Protein AF-A0A819TGY7-F1 (afdb_monomer)

Organism: NCBI:txid392030

Structure (mmCIF, N/CA/C/O backbone):
data_AF-A0A819TGY7-F1
#
_entry.id   AF-A0A819TGY7-F1
#
loop_
_atom_site.group_PDB
_atom_site.id
_atom_site.type_symbol
_atom_site.label_atom_id
_atom_site.label_alt_id
_atom_site.label_comp_id
_atom_site.label_asym_id
_atom_site.label_entity_id
_atom_site.label_seq_id
_atom_site.pdbx_PDB_ins_code
_atom_site.Cartn_x
_atom_site.Cartn_y
_atom_site.Cartn_z
_atom_site.occupancy
_atom_site.B_iso_or_equiv
_atom_site.auth_seq_id
_atom_site.auth_comp_id
_atom_site.auth_asym_id
_atom_site.auth_atom_id
_atom_site.pdbx_PDB_model_num
ATOM 1 N N . MET A 1 1 ? -27.293 -14.848 -11.631 1.00 36.53 1 MET A N 1
ATOM 2 C CA . MET A 1 1 ? -27.694 -13.590 -12.289 1.00 36.53 1 MET A CA 1
ATOM 3 C C . MET A 1 1 ? -28.415 -12.790 -11.214 1.00 36.53 1 MET A C 1
ATOM 5 O O . MET A 1 1 ? -29.541 -13.137 -10.896 1.00 36.53 1 MET A O 1
ATOM 9 N N . ALA A 1 2 ? -27.712 -11.901 -10.504 1.00 40.81 2 ALA A N 1
ATOM 10 C CA . ALA A 1 2 ? -28.330 -11.092 -9.448 1.00 40.81 2 ALA A CA 1
ATOM 11 C C . ALA A 1 2 ? -29.135 -9.968 -10.112 1.00 40.81 2 ALA A C 1
ATOM 13 O O . ALA A 1 2 ? -28.664 -9.388 -11.093 1.00 40.81 2 ALA A O 1
ATOM 14 N N . MET A 1 3 ? -30.351 -9.717 -9.634 1.00 44.41 3 MET A N 1
ATOM 15 C CA . MET A 1 3 ? -31.228 -8.694 -10.200 1.00 44.41 3 MET A CA 1
ATOM 16 C C . MET A 1 3 ? -30.617 -7.301 -9.944 1.00 44.41 3 MET A C 1
ATOM 18 O O . MET A 1 3 ? -29.994 -7.105 -8.900 1.00 44.41 3 MET A O 1
ATOM 22 N N . PRO A 1 4 ? -30.798 -6.306 -10.835 1.00 59.19 4 PRO A N 1
ATOM 23 C CA . PRO A 1 4 ? -30.239 -4.957 -10.657 1.00 59.19 4 PRO A CA 1
ATOM 24 C C . PRO A 1 4 ? -30.646 -4.290 -9.331 1.00 59.19 4 PRO A C 1
ATOM 26 O O . PRO A 1 4 ? -29.870 -3.535 -8.752 1.00 59.19 4 PRO A O 1
ATOM 29 N N . PHE A 1 5 ? -31.837 -4.622 -8.822 1.00 56.66 5 PHE A N 1
ATOM 30 C CA . PHE A 1 5 ? -32.342 -4.160 -7.527 1.00 56.66 5 PHE A CA 1
ATOM 31 C C . PHE A 1 5 ? -31.523 -4.674 -6.334 1.00 56.66 5 PHE A C 1
ATOM 33 O O . PHE A 1 5 ? -31.311 -3.927 -5.382 1.00 56.66 5 PHE A O 1
ATOM 40 N N . ASP A 1 6 ? -31.004 -5.904 -6.392 1.00 68.88 6 ASP A N 1
ATOM 41 C CA . ASP A 1 6 ? -30.216 -6.478 -5.294 1.00 68.88 6 ASP A CA 1
ATOM 42 C C . ASP A 1 6 ? -28.859 -5.775 -5.147 1.00 68.88 6 ASP A C 1
ATOM 44 O O . ASP A 1 6 ? -28.330 -5.660 -4.043 1.00 68.88 6 ASP A O 1
ATOM 48 N N . LEU A 1 7 ? -28.295 -5.277 -6.255 1.00 74.06 7 LEU A N 1
ATOM 49 C CA . LEU A 1 7 ? -27.019 -4.557 -6.263 1.00 74.06 7 LEU A CA 1
ATOM 50 C C . LEU A 1 7 ? -27.151 -3.177 -5.609 1.00 74.06 7 LEU A C 1
ATOM 52 O O . LEU A 1 7 ? -26.314 -2.829 -4.778 1.00 74.06 7 LEU A O 1
ATOM 56 N N . ALA A 1 8 ? -28.220 -2.442 -5.927 1.00 79.62 8 ALA A N 1
ATOM 57 C CA . ALA A 1 8 ? -28.495 -1.132 -5.338 1.00 79.62 8 ALA A CA 1
ATOM 58 C C . ALA A 1 8 ? -28.754 -1.237 -3.826 1.00 79.62 8 ALA A C 1
ATOM 60 O O . ALA A 1 8 ? -28.114 -0.547 -3.036 1.00 79.62 8 ALA A O 1
ATOM 61 N N . VAL A 1 9 ? -29.604 -2.183 -3.405 1.00 83.19 9 VAL A N 1
ATOM 62 C CA . VAL A 1 9 ? -29.881 -2.422 -1.977 1.00 83.19 9 VAL A CA 1
ATOM 63 C C . VAL A 1 9 ? -28.614 -2.847 -1.232 1.00 83.19 9 VAL A C 1
ATOM 65 O O . VAL A 1 9 ? -28.377 -2.416 -0.102 1.00 83.19 9 VAL A O 1
ATOM 68 N N . ARG A 1 10 ? -27.762 -3.670 -1.858 1.00 80.94 10 ARG A N 1
ATOM 69 C CA . ARG A 1 10 ? -26.470 -4.069 -1.285 1.00 80.94 10 ARG A CA 1
ATOM 70 C C . ARG A 1 10 ? -25.552 -2.864 -1.077 1.00 80.94 10 ARG A C 1
ATOM 72 O O . ARG A 1 10 ? -24.940 -2.762 -0.016 1.00 80.94 10 ARG A O 1
ATOM 79 N N . GLU A 1 11 ? -25.442 -1.975 -2.060 1.00 81.75 11 GLU A N 1
ATOM 80 C CA . GLU A 1 11 ? -24.618 -0.765 -1.960 1.00 81.75 11 GLU A CA 1
ATOM 81 C C . GLU A 1 11 ? -25.130 0.192 -0.881 1.00 81.75 11 GLU A C 1
ATOM 83 O O . GLU A 1 11 ? -24.334 0.666 -0.068 1.00 81.75 11 GLU A O 1
ATOM 88 N N . GLU A 1 12 ? -26.445 0.393 -0.794 1.00 83.31 12 GLU A N 1
ATOM 89 C CA . GLU A 1 12 ? -27.067 1.190 0.268 1.00 83.31 12 GLU A CA 1
ATOM 90 C C . GLU A 1 12 ? -26.796 0.594 1.653 1.00 83.31 12 GLU A C 1
ATOM 92 O O . GLU A 1 12 ? -26.334 1.300 2.548 1.00 83.31 12 GLU A O 1
ATOM 97 N N . CYS A 1 13 ? -26.974 -0.721 1.825 1.00 84.31 13 CYS A N 1
ATOM 98 C CA . CYS A 1 13 ? -26.671 -1.396 3.088 1.00 84.31 13 CYS A CA 1
ATOM 99 C C . CYS A 1 13 ? -25.191 -1.260 3.469 1.00 84.31 13 CYS A C 1
ATOM 101 O O . CYS A 1 13 ? -24.871 -0.953 4.618 1.00 84.31 13 CYS A O 1
ATOM 103 N N . CYS A 1 14 ? -24.274 -1.473 2.519 1.00 82.00 14 CYS A N 1
ATOM 104 C CA . CYS A 1 14 ? -22.841 -1.308 2.756 1.00 82.00 14 CYS A CA 1
ATOM 105 C C . CYS A 1 14 ? -22.493 0.137 3.134 1.00 82.00 14 CYS A C 1
ATOM 107 O O . CYS A 1 14 ? -21.682 0.335 4.037 1.00 82.00 14 CYS A O 1
ATOM 109 N N . SER A 1 15 ? -23.124 1.126 2.498 1.00 83.38 15 SER A N 1
ATOM 110 C CA . SER A 1 15 ? -22.946 2.546 2.810 1.00 83.38 15 SER A CA 1
ATOM 111 C C . SER A 1 15 ? -23.466 2.895 4.209 1.00 83.38 15 SER A C 1
ATOM 113 O O . SER A 1 15 ? -22.740 3.502 4.994 1.00 83.38 15 SER A O 1
ATOM 115 N N . CYS A 1 16 ? -24.661 2.423 4.581 1.00 85.56 16 CYS A N 1
ATOM 116 C CA . CYS A 1 16 ? -25.230 2.629 5.916 1.00 85.56 16 CYS A CA 1
ATOM 117 C C . CYS A 1 16 ? -24.388 1.984 7.023 1.00 85.56 16 CYS A C 1
ATOM 119 O O . CYS A 1 16 ? -24.178 2.580 8.079 1.00 85.56 16 CYS A O 1
ATOM 121 N N . ILE A 1 17 ? -23.884 0.765 6.803 1.00 84.50 17 ILE A N 1
ATOM 122 C CA . ILE A 1 17 ? -22.981 0.128 7.770 1.00 84.50 17 ILE A CA 1
ATOM 123 C C . ILE A 1 17 ? -21.655 0.899 7.818 1.00 84.50 17 ILE A C 1
ATOM 125 O O . ILE A 1 17 ? -21.109 1.111 8.899 1.00 84.50 17 ILE A O 1
ATOM 129 N N . ALA A 1 18 ? -21.145 1.368 6.676 1.00 84.06 18 ALA A N 1
ATOM 130 C CA . ALA A 1 18 ? -19.917 2.150 6.636 1.00 84.06 18 ALA A CA 1
ATOM 131 C C . ALA A 1 18 ? -20.042 3.478 7.402 1.00 84.06 18 ALA A C 1
ATOM 133 O O . ALA A 1 18 ? -19.120 3.812 8.149 1.00 84.06 18 ALA A O 1
ATOM 134 N N . SER A 1 19 ? -21.166 4.192 7.273 1.00 83.75 19 SER A N 1
ATOM 135 C CA . SER A 1 19 ? -21.440 5.421 8.027 1.00 83.75 19 SER A CA 1
ATOM 136 C C . SER A 1 19 ? -21.623 5.142 9.518 1.00 83.75 19 SER A C 1
ATOM 138 O O . SER A 1 19 ? -21.035 5.835 10.343 1.00 83.75 19 SER A O 1
ATOM 140 N N . LEU A 1 20 ? -22.331 4.065 9.877 1.00 85.31 20 LEU A N 1
ATOM 141 C CA . LEU A 1 20 ? -22.499 3.648 11.272 1.00 85.31 20 LEU A CA 1
ATOM 142 C C . LEU A 1 20 ? -21.147 3.394 11.959 1.00 85.31 20 LEU A C 1
ATOM 144 O O . LEU A 1 20 ? -20.922 3.836 13.083 1.00 85.31 20 LEU A O 1
ATOM 148 N N . LEU A 1 21 ? -20.230 2.713 11.267 1.00 81.38 21 LEU A N 1
ATOM 149 C CA . LEU A 1 21 ? -18.874 2.449 11.758 1.00 81.38 21 LEU A CA 1
ATOM 150 C C . LEU A 1 21 ? -17.991 3.704 11.806 1.00 81.38 21 LEU A C 1
ATOM 152 O O . LEU A 1 21 ? -17.022 3.743 12.563 1.00 81.38 21 LEU A O 1
ATOM 156 N N . HIS A 1 22 ? -18.292 4.718 10.993 1.00 80.56 22 HIS A N 1
ATOM 157 C CA . HIS A 1 22 ? -17.581 5.993 11.007 1.00 80.56 22 HIS A CA 1
ATOM 158 C C . HIS A 1 22 ? -18.007 6.878 12.188 1.00 80.56 22 HIS A C 1
ATOM 160 O O . HIS A 1 22 ? -17.159 7.517 12.816 1.00 80.56 22 HIS A O 1
ATOM 166 N N . ASP A 1 23 ? -19.306 6.896 12.493 1.00 80.19 23 ASP A N 1
ATOM 167 C CA . ASP A 1 23 ? -19.903 7.755 13.520 1.00 80.19 23 ASP A CA 1
ATOM 168 C C . ASP A 1 23 ? -19.722 7.216 14.947 1.00 80.19 23 ASP A C 1
ATOM 170 O O . ASP A 1 23 ? -19.820 7.970 15.924 1.00 80.19 23 ASP A O 1
ATOM 174 N N . ASP A 1 24 ? -19.421 5.923 15.093 1.00 80.06 24 ASP A N 1
ATOM 175 C CA . ASP A 1 24 ? -19.258 5.275 16.390 1.00 80.06 24 ASP A CA 1
ATOM 176 C C . ASP A 1 24 ? -17.974 5.718 17.118 1.00 80.06 24 ASP A C 1
ATOM 178 O O . ASP A 1 24 ? -16.876 5.183 16.948 1.00 80.06 24 ASP A O 1
ATOM 182 N N . ARG A 1 25 ? -18.131 6.704 18.007 1.00 70.81 25 ARG A N 1
ATOM 183 C CA . ARG A 1 25 ? -17.055 7.218 18.873 1.00 70.81 25 ARG A CA 1
ATOM 184 C C . ARG A 1 25 ? -16.774 6.339 20.096 1.00 70.81 25 ARG A C 1
ATOM 186 O O . ARG A 1 25 ? -15.750 6.548 20.753 1.00 70.81 25 ARG A O 1
ATOM 193 N N . ALA A 1 26 ? -17.690 5.442 20.466 1.00 70.75 26 ALA A N 1
ATOM 194 C CA . ALA A 1 26 ? -17.556 4.575 21.639 1.00 70.75 26 ALA A CA 1
ATOM 195 C C . ALA A 1 26 ? -16.872 3.243 21.288 1.00 70.75 26 ALA A C 1
ATOM 197 O O . ALA A 1 26 ? -16.120 2.714 22.105 1.00 70.75 26 ALA A O 1
ATOM 198 N N . GLY A 1 27 ? -17.082 2.748 20.065 1.00 75.12 27 GLY A N 1
ATOM 199 C CA . GLY A 1 27 ? -16.504 1.510 19.538 1.00 75.12 27 GLY A CA 1
ATOM 200 C C . GLY A 1 27 ? -17.293 0.249 19.904 1.00 75.12 27 GLY A C 1
ATOM 201 O O . GLY A 1 27 ? -16.955 -0.839 19.441 1.00 75.12 27 GLY A O 1
ATOM 202 N N . GLU A 1 28 ? -18.334 0.367 20.731 1.00 80.88 28 GLU A N 1
ATOM 203 C CA . GLU A 1 28 ? -19.156 -0.763 21.183 1.00 80.88 28 GLU A CA 1
ATOM 204 C C . GLU A 1 28 ? -20.008 -1.328 20.042 1.00 80.88 28 GLU A C 1
ATOM 206 O O . GLU A 1 28 ? -20.004 -2.539 19.812 1.00 80.88 28 GLU A O 1
ATOM 211 N N . LEU A 1 29 ? -20.652 -0.454 19.260 1.00 83.50 29 LEU A N 1
ATOM 212 C CA . LEU A 1 29 ? -21.422 -0.858 18.081 1.00 83.50 29 LEU A CA 1
ATOM 213 C C . LEU A 1 29 ? -20.497 -1.470 17.027 1.00 83.50 29 LEU A C 1
ATOM 215 O O . LEU A 1 29 ? -20.789 -2.523 16.462 1.00 83.50 29 LEU A O 1
ATOM 219 N N . SER A 1 30 ? -19.330 -0.859 16.824 1.00 85.25 30 SER A N 1
ATOM 220 C CA . SER A 1 30 ? -18.299 -1.367 15.921 1.00 85.25 30 SER A CA 1
ATOM 221 C C . SER A 1 30 ? -17.844 -2.775 16.310 1.00 85.25 30 SER A C 1
ATOM 223 O O . SER A 1 30 ? -17.682 -3.637 15.445 1.00 85.25 30 SER A O 1
ATOM 225 N N . LEU A 1 31 ? -17.693 -3.052 17.609 1.00 86.25 31 LEU A N 1
ATOM 226 C CA . LEU A 1 31 ? -17.332 -4.376 18.110 1.00 86.25 31 LEU A CA 1
ATOM 227 C C . LEU A 1 31 ? -18.430 -5.414 17.849 1.00 86.25 31 LEU A C 1
ATOM 229 O O . LEU A 1 31 ? -18.122 -6.539 17.446 1.00 86.25 31 LEU A O 1
ATOM 233 N N . GLU A 1 32 ? -19.699 -5.066 18.058 1.00 86.75 32 GLU A N 1
ATOM 234 C CA . GLU A 1 32 ? -20.818 -5.969 17.772 1.00 86.75 32 GLU A CA 1
ATOM 235 C C . GLU A 1 32 ? -20.947 -6.273 16.280 1.00 86.75 32 GLU A C 1
ATOM 237 O O . GLU A 1 32 ? -21.062 -7.444 15.904 1.00 86.75 32 GLU A O 1
ATOM 242 N N . VAL A 1 33 ? -20.823 -5.252 15.428 1.00 87.62 33 VAL A N 1
ATOM 243 C CA . VAL A 1 33 ? -20.825 -5.407 13.968 1.00 87.62 33 VAL A CA 1
ATOM 244 C C . VAL A 1 33 ? -19.665 -6.298 13.524 1.00 87.62 33 VAL A C 1
ATOM 246 O O . VAL A 1 33 ? -19.876 -7.267 12.796 1.00 87.62 33 VAL A O 1
ATOM 249 N N . VAL A 1 34 ? -18.444 -6.065 14.013 1.00 88.25 34 VAL A N 1
ATOM 250 C CA . VAL A 1 34 ? -17.275 -6.893 13.665 1.00 88.25 34 VAL A CA 1
ATOM 251 C C . VAL A 1 34 ? -17.448 -8.335 14.146 1.00 88.25 34 VAL A C 1
ATOM 253 O O . VAL A 1 34 ? -17.106 -9.276 13.420 1.00 88.25 34 VAL A O 1
ATOM 256 N N . ARG A 1 35 ? -18.030 -8.554 15.333 1.00 88.81 35 ARG A N 1
ATOM 257 C CA . ARG A 1 35 ? -18.377 -9.899 15.821 1.00 88.81 35 ARG A CA 1
ATOM 258 C C . ARG A 1 35 ? -19.417 -10.565 14.925 1.00 88.81 35 ARG A C 1
ATOM 260 O O . ARG A 1 35 ? -19.273 -11.752 14.629 1.00 88.81 35 ARG A O 1
ATOM 267 N N . PHE A 1 36 ? -20.434 -9.830 14.485 1.00 88.38 36 PHE A N 1
ATOM 268 C CA . PHE A 1 36 ? -21.458 -10.332 13.575 1.00 88.38 36 PHE A CA 1
ATOM 269 C C . PHE A 1 36 ? -20.861 -10.724 12.218 1.00 88.38 36 PHE A C 1
ATOM 271 O O . PHE A 1 36 ? -21.021 -11.869 11.792 1.00 88.38 36 PHE A O 1
ATOM 278 N N . VAL A 1 37 ? -20.073 -9.841 11.595 1.00 87.00 37 VAL A N 1
ATOM 279 C CA . VAL A 1 37 ? -19.393 -10.125 10.320 1.00 87.00 37 VAL A CA 1
ATOM 280 C C . VAL A 1 37 ? -18.433 -11.308 10.469 1.00 87.00 37 VAL A C 1
ATOM 282 O O . VAL A 1 37 ? -18.413 -12.200 9.626 1.00 87.00 37 VAL A O 1
ATOM 285 N N . THR A 1 38 ? -17.701 -11.404 11.581 1.00 87.12 38 THR A N 1
ATOM 286 C CA . THR A 1 38 ? -16.829 -12.556 11.870 1.00 87.12 38 THR A CA 1
ATOM 287 C C . THR A 1 38 ? -17.605 -13.873 11.919 1.00 87.12 38 THR A C 1
ATOM 289 O O . THR A 1 38 ? -17.134 -14.886 11.397 1.00 87.12 38 THR A O 1
ATOM 292 N N . ARG A 1 39 ? -18.789 -13.891 12.546 1.00 87.88 39 ARG A N 1
ATOM 293 C CA . ARG A 1 39 ? -19.654 -15.080 12.562 1.00 87.88 39 ARG A CA 1
ATOM 294 C C . ARG A 1 39 ? -20.148 -15.407 11.156 1.00 87.88 39 ARG A C 1
ATOM 296 O O . ARG A 1 39 ? -20.067 -16.566 10.767 1.00 87.88 39 ARG A O 1
ATOM 303 N N . LEU A 1 40 ? -20.572 -14.401 10.392 1.00 86.44 40 LEU A N 1
ATOM 304 C CA . LEU A 1 40 ? -21.044 -14.555 9.013 1.00 86.44 40 LEU A CA 1
ATOM 305 C C . LEU A 1 40 ? -19.963 -15.137 8.090 1.00 86.44 40 LEU A C 1
ATOM 307 O O . LEU A 1 40 ? -20.231 -16.063 7.326 1.00 86.44 40 LEU A O 1
ATOM 311 N N . LEU A 1 41 ? -18.723 -14.656 8.202 1.00 84.56 41 LEU A N 1
ATOM 312 C CA . LEU A 1 41 ? -17.588 -15.186 7.444 1.00 84.56 41 LEU A CA 1
ATOM 313 C C . LEU A 1 41 ? -17.333 -16.666 7.764 1.00 84.56 41 LEU A C 1
ATOM 315 O O . LEU A 1 41 ? -17.061 -17.457 6.862 1.00 84.56 41 LEU A O 1
ATOM 319 N N . LYS A 1 42 ? -17.457 -17.060 9.039 1.00 84.75 42 LYS A N 1
ATOM 320 C CA . LYS A 1 42 ? -17.282 -18.456 9.464 1.00 84.75 42 LYS A CA 1
ATOM 321 C C . LYS A 1 42 ? -18.423 -19.360 8.996 1.00 84.75 42 LYS A C 1
ATOM 323 O O . LYS A 1 42 ? -18.141 -20.439 8.485 1.00 84.75 42 LYS A O 1
ATOM 328 N N . THR A 1 43 ? -19.682 -18.942 9.154 1.00 86.94 43 THR A N 1
ATOM 329 C CA . THR A 1 43 ? -20.855 -19.755 8.777 1.00 86.94 43 THR A CA 1
ATOM 330 C C . THR A 1 43 ? -20.938 -19.978 7.274 1.00 86.94 43 THR A C 1
ATOM 332 O O . THR A 1 43 ? -21.315 -21.060 6.837 1.00 86.94 43 THR A O 1
ATOM 335 N N . ARG A 1 44 ? -20.537 -18.985 6.475 1.00 81.19 44 ARG A N 1
ATOM 336 C CA . ARG A 1 44 ? -20.490 -19.077 5.009 1.00 81.19 44 ARG A CA 1
ATOM 337 C C . ARG A 1 44 ? -19.171 -19.632 4.472 1.00 81.19 44 ARG A C 1
ATOM 339 O O . ARG A 1 44 ? -18.901 -19.477 3.285 1.00 81.19 44 ARG A O 1
ATOM 346 N N . SER A 1 45 ? -18.325 -20.211 5.331 1.00 78.56 45 SER A N 1
ATOM 347 C CA . SER A 1 45 ? -17.003 -20.745 4.966 1.00 78.56 45 SER A CA 1
ATOM 348 C C . SER A 1 45 ? -16.181 -19.802 4.074 1.00 78.56 45 SER A C 1
ATOM 350 O O . SER A 1 45 ? -15.446 -20.256 3.203 1.00 78.56 45 SER A O 1
ATOM 352 N N . TYR A 1 46 ? -16.295 -18.491 4.300 1.00 77.06 46 TYR A N 1
ATOM 353 C CA . TYR A 1 46 ? -15.630 -17.432 3.537 1.00 77.06 46 TYR A CA 1
ATOM 354 C C . TYR A 1 46 ? -16.020 -17.315 2.047 1.00 77.06 46 TYR A C 1
ATOM 356 O O . TYR A 1 46 ? -15.344 -16.606 1.306 1.00 77.06 46 TYR A O 1
ATOM 364 N N . ALA A 1 47 ? -17.120 -17.933 1.605 1.00 78.00 47 ALA A N 1
ATOM 365 C CA . ALA A 1 47 ? -17.716 -17.721 0.282 1.00 78.00 47 ALA A CA 1
ATOM 366 C C . ALA A 1 47 ? -18.577 -16.444 0.281 1.00 78.00 47 ALA A C 1
ATOM 368 O O . ALA A 1 47 ? -19.806 -16.493 0.267 1.00 78.00 47 ALA A O 1
ATOM 369 N N . VAL A 1 48 ? -17.918 -15.291 0.391 1.00 79.25 48 VAL A N 1
ATOM 370 C CA . VAL A 1 48 ? -18.561 -13.977 0.537 1.00 79.25 48 VAL A CA 1
ATOM 371 C C . VAL A 1 48 ? -18.028 -13.021 -0.530 1.00 79.25 48 VAL A C 1
ATOM 373 O O . VAL A 1 48 ? -16.935 -13.222 -1.054 1.00 79.25 48 VAL A O 1
ATOM 376 N N . GLU A 1 49 ? -18.802 -11.994 -0.879 1.00 80.81 49 GLU A N 1
ATOM 377 C CA . GLU A 1 49 ? -18.358 -10.939 -1.790 1.00 80.81 49 GLU A CA 1
ATOM 378 C C . GLU A 1 49 ? -17.352 -9.972 -1.132 1.00 80.81 49 GLU A C 1
ATOM 380 O O . GLU A 1 49 ? -17.448 -9.710 0.073 1.00 80.81 49 GLU A O 1
ATOM 385 N N . PRO A 1 50 ? -16.427 -9.375 -1.914 1.00 82.12 50 PRO A N 1
ATOM 386 C CA . PRO A 1 50 ? -15.429 -8.424 -1.412 1.00 82.12 50 PRO A CA 1
ATOM 387 C C . PRO A 1 50 ? -16.025 -7.238 -0.636 1.00 82.12 50 PRO A C 1
ATOM 389 O O . PRO A 1 50 ? -15.438 -6.780 0.343 1.00 82.12 50 PRO A O 1
ATOM 392 N N . CYS A 1 51 ? -17.228 -6.787 -1.013 1.00 81.12 51 CYS A N 1
ATOM 393 C CA . CYS A 1 51 ? -17.935 -5.668 -0.382 1.00 81.12 51 CYS A CA 1
ATOM 394 C C . CYS A 1 51 ? -18.101 -5.837 1.135 1.00 81.12 51 CYS A C 1
ATOM 396 O O . CYS A 1 51 ? -17.985 -4.862 1.872 1.00 81.12 51 CYS A O 1
ATOM 398 N N . VAL A 1 52 ? -18.307 -7.066 1.622 1.00 82.94 52 VAL A N 1
ATOM 399 C CA . VAL A 1 52 ? -18.489 -7.337 3.059 1.00 82.94 52 VAL A CA 1
ATOM 400 C C . VAL A 1 52 ? -17.198 -7.106 3.845 1.00 82.94 52 VAL A C 1
ATOM 402 O O . VAL A 1 52 ? -17.248 -6.648 4.983 1.00 82.94 52 VAL A O 1
ATOM 405 N N . LEU A 1 53 ? -16.036 -7.383 3.245 1.00 82.56 53 LEU A N 1
ATOM 406 C CA . LEU A 1 53 ? -14.740 -7.082 3.859 1.00 82.56 53 LEU A CA 1
ATOM 407 C C . LEU A 1 53 ? -14.395 -5.597 3.741 1.00 82.56 53 LEU A C 1
ATOM 409 O O . LEU A 1 53 ? -13.799 -5.042 4.661 1.00 82.56 53 LEU A O 1
ATOM 413 N N . ASN A 1 54 ? -14.819 -4.938 2.660 1.00 82.81 54 ASN A N 1
ATOM 414 C CA . ASN A 1 54 ? -14.593 -3.505 2.463 1.00 82.81 54 ASN A CA 1
ATOM 415 C C . ASN A 1 54 ? -15.279 -2.651 3.541 1.00 82.81 54 ASN A C 1
ATOM 417 O O . ASN A 1 54 ? -14.810 -1.557 3.835 1.00 82.81 54 ASN A O 1
ATOM 421 N N . VAL A 1 55 ? -16.322 -3.163 4.200 1.00 82.88 55 VAL A N 1
ATOM 422 C CA . VAL A 1 55 ? -16.918 -2.523 5.384 1.00 82.88 55 VAL A CA 1
ATOM 423 C C . VAL A 1 55 ? -15.882 -2.319 6.498 1.00 82.88 55 VAL A C 1
ATOM 425 O O . VAL A 1 55 ? -15.902 -1.300 7.179 1.00 82.88 55 VAL A O 1
ATOM 428 N N . PHE A 1 56 ? -14.904 -3.216 6.661 1.00 83.00 56 PHE A N 1
ATOM 429 C CA . PHE A 1 56 ? -13.830 -3.002 7.635 1.00 83.00 56 PHE A CA 1
ATOM 430 C C . PHE A 1 56 ? -12.927 -1.815 7.275 1.00 83.00 56 PHE A C 1
ATOM 432 O O . PHE A 1 56 ? -12.296 -1.247 8.162 1.00 83.00 56 PHE A O 1
ATOM 439 N N . LEU A 1 57 ? -12.882 -1.386 6.009 1.00 83.06 57 LEU A N 1
ATOM 440 C CA . LEU A 1 57 ? -12.117 -0.211 5.592 1.00 83.06 57 LEU A CA 1
ATOM 441 C C . LEU A 1 57 ? -12.743 1.102 6.064 1.00 83.06 57 LEU A C 1
ATOM 443 O O . LEU A 1 57 ? -12.036 2.104 6.065 1.00 83.06 57 LEU A O 1
ATOM 447 N N . SER A 1 58 ? -14.005 1.147 6.500 1.00 80.19 58 SER A N 1
ATOM 448 C CA . SER A 1 58 ? -14.588 2.375 7.065 1.00 80.19 58 SER A CA 1
ATOM 449 C C . SER A 1 58 ? -14.245 2.575 8.545 1.00 80.19 58 SER A C 1
ATOM 451 O O . SER A 1 58 ? -14.328 3.695 9.048 1.00 80.19 58 SER A O 1
ATOM 453 N N . LEU A 1 59 ? -13.777 1.524 9.229 1.00 79.88 59 LEU A N 1
ATOM 454 C CA . LEU A 1 59 ? -13.389 1.585 10.637 1.00 79.88 59 LEU A CA 1
ATOM 455 C C . LEU A 1 59 ? -12.236 2.570 10.842 1.00 79.88 59 LEU A C 1
ATOM 457 O O . LEU A 1 59 ? -11.127 2.381 10.329 1.00 79.88 59 LEU A O 1
ATOM 461 N N . ASN A 1 60 ? -12.477 3.604 11.642 1.00 69.81 60 ASN A N 1
ATOM 462 C CA . ASN A 1 60 ? -11.479 4.603 12.011 1.00 69.81 60 ASN A CA 1
ATOM 463 C C . ASN A 1 60 ? -10.814 4.255 13.339 1.00 69.81 60 ASN A C 1
ATOM 465 O O . ASN A 1 60 ? -10.871 5.001 14.316 1.00 69.81 60 ASN A O 1
ATOM 469 N N . ILE A 1 61 ? -10.132 3.114 13.359 1.00 66.38 61 ILE A N 1
ATOM 470 C CA . ILE A 1 61 ? -9.291 2.726 14.488 1.00 66.38 61 ILE A CA 1
ATOM 471 C C . ILE A 1 61 ? -7.971 3.477 14.331 1.00 66.38 61 ILE A C 1
ATOM 473 O O . ILE A 1 61 ? -7.005 2.974 13.763 1.00 66.38 61 ILE A O 1
ATOM 477 N N . ARG A 1 62 ? -7.952 4.739 14.761 1.00 58.66 62 ARG A N 1
ATOM 478 C CA . ARG A 1 62 ? -6.689 5.448 14.943 1.00 58.66 62 ARG A CA 1
ATOM 479 C C . ARG A 1 62 ? -6.014 4.846 16.167 1.00 58.66 62 ARG A C 1
ATOM 481 O O . ARG A 1 62 ? -6.623 4.778 17.237 1.00 58.66 62 ARG A O 1
ATOM 488 N N . GLU A 1 63 ? -4.760 4.436 15.998 1.00 50.22 63 GLU A N 1
ATOM 489 C CA . GLU A 1 63 ? -3.781 4.472 17.079 1.00 50.22 63 GLU A CA 1
ATOM 490 C C . GLU A 1 63 ? -4.027 5.771 17.832 1.00 50.22 63 GLU A C 1
ATOM 492 O O . GLU A 1 63 ? -4.049 6.852 17.237 1.00 50.22 63 GLU A O 1
ATOM 497 N N . ILE A 1 64 ? -4.358 5.656 19.109 1.00 43.69 64 ILE A N 1
ATOM 498 C CA . ILE A 1 64 ? -4.554 6.823 19.945 1.00 43.69 64 ILE A CA 1
ATOM 499 C C . ILE A 1 64 ? -3.147 7.383 20.118 1.00 43.69 64 ILE A C 1
ATOM 501 O O . ILE A 1 64 ? -2.470 7.071 21.092 1.00 43.69 64 ILE A O 1
ATOM 505 N N . SER A 1 65 ? -2.697 8.223 19.180 1.00 34.16 65 SER A N 1
ATOM 506 C CA . SER A 1 65 ? -1.899 9.351 19.615 1.00 34.16 65 SER A CA 1
ATOM 507 C C . SER A 1 65 ? -2.726 10.003 20.725 1.00 34.16 65 SER A C 1
ATOM 509 O O . SER A 1 65 ? -3.949 10.152 20.557 1.00 34.16 65 SER A O 1
ATOM 511 N N . PRO A 1 66 ? -2.129 10.276 21.900 1.00 36.16 66 PRO A N 1
ATOM 512 C CA . PRO A 1 66 ? -2.819 11.034 22.927 1.00 36.16 66 PRO A CA 1
ATOM 513 C C . PRO A 1 66 ? -3.339 12.262 22.204 1.00 36.16 66 PRO A C 1
ATOM 515 O O . PRO A 1 66 ? -2.566 12.951 21.543 1.00 36.16 66 PRO A O 1
ATOM 518 N N . ILE A 1 67 ? -4.665 12.381 22.177 1.00 37.03 67 ILE A N 1
ATOM 519 C CA . ILE A 1 67 ? -5.393 13.363 21.389 1.00 37.03 67 ILE A CA 1
ATOM 520 C C . ILE A 1 67 ? -4.634 14.673 21.560 1.00 37.03 67 ILE A C 1
ATOM 522 O O . ILE A 1 67 ? -4.541 15.167 22.682 1.00 37.03 67 ILE A O 1
ATOM 526 N N . GLU A 1 68 ? -4.034 15.183 20.480 1.00 36.72 68 GLU A N 1
ATOM 527 C CA . GLU A 1 68 ? -3.662 16.586 20.417 1.00 36.72 68 GLU A CA 1
ATOM 528 C C . GLU A 1 68 ? -4.979 17.309 20.640 1.00 36.72 68 GLU A C 1
ATOM 530 O O . GLU A 1 68 ? -5.819 17.423 19.742 1.00 36.72 68 GLU A O 1
ATOM 535 N N . GLU A 1 69 ? -5.224 17.668 21.897 1.00 37.22 69 GLU A N 1
ATOM 536 C CA . GLU A 1 69 ? -6.316 18.527 22.267 1.00 37.22 69 GLU A CA 1
ATOM 537 C C . GLU A 1 69 ? -6.101 19.769 21.421 1.00 37.22 69 GLU A C 1
ATOM 539 O O . GLU A 1 69 ? -5.183 20.562 21.652 1.00 37.22 69 GLU A O 1
ATOM 544 N N . LYS A 1 70 ? -6.935 19.914 20.384 1.00 35.78 70 LYS A N 1
ATOM 545 C CA . LYS A 1 70 ? -7.262 21.219 19.836 1.00 35.78 70 LYS A CA 1
ATOM 546 C C . LYS A 1 70 ? -7.474 22.092 21.053 1.00 35.78 70 LYS A C 1
ATOM 548 O O . LYS A 1 70 ? -8.443 21.871 21.773 1.00 35.78 70 LYS A O 1
ATOM 553 N N . LYS A 1 71 ? -6.487 22.965 21.285 1.00 37.34 71 LYS A N 1
ATOM 554 C CA . LYS A 1 71 ? -6.405 23.972 22.337 1.00 37.34 71 LYS A CA 1
ATOM 555 C C . LYS A 1 71 ? -7.808 24.236 22.847 1.00 37.34 71 LYS A C 1
ATOM 557 O O . LYS A 1 71 ? -8.566 24.910 22.153 1.00 37.34 71 LYS A O 1
ATOM 562 N N . ILE A 1 72 ? -8.145 23.642 23.993 1.00 38.25 72 ILE A N 1
ATOM 563 C CA . ILE A 1 72 ? -9.369 23.969 24.711 1.00 38.25 72 ILE A CA 1
ATOM 564 C C . ILE A 1 72 ? -9.344 25.487 24.792 1.00 38.25 72 ILE A C 1
ATOM 566 O O . ILE A 1 72 ? -8.412 26.071 25.361 1.00 38.25 72 ILE A O 1
ATOM 570 N N . GLU A 1 73 ? -10.278 26.110 24.075 1.00 37.91 73 GLU A N 1
ATOM 571 C CA . GLU A 1 73 ? -10.450 27.549 24.045 1.00 37.91 73 GLU A CA 1
ATOM 572 C C . GLU A 1 73 ? -10.367 28.023 25.484 1.00 37.91 73 GLU A C 1
ATOM 574 O O . GLU A 1 73 ? -11.025 27.459 26.359 1.00 37.91 73 GLU A O 1
ATOM 579 N N . LYS A 1 74 ? -9.462 28.975 25.737 1.00 39.66 74 LYS A N 1
ATOM 580 C CA . LYS A 1 74 ? -9.201 29.533 27.062 1.00 39.66 74 LYS A CA 1
ATOM 581 C C . LYS A 1 74 ? -10.543 29.837 27.717 1.00 39.66 74 LYS A C 1
ATOM 583 O O . LYS A 1 74 ? -11.136 30.868 27.413 1.00 39.66 74 LYS A O 1
ATOM 588 N N . ALA A 1 75 ? -10.996 28.943 28.597 1.00 41.47 75 ALA A N 1
ATOM 589 C CA . ALA A 1 75 ? -12.205 29.139 29.366 1.00 41.47 75 ALA A CA 1
ATOM 590 C C . ALA A 1 75 ? -12.027 30.469 30.091 1.00 41.47 75 ALA A C 1
ATOM 592 O O . ALA A 1 75 ? -11.133 30.628 30.933 1.00 41.47 75 ALA A O 1
ATOM 593 N N . THR A 1 76 ? -12.809 31.456 29.669 1.00 48.66 76 THR A N 1
ATOM 594 C CA . THR A 1 76 ? -12.870 32.782 30.261 1.00 48.66 76 THR A CA 1
ATOM 595 C C . THR A 1 76 ? -13.049 32.586 31.757 1.00 48.66 76 THR A C 1
ATOM 597 O O . THR A 1 76 ? -13.972 31.907 32.206 1.00 48.66 76 THR A O 1
ATOM 600 N N . LYS A 1 77 ? -12.088 33.094 32.543 1.00 53.62 77 LYS A N 1
ATOM 601 C CA . LYS A 1 77 ? -12.132 32.993 34.004 1.00 53.62 77 LYS A CA 1
ATOM 602 C C . LYS A 1 77 ? -13.512 33.487 34.453 1.00 53.62 77 LYS A C 1
ATOM 604 O O . LYS A 1 77 ? -13.868 34.599 34.067 1.00 53.62 77 LYS A O 1
ATOM 609 N N . PRO A 1 78 ? -14.283 32.703 35.229 1.00 51.97 78 PRO A N 1
ATOM 610 C CA . PRO A 1 78 ? -15.586 33.155 35.687 1.00 51.97 78 PRO A CA 1
ATOM 611 C C . PRO A 1 78 ? -15.382 34.437 36.488 1.00 51.97 78 PRO A C 1
ATOM 613 O O . PRO A 1 78 ? -14.554 34.485 37.405 1.00 51.97 78 PRO A O 1
ATOM 616 N N . ASP A 1 79 ? -16.075 35.500 36.091 1.00 53.59 79 ASP A N 1
ATOM 617 C CA . ASP A 1 79 ? -15.917 36.810 36.700 1.00 53.59 79 ASP A CA 1
ATOM 618 C C . ASP A 1 79 ? -16.633 36.813 38.058 1.00 53.59 79 ASP A C 1
ATOM 620 O O . ASP A 1 79 ? -17.802 37.171 38.198 1.00 53.59 79 ASP A O 1
ATOM 624 N N . TYR A 1 80 ? -15.926 36.352 39.095 1.00 55.94 80 TYR A N 1
ATOM 625 C CA . TYR A 1 80 ? -16.419 36.237 40.475 1.00 55.94 80 TYR A CA 1
ATOM 626 C C . TYR A 1 80 ? -16.884 37.576 41.083 1.00 55.94 80 TYR A C 1
ATOM 628 O O . TYR A 1 80 ? -17.373 37.601 42.215 1.00 55.94 80 TYR A O 1
ATOM 636 N N . ARG A 1 81 ? -16.699 38.697 40.373 1.00 54.03 81 ARG A N 1
ATOM 637 C CA . ARG A 1 81 ? -17.197 40.027 40.746 1.00 54.03 81 ARG A CA 1
ATOM 638 C C . ARG A 1 81 ? -18.682 40.220 40.425 1.00 54.03 81 ARG A C 1
ATOM 640 O O . ARG A 1 81 ? -19.325 40.989 41.132 1.00 54.03 81 ARG A O 1
ATOM 647 N N . ALA A 1 82 ? -19.233 39.500 39.443 1.00 55.19 82 ALA A N 1
ATOM 648 C CA . ALA A 1 82 ? -20.645 39.601 39.060 1.00 55.19 82 ALA A CA 1
ATOM 649 C C . ALA A 1 82 ? -21.589 38.852 40.024 1.00 55.19 82 ALA A C 1
ATOM 651 O O . ALA A 1 82 ? -22.741 39.239 40.200 1.00 55.19 82 ALA A O 1
ATOM 652 N N . GLN A 1 83 ? -21.096 37.811 40.704 1.00 59.97 83 GLN A N 1
ATOM 653 C CA . GLN A 1 83 ? -21.847 37.081 41.727 1.00 59.97 83 GLN A CA 1
ATOM 654 C C . GLN A 1 83 ? -21.440 37.554 43.132 1.00 59.97 83 GLN A C 1
ATOM 656 O O . GLN A 1 83 ? -20.299 37.363 43.565 1.00 59.97 83 GLN A O 1
ATOM 661 N N . LYS A 1 84 ? -22.387 38.148 43.875 1.00 63.38 84 LYS A N 1
ATOM 662 C CA . LYS A 1 84 ? -22.269 38.521 45.302 1.00 63.38 84 LYS A CA 1
ATOM 663 C C . LYS A 1 84 ? -22.204 37.276 46.217 1.00 63.38 84 LYS A C 1
ATOM 665 O O . LYS A 1 84 ? -23.016 37.115 47.117 1.00 63.38 84 LYS A O 1
ATOM 670 N N . LEU A 1 85 ? -21.262 36.368 45.966 1.00 62.19 85 LEU A N 1
ATOM 671 C CA . LEU A 1 85 ? -21.031 35.160 46.765 1.00 62.19 85 LEU A CA 1
ATOM 672 C C . LEU A 1 85 ? -20.239 35.485 48.036 1.00 62.19 85 LEU A C 1
ATOM 674 O O . LEU A 1 85 ? -19.248 36.225 47.978 1.00 62.19 85 LEU A O 1
ATOM 678 N N . SER A 1 86 ? -20.632 34.881 49.162 1.00 73.56 86 SER A N 1
ATOM 679 C CA . SER A 1 86 ? -19.908 34.985 50.433 1.00 73.56 86 SER A CA 1
ATOM 680 C C . SER A 1 86 ? -18.486 34.418 50.313 1.00 73.56 86 SER A C 1
ATOM 682 O O . SER A 1 86 ? -18.195 33.561 49.473 1.00 73.56 86 SER A O 1
ATOM 684 N N . ARG A 1 87 ? -17.561 34.864 51.180 1.00 72.56 87 ARG A N 1
ATOM 685 C CA . ARG A 1 87 ? -16.172 34.356 51.219 1.00 72.56 87 ARG A CA 1
ATOM 686 C C . ARG A 1 87 ? -16.110 32.832 51.405 1.00 72.56 87 ARG A C 1
ATOM 688 O O . ARG A 1 87 ? -15.199 32.208 50.865 1.00 72.56 87 ARG A O 1
ATOM 695 N N . ARG A 1 88 ? -17.066 32.249 52.141 1.00 75.81 88 ARG A N 1
ATOM 696 C CA . ARG A 1 88 ? -17.189 30.796 52.359 1.00 75.81 88 ARG A CA 1
ATOM 697 C C . ARG A 1 88 ? -17.628 30.072 51.083 1.00 75.81 88 ARG A C 1
ATOM 699 O O . ARG A 1 88 ? -16.973 29.114 50.680 1.00 75.81 88 ARG A O 1
ATOM 706 N N . ASP A 1 89 ? -18.634 30.599 50.397 1.00 76.31 89 ASP A N 1
ATOM 707 C CA . ASP A 1 89 ? -19.186 30.006 49.172 1.00 76.31 89 ASP A CA 1
ATOM 708 C C . ASP A 1 89 ? -18.175 30.036 48.020 1.00 76.31 89 ASP A C 1
ATOM 710 O O . ASP A 1 89 ? -18.087 29.098 47.234 1.00 76.31 89 ASP A O 1
ATOM 714 N N . ARG A 1 90 ? -17.326 31.073 47.955 1.00 74.38 90 ARG A N 1
ATOM 715 C CA . ARG A 1 90 ? -16.221 31.141 46.981 1.00 74.38 90 ARG A CA 1
ATOM 716 C C . ARG A 1 90 ? -15.169 30.050 47.188 1.00 74.38 90 ARG A C 1
ATOM 718 O O . ARG A 1 90 ? -14.590 29.599 46.204 1.00 74.38 90 ARG A O 1
ATOM 725 N N . ARG A 1 91 ? -14.890 29.645 48.435 1.00 77.50 91 ARG A N 1
ATOM 726 C CA . ARG A 1 91 ? -13.967 28.529 48.722 1.00 77.50 91 ARG A CA 1
ATOM 727 C C . ARG A 1 91 ? -14.597 27.201 48.313 1.00 77.50 91 ARG A C 1
ATOM 729 O O . ARG A 1 91 ? -13.998 26.477 47.528 1.00 77.50 91 ARG A O 1
ATOM 736 N N . GLN A 1 92 ? -15.847 26.970 48.710 1.00 77.94 92 GLN A N 1
ATOM 737 C CA . GLN A 1 92 ? -16.591 25.761 48.344 1.00 77.94 92 GLN A CA 1
ATOM 738 C C . GLN A 1 92 ? -16.785 25.617 46.829 1.00 77.94 92 GLN A C 1
ATOM 740 O O . GLN A 1 92 ? -16.685 24.518 46.295 1.00 77.94 92 GLN A O 1
ATOM 745 N N . HIS A 1 93 ? -17.016 26.715 46.106 1.00 78.88 93 HIS A N 1
ATOM 746 C CA . HIS A 1 93 ? -17.146 26.676 44.650 1.00 78.88 93 HIS A CA 1
ATOM 747 C C . HIS A 1 93 ? -15.819 26.334 43.957 1.00 78.88 93 HIS A C 1
ATOM 749 O O . HIS A 1 93 ? -15.824 25.617 42.960 1.00 78.88 93 HIS A O 1
ATOM 755 N N . LYS A 1 94 ? -14.679 26.811 44.479 1.00 81.62 94 LYS A N 1
ATOM 756 C CA . LYS A 1 94 ? -13.352 26.431 43.967 1.00 81.62 94 LYS A CA 1
ATOM 757 C C . LYS A 1 94 ? -13.054 24.959 44.231 1.00 81.62 94 LYS A C 1
ATOM 759 O O . LYS A 1 94 ? -12.692 24.260 43.296 1.00 81.62 94 LYS A O 1
ATOM 764 N N . GLU A 1 95 ? -13.298 24.484 45.450 1.00 81.94 95 GLU A N 1
ATOM 765 C CA . GLU A 1 95 ? -13.134 23.071 45.818 1.00 81.94 95 GLU A CA 1
ATOM 766 C C . GLU A 1 95 ? -14.041 22.163 44.975 1.00 81.94 95 GLU A C 1
ATOM 768 O O . GLU A 1 95 ? -13.587 21.159 44.433 1.00 81.94 95 GLU A O 1
ATOM 773 N N . LYS A 1 96 ? -15.307 22.549 44.766 1.00 81.81 96 LYS A N 1
ATOM 774 C CA . LYS A 1 96 ? -16.239 21.825 43.888 1.00 81.81 96 LYS A CA 1
ATOM 775 C C . LYS A 1 96 ? -15.779 21.841 42.429 1.00 81.81 96 LYS A C 1
ATOM 777 O O . LYS A 1 96 ? -15.924 20.842 41.735 1.00 81.81 96 LYS A O 1
ATOM 782 N N . GLN A 1 97 ? -15.211 22.949 41.955 1.00 82.44 97 GLN A N 1
ATOM 783 C CA . GLN A 1 97 ? -14.684 23.050 40.595 1.00 82.44 97 GLN A CA 1
ATOM 784 C C . GLN A 1 97 ? -13.413 22.206 40.407 1.00 82.44 97 GLN A C 1
ATOM 786 O O . GLN A 1 97 ? -13.254 21.579 39.363 1.00 82.44 97 GLN A O 1
ATOM 791 N N . GLU A 1 98 ? -12.527 22.157 41.401 1.00 84.00 98 GLU A N 1
ATOM 792 C CA . GLU A 1 98 ? -11.343 21.288 41.404 1.00 84.00 98 GLU A CA 1
ATOM 793 C C . GLU A 1 98 ? -11.734 19.810 41.470 1.00 84.00 98 GLU A C 1
ATOM 795 O O . GLU A 1 98 ? -11.219 19.006 40.693 1.00 84.00 98 GLU A O 1
ATOM 800 N N . LEU A 1 99 ? -12.710 19.462 42.312 1.00 82.75 99 LEU A N 1
ATOM 801 C CA . LEU A 1 99 ? -13.253 18.110 42.389 1.00 82.75 99 LEU A CA 1
ATOM 802 C C . LEU A 1 99 ? -13.921 17.693 41.072 1.00 82.75 99 LEU A C 1
ATOM 804 O O . LEU A 1 99 ? -13.670 16.591 40.592 1.00 82.75 99 LEU A O 1
ATOM 808 N N . ASN A 1 100 ? -14.710 18.575 40.450 1.00 82.25 100 ASN A N 1
ATOM 809 C CA . ASN A 1 100 ? -15.332 18.314 39.150 1.00 82.25 100 ASN A CA 1
ATOM 810 C C . ASN A 1 100 ? -14.284 18.083 38.056 1.00 82.25 100 ASN A C 1
ATOM 812 O O . ASN A 1 100 ? -14.423 17.133 37.296 1.00 82.25 100 ASN A O 1
ATOM 816 N N . LYS A 1 101 ? -13.209 18.882 38.015 1.00 86.94 101 LYS A N 1
ATOM 817 C CA . LYS A 1 101 ? -12.092 18.668 37.079 1.00 86.94 101 LYS A CA 1
ATOM 818 C C . LYS A 1 101 ? -11.391 17.333 37.318 1.00 86.94 101 LYS A C 1
ATOM 820 O O . LYS A 1 101 ? -11.047 16.637 36.369 1.00 86.94 101 LYS A O 1
ATOM 825 N N . LEU A 1 102 ? -11.178 16.958 38.580 1.00 84.69 102 LEU A N 1
ATOM 826 C CA . LEU A 1 102 ? -10.555 15.679 38.920 1.00 84.69 102 LEU A CA 1
ATOM 827 C C . LEU A 1 102 ? -11.443 14.494 38.510 1.00 84.69 102 LEU A C 1
ATOM 829 O O . LEU A 1 102 ? -10.941 13.499 37.990 1.00 84.69 102 LEU A O 1
ATOM 833 N N . LEU A 1 103 ? -12.755 14.600 38.738 1.00 83.31 103 LEU A N 1
ATOM 834 C CA . LEU A 1 103 ? -13.734 13.602 38.312 1.00 83.31 103 LEU A CA 1
ATOM 835 C C . LEU A 1 103 ? -13.789 13.505 36.788 1.00 83.31 103 LEU A C 1
ATOM 837 O O . LEU A 1 103 ? -13.707 12.402 36.260 1.00 83.31 103 LEU A O 1
ATOM 841 N N . GLU A 1 104 ? -13.840 14.634 36.084 1.00 82.56 104 GLU A N 1
ATOM 842 C CA . GLU A 1 104 ? -13.821 14.690 34.623 1.00 82.56 104 GLU A CA 1
ATOM 843 C C . GLU A 1 104 ? -12.563 14.004 34.070 1.00 82.56 104 GLU A C 1
ATOM 845 O O . GLU A 1 104 ? -12.677 13.043 33.310 1.00 82.56 104 GLU A O 1
ATOM 850 N N . ASN A 1 105 ? -11.376 14.359 34.569 1.00 82.31 105 ASN A N 1
ATOM 851 C CA . ASN A 1 105 ? -10.116 13.722 34.175 1.00 82.31 105 ASN A CA 1
ATOM 852 C C . ASN A 1 105 ? -10.119 12.203 34.414 1.00 82.31 105 ASN A C 1
ATOM 854 O O . ASN A 1 105 ? -9.700 11.438 33.545 1.00 82.31 105 ASN A O 1
ATOM 858 N N . LYS A 1 106 ? -10.630 11.743 35.565 1.00 82.75 106 LYS A N 1
ATOM 859 C CA . LYS A 1 106 ? -10.750 10.305 35.862 1.00 82.75 106 LYS A CA 1
ATOM 860 C C . LYS A 1 106 ? -11.738 9.602 34.930 1.00 82.75 106 LYS A C 1
ATOM 862 O O . LYS A 1 106 ? -11.453 8.505 34.456 1.00 82.75 106 LYS A O 1
ATOM 867 N N . THR A 1 107 ? -12.885 10.217 34.639 1.00 82.06 107 THR A N 1
ATOM 868 C CA . THR A 1 107 ? -13.873 9.645 33.709 1.00 82.06 107 THR A CA 1
ATOM 869 C C . THR A 1 107 ? -13.334 9.563 32.282 1.00 82.06 107 THR A C 1
ATOM 871 O O . THR A 1 107 ? -13.560 8.562 31.601 1.00 82.06 107 THR A O 1
ATOM 874 N N . LEU A 1 108 ? -12.564 10.563 31.846 1.00 79.44 108 LEU A N 1
ATOM 875 C CA . LEU A 1 108 ? -11.911 10.579 30.539 1.00 79.44 108 LEU A CA 1
ATOM 876 C C . LEU A 1 108 ? -10.845 9.485 30.431 1.00 79.44 108 LEU A C 1
ATOM 878 O O . LEU A 1 108 ? -10.842 8.753 29.441 1.00 79.44 108 LEU A O 1
ATOM 882 N N . ALA A 1 109 ? -10.002 9.321 31.453 1.00 80.12 109 ALA A N 1
ATOM 883 C CA . ALA A 1 109 ? -8.997 8.258 31.497 1.00 80.12 109 ALA A CA 1
ATOM 884 C C . ALA A 1 109 ? -9.643 6.862 31.419 1.00 80.12 109 ALA A C 1
ATOM 886 O O . ALA A 1 109 ? -9.287 6.065 30.551 1.00 80.12 109 ALA A O 1
ATOM 887 N N . ASN A 1 110 ? -10.678 6.603 32.228 1.00 83.00 110 ASN A N 1
ATOM 888 C CA . ASN A 1 110 ? -11.415 5.334 32.184 1.00 83.00 110 ASN A CA 1
ATOM 889 C C . ASN A 1 110 ? -12.036 5.070 30.804 1.00 83.00 110 ASN A C 1
ATOM 891 O O . ASN A 1 110 ? -11.988 3.947 30.297 1.00 83.00 110 ASN A O 1
ATOM 895 N N . ARG A 1 111 ? -12.597 6.103 30.162 1.00 79.00 111 ARG A N 1
ATOM 896 C CA . ARG A 1 111 ? -13.161 5.988 28.810 1.00 79.00 111 ARG A CA 1
ATOM 897 C C . ARG A 1 111 ? -12.086 5.666 27.769 1.00 79.00 111 ARG A C 1
ATOM 899 O O . ARG A 1 111 ? -12.338 4.877 26.859 1.00 79.00 111 ARG A O 1
ATOM 906 N N . GLN A 1 112 ? -10.896 6.254 27.891 1.00 79.50 112 GLN A N 1
ATOM 907 C CA . GLN A 1 112 ? -9.769 5.972 27.001 1.00 79.50 112 GLN A CA 1
ATOM 908 C C . GLN A 1 112 ? -9.259 4.537 27.162 1.00 79.50 112 GLN A C 1
ATOM 910 O O . GLN A 1 112 ? -9.079 3.853 26.155 1.00 79.50 112 GLN A O 1
ATOM 915 N N . GLU A 1 113 ? -9.093 4.054 28.394 1.00 81.19 113 GLU A N 1
ATOM 916 C CA . GLU A 1 113 ? -8.697 2.667 28.656 1.00 81.19 113 GLU A CA 1
ATOM 917 C C . GLU A 1 113 ? -9.713 1.665 28.104 1.00 81.19 113 GLU A C 1
ATOM 919 O O . GLU A 1 113 ? -9.336 0.685 27.456 1.00 81.19 113 GLU A O 1
ATOM 924 N N . HIS A 1 114 ? -11.008 1.919 28.316 1.00 81.62 114 HIS A N 1
ATOM 925 C CA . HIS A 1 114 ? -12.073 1.078 27.774 1.00 81.62 114 HIS A CA 1
ATOM 926 C C . HIS A 1 114 ? -12.019 1.025 26.242 1.00 81.62 114 HIS A C 1
ATOM 928 O O . HIS A 1 114 ? -12.071 -0.051 25.646 1.00 81.62 114 HIS A O 1
ATOM 934 N N . ARG A 1 115 ? -11.805 2.179 25.600 1.00 80.94 115 ARG A N 1
ATOM 935 C CA . ARG A 1 115 ? -11.657 2.274 24.145 1.00 80.94 115 ARG A CA 1
ATOM 936 C C . ARG A 1 115 ? -10.441 1.505 23.630 1.00 80.94 115 ARG A C 1
ATOM 938 O O . ARG A 1 115 ? -10.554 0.820 22.622 1.00 80.94 115 ARG A O 1
ATOM 945 N N . ILE A 1 116 ? -9.294 1.580 24.309 1.00 81.25 116 ILE A N 1
ATOM 946 C CA . ILE A 1 116 ? -8.095 0.808 23.934 1.00 81.25 116 ILE A CA 1
ATOM 947 C C . ILE A 1 116 ? -8.395 -0.693 23.986 1.00 81.25 116 ILE A C 1
ATOM 949 O O . ILE A 1 116 ? -8.055 -1.418 23.051 1.00 81.25 116 ILE A O 1
ATOM 953 N N . LYS A 1 117 ? -9.076 -1.156 25.043 1.00 83.69 117 LYS A N 1
ATOM 954 C CA . LYS A 1 117 ? -9.463 -2.566 25.194 1.00 83.69 117 LYS A CA 1
ATOM 955 C C . LYS A 1 117 ? -10.401 -3.018 24.073 1.00 83.69 117 LYS A C 1
ATOM 957 O O . LYS A 1 117 ? -10.158 -4.065 23.477 1.00 83.69 117 LYS A O 1
ATOM 962 N N . ILE A 1 118 ? -11.427 -2.227 23.754 1.00 85.00 118 ILE A N 1
ATOM 963 C CA . ILE A 1 118 ? -12.350 -2.517 22.647 1.00 85.00 118 ILE A CA 1
ATOM 964 C C . ILE A 1 118 ? -11.607 -2.541 21.310 1.00 85.00 118 ILE A C 1
ATOM 966 O O . ILE A 1 118 ? -11.715 -3.517 20.571 1.00 85.00 118 ILE A O 1
ATOM 970 N N . ASN A 1 119 ? -10.818 -1.508 21.010 1.00 83.69 119 ASN A N 1
ATOM 971 C CA . ASN A 1 119 ? -10.081 -1.412 19.752 1.00 83.69 119 ASN A CA 1
ATOM 972 C C . ASN A 1 119 ? -9.136 -2.599 19.572 1.00 83.69 119 ASN A C 1
ATOM 974 O O . ASN A 1 119 ? -9.099 -3.184 18.494 1.00 83.69 119 ASN A O 1
ATOM 978 N N . ARG A 1 120 ? -8.435 -3.011 20.634 1.00 84.94 120 ARG A N 1
ATOM 979 C CA . ARG A 1 120 ? -7.595 -4.212 20.614 1.00 84.94 120 ARG A CA 1
ATOM 980 C C . ARG A 1 120 ? -8.403 -5.459 20.253 1.00 84.94 120 ARG A C 1
ATOM 982 O O . ARG A 1 120 ? -7.991 -6.200 19.369 1.00 84.94 120 ARG A O 1
ATOM 989 N N . GLN A 1 121 ? -9.567 -5.664 20.872 1.00 85.62 121 GLN A N 1
ATOM 990 C CA . GLN A 1 121 ? -10.435 -6.802 20.544 1.00 85.62 121 GLN A CA 1
ATOM 991 C C . GLN A 1 121 ? -10.924 -6.766 19.090 1.00 85.62 121 GLN A C 1
ATOM 993 O O . GLN A 1 121 ? -10.962 -7.804 18.429 1.00 85.62 121 GLN A O 1
ATOM 998 N N . ILE A 1 122 ? -11.295 -5.588 18.579 1.00 86.81 122 ILE A N 1
ATOM 999 C CA . ILE A 1 122 ? -11.710 -5.419 17.180 1.00 86.81 122 ILE A CA 1
ATOM 1000 C C . ILE A 1 122 ? -10.564 -5.808 16.241 1.00 86.81 122 ILE A C 1
ATOM 1002 O O . ILE A 1 122 ? -10.756 -6.608 15.327 1.00 86.81 122 ILE A O 1
ATOM 1006 N N . VAL A 1 123 ? -9.371 -5.274 16.493 1.00 85.00 123 VAL A N 1
ATOM 1007 C CA . VAL A 1 123 ? -8.167 -5.510 15.692 1.00 85.00 123 VAL A CA 1
ATOM 1008 C C . VAL A 1 123 ? -7.774 -6.990 15.705 1.00 85.00 123 VAL A C 1
ATOM 1010 O O . VAL A 1 123 ? -7.556 -7.571 14.642 1.00 85.00 123 VAL A O 1
ATOM 1013 N N . GLU A 1 124 ? -7.777 -7.635 16.874 1.00 86.50 124 GLU A N 1
ATOM 1014 C CA . GLU A 1 124 ? -7.526 -9.075 17.006 1.00 86.50 124 GLU A CA 1
ATOM 1015 C C . GLU A 1 124 ? -8.536 -9.901 16.188 1.00 86.50 124 GLU A C 1
ATOM 1017 O O . GLU A 1 124 ? -8.144 -10.811 15.457 1.00 86.50 124 GLU A O 1
ATOM 1022 N N . LEU A 1 125 ? -9.833 -9.570 16.236 1.00 86.75 125 LEU A N 1
ATOM 1023 C CA . LEU A 1 125 ? -10.857 -10.262 15.443 1.00 86.75 125 LEU A CA 1
ATOM 1024 C C . LEU A 1 125 ? -10.656 -10.075 13.933 1.00 86.75 125 LEU A C 1
ATOM 1026 O O . LEU A 1 125 ? -10.779 -11.044 13.177 1.00 86.75 125 LEU A O 1
ATOM 1030 N N . ILE A 1 126 ? -10.345 -8.853 13.495 1.00 87.44 126 ILE A N 1
ATOM 1031 C CA . ILE A 1 126 ? -10.105 -8.526 12.085 1.00 87.44 126 ILE A CA 1
ATOM 1032 C C . ILE A 1 126 ? -8.886 -9.294 11.564 1.00 87.44 126 ILE A C 1
ATOM 1034 O O . ILE A 1 126 ? -9.009 -10.031 10.582 1.00 87.44 126 ILE A O 1
ATOM 1038 N N . PHE A 1 127 ? -7.743 -9.212 12.253 1.00 85.88 127 PHE A N 1
ATOM 1039 C CA . PHE A 1 127 ? -6.528 -9.917 11.842 1.00 85.88 127 PHE A CA 1
ATOM 1040 C C . PHE A 1 127 ? -6.696 -11.432 11.871 1.00 85.88 127 PHE A C 1
ATOM 1042 O O . PHE A 1 127 ? -6.292 -12.105 10.926 1.00 85.88 127 PHE A O 1
ATOM 1049 N N . LEU A 1 128 ? -7.375 -11.991 12.877 1.00 86.75 128 LEU A N 1
ATOM 1050 C CA . LEU A 1 128 ? -7.676 -13.423 12.896 1.00 86.75 128 LEU A CA 1
ATOM 1051 C C . LEU A 1 128 ? -8.500 -13.865 11.680 1.00 86.75 128 LEU A C 1
ATOM 1053 O O . LEU A 1 128 ? -8.317 -14.982 11.195 1.00 86.75 128 LEU A O 1
ATOM 1057 N N . ASN A 1 129 ? -9.415 -13.034 11.177 1.00 85.50 129 ASN A N 1
ATOM 1058 C CA . ASN A 1 129 ? -10.149 -13.352 9.952 1.00 85.50 129 ASN A CA 1
ATOM 1059 C C . ASN A 1 129 ? -9.275 -13.209 8.702 1.00 85.50 129 ASN A C 1
ATOM 1061 O O . ASN A 1 129 ? -9.315 -14.103 7.857 1.00 85.50 129 ASN A O 1
ATOM 1065 N N . TYR A 1 130 ? -8.462 -12.155 8.603 1.00 86.12 130 TYR A N 1
ATOM 1066 C CA . TYR A 1 130 ? -7.532 -11.958 7.488 1.00 86.12 130 TYR A CA 1
ATOM 1067 C C . TYR A 1 130 ? -6.469 -13.060 7.404 1.00 86.12 130 TYR A C 1
ATOM 1069 O O . TYR A 1 130 ? -6.288 -13.642 6.339 1.00 86.12 130 TYR A O 1
ATOM 1077 N N . PHE A 1 131 ? -5.846 -13.458 8.514 1.00 84.62 131 PHE A N 1
ATOM 1078 C CA . PHE A 1 131 ? -4.866 -14.550 8.529 1.00 84.62 131 PHE A CA 1
ATOM 1079 C C . PHE A 1 131 ? -5.489 -15.912 8.234 1.00 84.62 131 PHE A C 1
ATOM 1081 O O . PHE A 1 131 ? -4.869 -16.741 7.570 1.00 84.62 131 PHE A O 1
ATOM 1088 N N . ARG A 1 132 ? -6.735 -16.160 8.666 1.00 83.88 132 ARG A N 1
ATOM 1089 C CA . ARG A 1 132 ? -7.460 -17.373 8.252 1.00 83.88 132 ARG A CA 1
ATOM 1090 C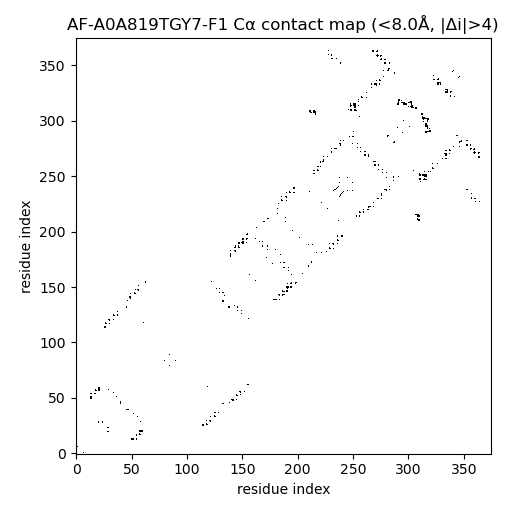 C . ARG A 1 132 ? -7.760 -17.378 6.756 1.00 83.88 132 ARG A C 1
ATOM 1092 O O . ARG A 1 132 ? -7.695 -18.446 6.153 1.00 83.88 132 ARG A O 1
ATOM 1099 N N . LEU A 1 133 ? -8.088 -16.225 6.173 1.00 81.12 133 LEU A N 1
ATOM 1100 C CA . LEU A 1 133 ? -8.289 -16.079 4.731 1.00 81.12 133 LEU A CA 1
ATOM 1101 C C . LEU A 1 133 ? -6.985 -16.320 3.958 1.00 81.12 133 LEU A C 1
ATOM 1103 O O . LEU A 1 133 ? -6.996 -17.111 3.017 1.00 81.12 133 LEU A O 1
ATOM 1107 N N . LEU A 1 134 ? -5.873 -15.731 4.411 1.00 78.94 134 LEU A N 1
ATOM 1108 C CA . LEU A 1 134 ? -4.543 -15.921 3.822 1.00 78.94 134 LEU A CA 1
ATOM 1109 C C . LEU A 1 134 ? -4.098 -17.389 3.887 1.00 78.94 134 LEU A C 1
ATOM 1111 O O . LEU A 1 134 ? -3.791 -17.982 2.857 1.00 78.94 134 LEU A O 1
ATOM 1115 N N . LYS A 1 135 ? -4.179 -18.033 5.063 1.00 78.12 135 LYS A N 1
ATOM 1116 C CA . LYS A 1 135 ? -3.807 -19.454 5.230 1.00 78.12 135 LYS A CA 1
ATOM 1117 C C . LYS A 1 135 ? -4.618 -20.406 4.361 1.00 78.12 135 LYS A C 1
ATOM 1119 O O . LYS A 1 135 ? -4.135 -21.473 4.000 1.00 78.12 135 LYS A O 1
ATOM 1124 N N . ARG A 1 136 ? -5.876 -20.069 4.078 1.00 72.38 136 ARG A N 1
ATOM 1125 C CA . ARG A 1 136 ? -6.763 -20.955 3.329 1.00 72.38 136 ARG A CA 1
ATOM 1126 C C . ARG A 1 136 ? -6.541 -20.890 1.823 1.00 72.38 136 ARG A C 1
ATOM 1128 O O . ARG A 1 136 ? -7.091 -21.749 1.153 1.00 72.38 136 ARG A O 1
ATOM 1135 N N . ARG A 1 137 ? -5.797 -19.913 1.278 1.00 65.56 137 ARG A N 1
ATOM 1136 C CA . ARG A 1 137 ? -5.630 -19.683 -0.181 1.00 65.56 137 ARG A CA 1
ATOM 1137 C C . ARG A 1 137 ? -6.946 -19.626 -0.979 1.00 65.56 137 ARG A C 1
ATOM 1139 O O . ARG A 1 137 ? -6.939 -19.641 -2.204 1.00 65.56 137 ARG A O 1
ATOM 1146 N N . LEU A 1 138 ? -8.097 -19.583 -0.301 1.00 52.09 138 LEU A N 1
ATOM 1147 C CA . LEU A 1 138 ? -9.337 -20.117 -0.866 1.00 52.09 138 LEU A CA 1
ATOM 1148 C C . LEU A 1 138 ? -10.104 -19.127 -1.735 1.00 52.09 138 LEU A C 1
ATOM 1150 O O . LEU A 1 138 ? -11.063 -19.544 -2.359 1.00 52.09 138 LEU A O 1
ATOM 1154 N N . ASN A 1 139 ? -9.715 -17.854 -1.833 1.00 61.53 139 ASN A N 1
ATOM 1155 C CA . ASN A 1 139 ? -10.427 -16.907 -2.690 1.00 61.53 139 ASN A CA 1
ATOM 1156 C C . ASN A 1 139 ? -9.493 -15.815 -3.210 1.00 61.53 139 ASN A C 1
ATOM 1158 O O . ASN A 1 139 ? -9.399 -14.737 -2.624 1.00 61.53 139 ASN A O 1
ATOM 1162 N N . LEU A 1 140 ? -8.886 -16.055 -4.375 1.00 67.06 140 LEU A N 1
ATOM 1163 C CA . LEU A 1 140 ? -8.156 -15.049 -5.166 1.00 67.06 140 LEU A CA 1
ATOM 1164 C C . LEU A 1 140 ? -8.949 -13.736 -5.329 1.00 67.06 140 LEU A C 1
ATOM 1166 O O . LEU A 1 140 ? -8.374 -12.658 -5.434 1.00 67.06 140 LEU A O 1
ATOM 1170 N N . ARG A 1 141 ? -10.285 -13.827 -5.284 1.00 74.94 141 ARG A N 1
ATOM 1171 C CA . ARG A 1 141 ? -11.226 -12.699 -5.345 1.00 74.94 141 ARG A CA 1
ATOM 1172 C C . ARG A 1 141 ? -11.230 -11.811 -4.097 1.00 74.94 141 ARG A C 1
ATOM 1174 O O . ARG A 1 141 ? -11.506 -10.626 -4.214 1.00 74.94 141 ARG A O 1
ATOM 1181 N N . LEU A 1 142 ? -10.956 -12.369 -2.918 1.00 79.06 142 LEU A N 1
ATOM 1182 C CA . LEU A 1 142 ? -10.961 -11.640 -1.643 1.00 79.06 142 LEU A CA 1
ATOM 1183 C C . LEU A 1 142 ? -9.585 -11.076 -1.279 1.00 79.06 142 LEU A C 1
ATOM 1185 O O . LEU A 1 142 ? -9.503 -10.177 -0.445 1.00 79.06 142 LEU A O 1
ATOM 1189 N N . MET A 1 143 ? -8.522 -11.579 -1.914 1.00 81.44 143 MET A N 1
ATOM 1190 C CA . MET A 1 143 ? -7.147 -11.141 -1.669 1.00 81.44 143 MET A CA 1
ATOM 1191 C C . MET A 1 143 ? -6.967 -9.616 -1.767 1.00 81.44 143 MET A C 1
ATOM 1193 O O . MET A 1 143 ? -6.420 -9.054 -0.821 1.00 81.44 143 MET A O 1
ATOM 1197 N N . PRO A 1 144 ? -7.472 -8.912 -2.804 1.00 84.00 144 PRO A N 1
ATOM 1198 C CA . PRO A 1 144 ? -7.377 -7.452 -2.878 1.00 84.00 144 PRO A CA 1
ATOM 1199 C C . PRO A 1 144 ? -7.937 -6.735 -1.642 1.00 84.00 144 PRO A C 1
ATOM 1201 O O . PRO A 1 144 ? -7.243 -5.913 -1.050 1.00 84.00 144 PRO A O 1
ATOM 1204 N N . SER A 1 145 ? -9.148 -7.099 -1.204 1.00 84.00 145 SER A N 1
ATOM 1205 C CA . SER A 1 145 ? -9.813 -6.487 -0.045 1.00 84.00 145 SER A CA 1
ATOM 1206 C C . SER A 1 145 ? -9.103 -6.784 1.273 1.00 84.00 145 SER A C 1
ATOM 1208 O O . SER A 1 145 ? -8.990 -5.910 2.130 1.00 84.00 145 SER A O 1
ATOM 1210 N N . VAL A 1 146 ? -8.606 -8.014 1.447 1.00 86.38 146 VAL A N 1
ATOM 1211 C CA . VAL A 1 146 ? -7.835 -8.397 2.640 1.00 86.38 146 VAL A CA 1
ATOM 1212 C C . VAL A 1 146 ? -6.535 -7.605 2.703 1.00 86.38 146 VAL A C 1
ATOM 1214 O O . VAL A 1 146 ? -6.217 -7.036 3.745 1.00 86.38 146 VAL A O 1
ATOM 1217 N N . CYS A 1 147 ? -5.808 -7.529 1.589 1.00 84.88 147 CYS A N 1
ATOM 1218 C CA . CYS A 1 147 ? -4.571 -6.770 1.512 1.00 84.88 147 CYS A CA 1
ATOM 1219 C C . CYS A 1 147 ? -4.824 -5.274 1.744 1.00 84.88 147 CYS A C 1
ATOM 1221 O O . CYS A 1 147 ? -4.143 -4.650 2.546 1.00 84.88 147 CYS A O 1
ATOM 1223 N N . GLU A 1 148 ? -5.854 -4.684 1.146 1.00 84.94 148 GLU A N 1
ATOM 1224 C CA . GLU A 1 148 ? -6.198 -3.284 1.413 1.00 84.94 148 GLU A CA 1
ATOM 1225 C C . GLU A 1 148 ? -6.497 -3.027 2.904 1.00 84.94 148 GLU A C 1
ATOM 1227 O O . GLU A 1 148 ? -6.009 -2.051 3.482 1.00 84.94 148 GLU A O 1
ATOM 1232 N N . GLY A 1 149 ? -7.206 -3.951 3.562 1.00 85.56 149 GLY A N 1
ATOM 1233 C CA . GLY A 1 149 ? -7.447 -3.911 5.004 1.00 85.56 149 GLY A CA 1
ATOM 1234 C C . GLY A 1 149 ? -6.165 -4.007 5.830 1.00 85.56 149 GLY A C 1
ATOM 1235 O O . GLY A 1 149 ? -5.952 -3.204 6.738 1.00 85.56 149 GLY A O 1
ATOM 1236 N N . LEU A 1 150 ? -5.284 -4.952 5.500 1.00 85.88 150 LEU A N 1
ATOM 1237 C CA . LEU A 1 150 ? -3.988 -5.112 6.163 1.00 85.88 150 LEU A CA 1
ATOM 1238 C C . LEU A 1 150 ? -3.094 -3.883 5.969 1.00 85.88 150 LEU A C 1
ATOM 1240 O O . LEU A 1 150 ? -2.462 -3.441 6.923 1.00 85.88 150 LEU A O 1
ATOM 1244 N N . ALA A 1 151 ? -3.096 -3.274 4.781 1.00 83.19 151 ALA A N 1
ATOM 1245 C CA . ALA A 1 151 ? -2.336 -2.060 4.500 1.00 83.19 151 ALA A CA 1
ATOM 1246 C C . ALA A 1 151 ? -2.830 -0.875 5.340 1.00 83.19 151 ALA A C 1
ATOM 1248 O O . ALA A 1 151 ? -2.008 -0.097 5.829 1.00 83.19 151 ALA A O 1
ATOM 1249 N N . LYS A 1 152 ? -4.154 -0.745 5.529 1.00 83.69 152 LYS A N 1
ATOM 1250 C CA . LYS A 1 152 ? -4.762 0.297 6.371 1.00 83.69 152 LYS A CA 1
ATOM 1251 C C . LYS A 1 152 ? -4.405 0.121 7.849 1.00 83.69 152 LYS A C 1
ATOM 1253 O O . LYS A 1 152 ? -4.099 1.105 8.520 1.00 83.69 152 LYS A O 1
ATOM 1258 N N . PHE A 1 153 ? -4.454 -1.112 8.350 1.00 81.88 153 PHE A N 1
ATOM 1259 C CA . PHE A 1 153 ? -4.227 -1.426 9.765 1.00 81.88 153 PHE A CA 1
ATOM 1260 C C . PHE A 1 153 ? -2.786 -1.840 10.088 1.00 81.88 153 PHE A C 1
ATOM 1262 O O . PHE A 1 153 ? -2.530 -2.275 11.206 1.00 81.88 153 PHE A O 1
ATOM 1269 N N . ALA A 1 154 ? -1.846 -1.672 9.154 1.00 77.94 154 ALA A N 1
ATOM 1270 C CA . ALA A 1 154 ? -0.464 -2.137 9.275 1.00 77.94 154 ALA A CA 1
ATOM 1271 C C . ALA A 1 154 ? 0.237 -1.690 10.571 1.00 77.94 154 ALA A C 1
ATOM 1273 O O . ALA A 1 154 ? 0.970 -2.471 11.167 1.00 77.94 154 ALA A O 1
ATOM 1274 N N . ASN A 1 155 ? -0.031 -0.467 11.045 1.00 76.81 155 ASN A N 1
ATOM 1275 C CA . ASN A 1 155 ? 0.555 0.061 12.284 1.00 76.81 155 ASN A CA 1
ATOM 1276 C C . ASN A 1 155 ? 0.167 -0.750 13.528 1.00 76.81 155 ASN A C 1
ATOM 1278 O O . ASN A 1 155 ? 0.960 -0.902 14.447 1.00 76.81 155 ASN A O 1
ATOM 1282 N N . LEU A 1 156 ? -1.050 -1.295 13.525 1.00 77.81 156 LEU A N 1
ATOM 1283 C CA . LEU A 1 156 ? -1.644 -1.992 14.662 1.00 77.81 156 LEU A CA 1
ATOM 1284 C C . LEU A 1 156 ? -1.199 -3.460 14.742 1.00 77.81 156 LEU A C 1
ATOM 1286 O O . LEU A 1 156 ? -1.621 -4.179 15.649 1.00 77.81 156 LEU A O 1
ATOM 1290 N N . ILE A 1 157 ? -0.410 -3.931 13.772 1.00 76.31 157 ILE A N 1
ATOM 1291 C CA . ILE A 1 157 ? 0.098 -5.301 13.745 1.00 76.31 157 ILE A CA 1
ATOM 1292 C C . ILE A 1 157 ? 1.285 -5.402 14.704 1.00 76.31 157 ILE A C 1
ATOM 1294 O O . ILE A 1 157 ? 2.214 -4.596 14.653 1.00 76.31 157 ILE A O 1
ATOM 1298 N N . ASN A 1 158 ? 1.267 -6.424 15.562 1.00 77.25 158 ASN A N 1
ATOM 1299 C CA . ASN A 1 158 ? 2.415 -6.741 16.405 1.00 77.25 158 ASN A CA 1
ATOM 1300 C C . ASN A 1 158 ? 3.618 -7.136 15.528 1.00 77.25 158 ASN A C 1
ATOM 1302 O O . ASN A 1 158 ? 3.488 -7.980 14.641 1.00 77.25 158 ASN A O 1
ATOM 1306 N N . ILE A 1 159 ? 4.775 -6.532 15.808 1.00 74.62 159 ILE A N 1
ATOM 1307 C CA . ILE A 1 159 ? 6.021 -6.641 15.034 1.00 74.62 159 ILE A CA 1
ATOM 1308 C C . ILE A 1 159 ? 6.434 -8.108 14.843 1.00 74.62 159 ILE A C 1
ATOM 1310 O O . ILE A 1 159 ? 6.877 -8.482 13.765 1.00 74.62 159 ILE A O 1
ATOM 1314 N N . GLU A 1 160 ? 6.195 -8.955 15.845 1.00 75.88 160 GLU A N 1
ATOM 1315 C CA . GLU A 1 160 ? 6.545 -10.383 15.832 1.00 75.88 160 GLU A CA 1
ATOM 1316 C C . GLU A 1 160 ? 5.890 -11.183 14.692 1.00 75.88 160 GLU A C 1
ATOM 1318 O O . GLU A 1 160 ? 6.435 -12.195 14.272 1.00 75.88 160 GLU A O 1
ATOM 1323 N N . TYR A 1 161 ? 4.739 -10.745 14.166 1.00 77.81 161 TYR A N 1
ATOM 1324 C CA . TYR A 1 161 ? 4.055 -11.440 13.065 1.00 77.81 161 TYR A CA 1
ATOM 1325 C C . TYR A 1 161 ? 4.433 -10.907 11.679 1.00 77.81 161 TYR A C 1
ATOM 1327 O O . TYR A 1 161 ? 3.991 -11.459 10.670 1.00 77.81 161 TYR A O 1
ATOM 1335 N N . MET A 1 162 ? 5.183 -9.805 11.606 1.00 78.19 162 MET A N 1
ATOM 1336 C CA . MET A 1 162 ? 5.447 -9.106 10.347 1.00 78.19 162 MET A CA 1
ATOM 1337 C C . MET A 1 162 ? 6.403 -9.876 9.447 1.00 78.19 162 MET A C 1
ATOM 1339 O O . MET A 1 162 ? 6.160 -9.952 8.245 1.00 78.19 162 MET A O 1
ATOM 1343 N N . ASP A 1 163 ? 7.440 -10.482 10.025 1.00 79.31 163 ASP A N 1
ATOM 1344 C CA . ASP A 1 163 ? 8.423 -11.269 9.278 1.00 79.31 163 ASP A CA 1
ATOM 1345 C C . ASP A 1 163 ? 7.751 -12.473 8.600 1.00 79.31 163 ASP A C 1
ATOM 1347 O O . ASP A 1 163 ? 7.873 -12.653 7.386 1.00 79.31 163 ASP A O 1
ATOM 1351 N N . ASP A 1 164 ? 6.942 -13.227 9.353 1.00 82.00 164 ASP A N 1
ATOM 1352 C CA . ASP A 1 164 ? 6.158 -14.360 8.845 1.00 82.00 164 ASP A CA 1
ATOM 1353 C C . ASP A 1 164 ? 5.171 -13.936 7.750 1.00 82.00 164 ASP A C 1
ATOM 1355 O O . ASP A 1 164 ? 4.971 -14.633 6.751 1.00 82.00 164 ASP A O 1
ATOM 1359 N N . LEU A 1 165 ? 4.535 -12.777 7.931 1.00 82.50 165 LEU A N 1
ATOM 1360 C CA . LEU A 1 165 ? 3.584 -12.222 6.978 1.00 82.50 165 LEU A CA 1
ATOM 1361 C C . LEU A 1 165 ? 4.283 -11.825 5.675 1.00 82.50 165 LEU A C 1
ATOM 1363 O O . LEU A 1 165 ? 3.799 -12.165 4.595 1.00 82.50 165 LEU A O 1
ATOM 1367 N N . ILE A 1 166 ? 5.423 -11.138 5.756 1.00 82.19 166 ILE A N 1
ATOM 1368 C CA . ILE A 1 166 ? 6.194 -10.700 4.588 1.00 82.19 166 ILE A CA 1
ATOM 1369 C C . ILE A 1 166 ? 6.774 -11.906 3.845 1.00 82.19 166 ILE A C 1
ATOM 1371 O O . ILE A 1 166 ? 6.697 -11.944 2.616 1.00 82.19 166 ILE A O 1
ATOM 1375 N N . ALA A 1 167 ? 7.271 -12.915 4.565 1.00 83.25 167 ALA A N 1
ATOM 1376 C CA . ALA A 1 167 ? 7.708 -14.179 3.978 1.00 83.25 167 ALA A CA 1
ATOM 1377 C C . ALA A 1 167 ? 6.554 -14.889 3.250 1.00 83.25 167 ALA A C 1
ATOM 1379 O O . ALA A 1 167 ? 6.692 -15.259 2.086 1.00 83.25 167 ALA A O 1
ATOM 1380 N N . CYS A 1 168 ? 5.378 -14.979 3.880 1.00 83.31 168 CYS A N 1
ATOM 1381 C CA . CYS A 1 168 ? 4.192 -15.567 3.261 1.00 83.31 168 CYS A CA 1
ATOM 1382 C C . CYS A 1 168 ? 3.775 -14.827 1.978 1.00 83.31 168 CYS A C 1
ATOM 1384 O O . CYS A 1 168 ? 3.463 -15.468 0.974 1.00 83.31 168 CYS A O 1
ATOM 1386 N N . TYR A 1 169 ? 3.804 -13.489 1.971 1.00 82.06 169 TYR A N 1
ATOM 1387 C CA . TYR A 1 169 ? 3.537 -12.712 0.757 1.00 82.06 169 TYR A CA 1
ATOM 1388 C C . TYR A 1 169 ? 4.589 -12.930 -0.325 1.00 82.06 169 TYR A C 1
ATOM 1390 O O . TYR A 1 169 ? 4.235 -12.995 -1.501 1.00 82.06 169 TYR A O 1
ATOM 1398 N N . TYR A 1 170 ? 5.863 -13.040 0.049 1.00 81.88 170 TYR A N 1
ATOM 1399 C CA . TYR A 1 170 ? 6.934 -13.310 -0.903 1.00 81.88 170 TYR A CA 1
ATOM 1400 C C . TYR A 1 170 ? 6.751 -14.668 -1.589 1.00 81.88 170 TYR A C 1
ATOM 1402 O O . TYR A 1 170 ? 6.838 -14.745 -2.817 1.00 81.88 170 TYR A O 1
ATOM 1410 N N . ASP A 1 171 ? 6.422 -15.709 -0.824 1.00 81.25 171 ASP A N 1
ATOM 1411 C CA . ASP A 1 171 ? 6.167 -17.050 -1.354 1.00 81.25 171 ASP A CA 1
ATOM 1412 C C . ASP A 1 171 ? 4.952 -17.072 -2.294 1.00 81.25 171 ASP A C 1
ATOM 1414 O O . ASP A 1 171 ? 4.984 -17.708 -3.350 1.00 81.25 171 ASP A O 1
ATOM 1418 N N . GLU A 1 172 ? 3.885 -16.340 -1.956 1.00 78.25 172 GLU A N 1
ATOM 1419 C CA . GLU A 1 172 ? 2.696 -16.218 -2.812 1.00 78.25 172 GLU A CA 1
ATOM 1420 C C . GLU A 1 172 ? 2.959 -15.425 -4.100 1.00 78.25 172 GLU A C 1
ATOM 1422 O O . GLU A 1 172 ? 2.406 -15.753 -5.152 1.00 78.25 172 GLU A O 1
ATOM 1427 N N . LEU A 1 173 ? 3.800 -14.388 -4.038 1.00 78.31 173 LEU A N 1
ATOM 1428 C CA . LEU A 1 173 ? 4.159 -13.569 -5.199 1.00 78.31 173 LEU A CA 1
ATOM 1429 C C . LEU A 1 173 ? 5.127 -14.287 -6.145 1.00 78.31 173 LEU A C 1
ATOM 1431 O O . LEU A 1 173 ? 5.004 -14.131 -7.361 1.00 78.31 173 LEU A O 1
ATOM 1435 N N . SER A 1 174 ? 6.061 -15.062 -5.590 1.00 75.12 174 SER A N 1
ATOM 1436 C CA . SER A 1 174 ? 7.095 -15.784 -6.344 1.00 75.12 174 SER A CA 1
ATOM 1437 C C . SER A 1 174 ? 6.574 -17.085 -6.957 1.00 75.12 174 SER A C 1
ATOM 1439 O O . SER A 1 174 ? 7.109 -17.569 -7.950 1.00 75.12 174 SER A O 1
ATOM 1441 N N . SER A 1 175 ? 5.523 -17.673 -6.384 1.00 72.19 175 SER A N 1
ATOM 1442 C CA . SER A 1 175 ? 4.935 -18.902 -6.906 1.00 72.19 175 SER A CA 1
ATOM 1443 C C . SER A 1 175 ? 4.047 -18.620 -8.123 1.00 72.19 175 SER A C 1
ATOM 1445 O O . SER A 1 175 ? 2.939 -18.103 -8.005 1.00 72.19 175 SER A O 1
ATOM 1447 N N . GLU A 1 176 ? 4.496 -19.031 -9.311 1.00 58.50 176 GLU A N 1
ATOM 1448 C CA . GLU A 1 176 ? 3.730 -18.930 -10.568 1.00 58.50 176 GLU A CA 1
ATOM 1449 C C . GLU A 1 176 ? 2.425 -19.749 -10.558 1.00 58.50 176 GLU A C 1
ATOM 1451 O O . GLU A 1 176 ? 1.490 -19.476 -11.310 1.00 58.50 176 GLU A O 1
ATOM 1456 N N . LYS A 1 177 ? 2.328 -20.745 -9.669 1.00 56.09 177 LYS A N 1
ATOM 1457 C CA . LYS A 1 177 ? 1.206 -21.696 -9.587 1.00 56.09 177 LYS A CA 1
ATOM 1458 C C . LYS A 1 177 ? -0.043 -21.133 -8.908 1.00 56.09 177 LYS A C 1
ATOM 1460 O O . LYS A 1 177 ? -1.054 -21.826 -8.829 1.00 56.09 177 LYS A O 1
ATOM 1465 N N . THR A 1 178 ? 0.014 -19.919 -8.369 1.00 59.94 178 THR A N 1
ATOM 1466 C CA . THR A 1 178 ? -1.021 -19.412 -7.457 1.00 59.94 178 THR A CA 1
ATOM 1467 C C . THR A 1 178 ? -2.239 -18.829 -8.171 1.00 59.94 178 THR A C 1
ATOM 1469 O O . THR A 1 178 ? -3.250 -18.571 -7.525 1.00 59.94 178 THR A O 1
ATOM 1472 N N . GLY A 1 179 ? -2.204 -18.644 -9.496 1.00 62.19 179 GLY A N 1
ATOM 1473 C CA . GLY A 1 179 ? -3.334 -18.079 -10.246 1.00 62.19 179 GLY A CA 1
ATOM 1474 C C . GLY A 1 179 ? -3.734 -16.670 -9.782 1.00 62.19 179 GLY A C 1
ATOM 1475 O O . GLY A 1 179 ? -4.828 -16.209 -10.102 1.00 62.19 179 GLY A O 1
ATOM 1476 N N . LEU A 1 180 ? -2.882 -15.985 -9.003 1.00 70.56 180 LEU A N 1
ATOM 1477 C CA . LEU A 1 180 ? -3.153 -14.639 -8.509 1.00 70.56 180 LEU A CA 1
ATOM 1478 C C . LEU A 1 180 ? -3.274 -13.661 -9.675 1.00 70.56 180 LEU A C 1
ATOM 1480 O O . LEU A 1 180 ? -2.339 -13.481 -10.458 1.00 70.56 180 LEU A O 1
ATOM 1484 N N . ASN A 1 181 ? -4.406 -12.959 -9.716 1.00 77.25 181 ASN A N 1
ATOM 1485 C CA . ASN A 1 181 ? -4.605 -11.826 -10.611 1.00 77.25 181 ASN A CA 1
ATOM 1486 C C . ASN A 1 181 ? -3.517 -10.769 -10.368 1.00 77.25 181 ASN A C 1
ATOM 1488 O O . ASN A 1 181 ? -3.146 -10.514 -9.219 1.00 77.25 181 ASN A O 1
ATOM 1492 N N . GLN A 1 182 ? -3.066 -10.094 -11.429 1.00 79.50 182 GLN A N 1
ATOM 1493 C CA . GLN A 1 182 ? -2.083 -9.004 -11.338 1.00 79.50 182 GLN A CA 1
ATOM 1494 C C . GLN A 1 182 ? -2.488 -7.947 -10.300 1.00 79.50 182 GLN A C 1
ATOM 1496 O O . GLN A 1 182 ? -1.686 -7.575 -9.446 1.00 79.50 182 GLN A O 1
ATOM 1501 N N . ARG A 1 183 ? -3.771 -7.568 -10.276 1.00 83.06 183 ARG A N 1
ATOM 1502 C CA . ARG A 1 183 ? -4.343 -6.681 -9.256 1.00 83.06 183 ARG A CA 1
ATOM 1503 C C . ARG A 1 183 ? -4.077 -7.149 -7.824 1.00 83.06 183 ARG A C 1
ATOM 1505 O O . ARG A 1 183 ? -3.682 -6.354 -6.976 1.00 83.06 183 ARG A O 1
ATOM 1512 N N . ALA A 1 184 ? -4.274 -8.437 -7.540 1.00 82.25 184 ALA A N 1
ATOM 1513 C CA . ALA A 1 184 ? -4.005 -8.992 -6.216 1.00 82.25 184 ALA A CA 1
ATOM 1514 C C . ALA A 1 184 ? -2.511 -8.899 -5.875 1.00 82.25 184 ALA A C 1
ATOM 1516 O O . ALA A 1 184 ? -2.177 -8.517 -4.757 1.00 82.25 184 ALA A O 1
ATOM 1517 N N . LYS A 1 185 ? -1.622 -9.150 -6.849 1.00 85.38 185 LYS A N 1
ATOM 1518 C CA . LYS A 1 185 ? -0.170 -8.989 -6.673 1.00 85.38 185 LYS A CA 1
ATOM 1519 C C . LYS A 1 185 ? 0.211 -7.542 -6.340 1.00 85.38 185 LYS A C 1
ATOM 1521 O O . LYS A 1 185 ? 0.986 -7.328 -5.409 1.00 85.38 185 LYS A O 1
ATOM 1526 N N . PHE A 1 186 ? -0.390 -6.549 -7.004 1.00 87.25 186 PHE A N 1
ATOM 1527 C CA . PHE A 1 186 ? -0.183 -5.138 -6.657 1.00 87.25 186 PHE A CA 1
ATOM 1528 C C . PHE A 1 186 ? -0.656 -4.814 -5.238 1.00 87.25 186 PHE A C 1
ATOM 1530 O O . PHE A 1 186 ? 0.078 -4.179 -4.485 1.00 87.25 186 PHE A O 1
ATOM 1537 N N . HIS A 1 187 ? -1.830 -5.296 -4.824 1.00 86.31 187 HIS A N 1
ATOM 1538 C CA . HIS A 1 187 ? -2.295 -5.099 -3.448 1.00 86.31 187 HIS A CA 1
ATOM 1539 C C . HIS A 1 187 ? -1.379 -5.765 -2.406 1.00 86.31 187 HIS A C 1
ATOM 1541 O O . HIS A 1 187 ? -1.137 -5.165 -1.360 1.00 86.31 187 HIS A O 1
ATOM 1547 N N . CYS A 1 188 ? -0.829 -6.951 -2.689 1.00 86.06 188 CYS A N 1
ATOM 1548 C CA . CYS A 1 188 ? 0.166 -7.606 -1.831 1.00 86.06 188 CYS A CA 1
ATOM 1549 C C . CYS A 1 188 ? 1.456 -6.774 -1.704 1.00 86.06 188 CYS A C 1
ATOM 1551 O O . CYS A 1 188 ? 1.995 -6.601 -0.610 1.00 86.06 188 CYS A O 1
ATOM 1553 N N . LEU A 1 189 ? 1.946 -6.202 -2.806 1.00 87.44 189 LEU A N 1
ATOM 1554 C CA . LEU A 1 189 ? 3.101 -5.305 -2.753 1.00 87.44 189 LEU A CA 1
ATOM 1555 C C . LEU A 1 189 ? 2.790 -4.039 -1.943 1.00 87.44 189 LEU A C 1
ATOM 1557 O O . LEU A 1 189 ? 3.588 -3.650 -1.091 1.00 87.44 189 LEU A O 1
ATOM 1561 N N . ILE A 1 190 ? 1.604 -3.444 -2.122 1.00 87.75 190 ILE A N 1
ATOM 1562 C CA . ILE A 1 190 ? 1.173 -2.272 -1.344 1.00 87.75 190 ILE A CA 1
ATOM 1563 C C . ILE A 1 190 ? 1.156 -2.604 0.150 1.00 87.75 190 ILE A C 1
ATOM 1565 O O . ILE A 1 190 ? 1.619 -1.794 0.950 1.00 87.75 190 ILE A O 1
ATOM 1569 N N . THR A 1 191 ? 0.674 -3.789 0.547 1.00 85.62 191 THR A N 1
ATOM 1570 C CA . THR A 1 191 ? 0.700 -4.203 1.959 1.00 85.62 191 THR A CA 1
ATOM 1571 C C . THR A 1 191 ? 2.103 -4.292 2.517 1.00 85.62 191 THR A C 1
ATOM 1573 O O . THR A 1 191 ? 2.366 -3.710 3.567 1.00 85.62 191 THR A O 1
ATOM 1576 N N . VAL A 1 192 ? 3.007 -4.971 1.808 1.00 87.00 192 VAL A N 1
ATOM 1577 C CA . VAL A 1 192 ? 4.387 -5.166 2.262 1.00 87.00 192 VAL A CA 1
ATOM 1578 C C . VAL A 1 192 ? 5.083 -3.815 2.418 1.00 87.00 192 VAL A C 1
ATOM 1580 O O . VAL A 1 192 ? 5.666 -3.540 3.462 1.00 87.00 192 VAL A O 1
ATOM 1583 N N . PHE A 1 193 ? 4.959 -2.915 1.441 1.00 84.81 193 PHE A N 1
ATOM 1584 C CA . PHE A 1 193 ? 5.574 -1.591 1.545 1.00 84.81 193 PHE A CA 1
ATOM 1585 C C . PHE A 1 193 ? 4.865 -0.659 2.534 1.00 84.81 193 PHE A C 1
ATOM 1587 O O . PHE A 1 193 ? 5.524 0.192 3.125 1.00 84.81 193 PHE A O 1
ATOM 1594 N N . SER A 1 194 ? 3.561 -0.825 2.784 1.00 83.44 194 SER A N 1
ATOM 1595 C CA . SER A 1 194 ? 2.859 -0.088 3.851 1.00 83.44 194 SER A CA 1
ATOM 1596 C C . SER A 1 194 ? 3.419 -0.458 5.221 1.00 83.44 194 SER A C 1
ATOM 1598 O O . SER A 1 194 ? 3.668 0.415 6.050 1.00 83.44 194 SER A O 1
ATOM 1600 N N . ILE A 1 195 ? 3.684 -1.749 5.424 1.00 81.56 195 ILE A N 1
ATOM 1601 C CA . ILE A 1 195 ? 4.323 -2.285 6.624 1.00 81.56 195 ILE A CA 1
ATOM 1602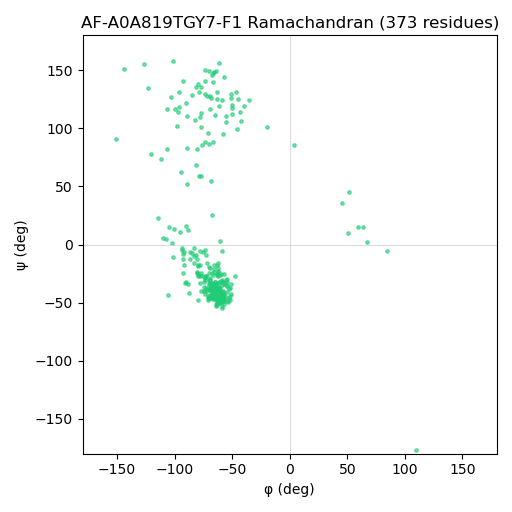 C C . ILE A 1 195 ? 5.759 -1.750 6.763 1.00 81.56 195 ILE A C 1
ATOM 1604 O O . ILE A 1 195 ? 6.092 -1.145 7.783 1.00 81.56 195 ILE A O 1
ATOM 1608 N N . LEU A 1 196 ? 6.582 -1.891 5.718 1.00 79.62 196 LEU A N 1
ATOM 1609 C CA . LEU A 1 196 ? 7.994 -1.487 5.740 1.00 79.62 196 LEU A CA 1
ATOM 1610 C C . LEU A 1 196 ? 8.190 0.030 5.905 1.00 79.62 196 LEU A C 1
ATOM 1612 O O . LEU A 1 196 ? 9.078 0.455 6.640 1.00 79.62 196 LEU A O 1
ATOM 1616 N N . ASN A 1 197 ? 7.377 0.863 5.245 1.00 75.62 197 ASN A N 1
ATOM 1617 C CA . ASN A 1 197 ? 7.547 2.323 5.290 1.00 75.62 197 ASN A CA 1
ATOM 1618 C C . ASN A 1 197 ? 7.125 2.928 6.632 1.00 75.62 197 ASN A C 1
ATOM 1620 O O . ASN A 1 197 ? 7.622 3.988 7.016 1.00 75.62 197 ASN A O 1
ATOM 1624 N N . ARG A 1 198 ? 6.185 2.289 7.336 1.00 70.94 198 ARG A N 1
ATOM 1625 C CA . ARG A 1 198 ? 5.622 2.822 8.583 1.00 70.94 198 ARG A CA 1
ATOM 1626 C C . ARG A 1 198 ? 6.350 2.337 9.829 1.00 70.94 198 ARG A C 1
ATOM 1628 O O . ARG A 1 198 ? 6.352 3.045 10.831 1.00 70.94 198 ARG A O 1
ATOM 1635 N N . GLN A 1 199 ? 7.016 1.188 9.758 1.00 64.94 199 GLN A N 1
ATOM 1636 C CA . GLN A 1 199 ? 7.832 0.650 10.840 1.00 64.94 199 GLN A CA 1
ATOM 1637 C C . GLN A 1 199 ? 9.316 0.794 10.484 1.00 64.94 199 GLN A C 1
ATOM 1639 O O . GLN A 1 199 ? 9.959 -0.155 10.046 1.00 64.94 199 GLN A O 1
ATOM 1644 N N . GLN A 1 200 ? 9.892 1.981 10.715 1.00 54.94 200 GLN A N 1
ATOM 1645 C CA . GLN A 1 200 ? 11.321 2.283 10.473 1.00 54.94 200 GLN A CA 1
ATOM 1646 C C . GLN A 1 200 ? 12.309 1.405 11.286 1.00 54.94 200 GLN A C 1
ATOM 1648 O O . GLN A 1 200 ? 13.516 1.615 11.222 1.00 54.94 200 GLN A O 1
ATOM 1653 N N . VAL A 1 201 ? 11.803 0.436 12.057 1.00 50.88 201 VAL A N 1
ATOM 1654 C CA . VAL A 1 201 ? 12.537 -0.445 12.977 1.00 50.88 201 VAL A CA 1
ATOM 1655 C C . VAL A 1 201 ? 12.782 -1.850 12.391 1.00 50.88 201 VAL A C 1
ATOM 1657 O O . VAL A 1 201 ? 13.599 -2.590 12.928 1.00 50.88 201 VAL A O 1
ATOM 1660 N N . LEU A 1 202 ? 12.164 -2.222 11.260 1.00 53.72 202 LEU A N 1
ATOM 1661 C CA . LEU A 1 202 ? 12.359 -3.532 10.604 1.00 53.72 202 LEU A CA 1
ATOM 1662 C C . LEU A 1 202 ? 13.687 -3.611 9.814 1.00 53.72 202 LEU A C 1
ATOM 1664 O O . LEU A 1 202 ? 13.706 -3.849 8.609 1.00 53.72 202 LEU A O 1
ATOM 1668 N N . ILE A 1 203 ? 14.816 -3.408 10.497 1.00 55.72 203 ILE A N 1
ATOM 1669 C CA . ILE A 1 203 ? 16.178 -3.369 9.926 1.00 55.72 203 ILE A CA 1
ATOM 1670 C C . ILE A 1 203 ? 16.593 -4.716 9.285 1.00 55.72 203 ILE A C 1
ATOM 1672 O O . ILE A 1 203 ? 17.535 -4.758 8.498 1.00 55.72 203 ILE A O 1
ATOM 1676 N N . HIS A 1 204 ? 15.888 -5.816 9.570 1.00 57.94 204 HIS A N 1
ATOM 1677 C CA . HIS A 1 204 ? 16.293 -7.167 9.163 1.00 57.94 204 HIS A CA 1
ATOM 1678 C C . HIS A 1 204 ? 15.730 -7.662 7.821 1.00 57.94 204 HIS A C 1
ATOM 1680 O O . HIS A 1 204 ? 16.219 -8.669 7.310 1.00 57.94 204 HIS A O 1
ATOM 1686 N N . ILE A 1 205 ? 14.740 -6.986 7.229 1.00 67.25 205 ILE A N 1
ATOM 1687 C CA . ILE A 1 205 ? 14.115 -7.451 5.982 1.00 67.25 205 ILE A CA 1
ATOM 1688 C C . ILE A 1 205 ? 14.750 -6.748 4.785 1.00 67.25 205 ILE A C 1
ATOM 1690 O O . ILE A 1 205 ? 14.627 -5.532 4.632 1.00 67.25 205 ILE A O 1
ATOM 1694 N N . ASP A 1 206 ? 15.371 -7.525 3.897 1.00 69.44 206 ASP A N 1
ATOM 1695 C CA . ASP A 1 206 ? 15.889 -7.017 2.628 1.00 69.44 206 ASP A CA 1
ATOM 1696 C C . ASP A 1 206 ? 14.748 -6.820 1.604 1.00 69.44 206 ASP A C 1
ATOM 1698 O O . ASP A 1 206 ? 14.145 -7.795 1.139 1.00 69.44 206 ASP A O 1
ATOM 1702 N N . PRO A 1 207 ? 14.430 -5.572 1.208 1.00 78.81 207 PRO A N 1
ATOM 1703 C CA . PRO A 1 207 ? 13.386 -5.298 0.230 1.00 78.81 207 PRO A CA 1
ATOM 1704 C C . PRO A 1 207 ? 13.800 -5.622 -1.215 1.00 78.81 207 PRO A C 1
ATOM 1706 O O . PRO A 1 207 ? 12.957 -5.517 -2.107 1.00 78.81 207 PRO A O 1
ATOM 1709 N N . GLN A 1 208 ? 15.065 -5.980 -1.486 1.00 82.62 208 GLN A N 1
ATOM 1710 C CA . GLN A 1 208 ? 15.599 -6.160 -2.843 1.00 82.62 208 GLN A CA 1
ATOM 1711 C C . GLN A 1 208 ? 14.738 -7.086 -3.706 1.00 82.62 208 GLN A C 1
ATOM 1713 O O . GLN A 1 208 ? 14.410 -6.746 -4.844 1.00 82.62 208 GLN A O 1
ATOM 1718 N N . ARG A 1 209 ? 14.300 -8.211 -3.138 1.00 84.50 209 ARG A N 1
ATOM 1719 C CA . ARG A 1 209 ? 13.485 -9.202 -3.850 1.00 84.50 209 ARG A CA 1
ATOM 1720 C C . ARG A 1 209 ? 12.112 -8.654 -4.254 1.00 84.50 209 ARG A C 1
ATOM 1722 O O . ARG A 1 209 ? 11.598 -9.004 -5.310 1.00 84.50 209 ARG A O 1
ATOM 1729 N N . PHE A 1 210 ? 11.535 -7.750 -3.461 1.00 85.38 210 PHE A N 1
ATOM 1730 C CA . PHE A 1 210 ? 10.260 -7.107 -3.789 1.00 85.38 210 PHE A CA 1
ATOM 1731 C C . PHE A 1 210 ? 10.395 -6.067 -4.905 1.00 85.38 210 PHE A C 1
ATOM 1733 O O . PHE A 1 210 ? 9.448 -5.878 -5.667 1.00 85.38 210 PHE A O 1
ATOM 1740 N N . TYR A 1 211 ? 11.558 -5.422 -5.049 1.00 86.81 211 TYR A N 1
ATOM 1741 C CA . TYR A 1 211 ? 11.820 -4.559 -6.204 1.00 86.81 211 TYR A CA 1
ATOM 1742 C C . TYR A 1 211 ? 11.925 -5.366 -7.500 1.00 86.81 211 TYR A C 1
ATOM 1744 O O . TYR A 1 211 ? 11.352 -4.941 -8.497 1.00 86.81 211 TYR A O 1
ATOM 1752 N N . ALA A 1 212 ? 12.583 -6.530 -7.485 1.00 87.06 212 ALA A N 1
ATOM 1753 C CA . ALA A 1 212 ? 12.618 -7.431 -8.642 1.00 87.06 212 ALA A CA 1
ATOM 1754 C C . ALA A 1 212 ? 11.206 -7.909 -9.030 1.00 87.06 212 ALA A C 1
ATOM 1756 O O . ALA A 1 212 ? 10.802 -7.779 -10.181 1.00 87.06 212 ALA A O 1
ATOM 1757 N N . LEU A 1 213 ? 10.397 -8.332 -8.048 1.00 86.06 213 LEU A N 1
ATOM 1758 C CA . LEU A 1 213 ? 8.995 -8.711 -8.276 1.00 86.06 213 LEU A CA 1
ATOM 1759 C C . LEU A 1 213 ? 8.149 -7.560 -8.836 1.00 86.06 213 LEU A C 1
ATOM 1761 O O . LEU A 1 213 ? 7.332 -7.767 -9.726 1.00 86.06 213 LEU A O 1
ATOM 1765 N N . PHE A 1 214 ? 8.313 -6.336 -8.330 1.00 87.50 214 PHE A N 1
ATOM 1766 C CA . PHE A 1 214 ? 7.600 -5.190 -8.892 1.00 87.50 214 PHE A CA 1
ATOM 1767 C C . PHE A 1 214 ? 8.056 -4.903 -10.326 1.00 87.50 214 PHE A C 1
ATOM 1769 O O . PHE A 1 214 ? 7.225 -4.657 -11.194 1.00 87.50 214 PHE A O 1
ATOM 1776 N N . TYR A 1 215 ? 9.360 -4.982 -10.592 1.00 86.75 215 TYR A N 1
ATOM 1777 C CA . TYR A 1 215 ? 9.932 -4.748 -11.912 1.00 86.75 215 TYR A CA 1
ATOM 1778 C C . TYR A 1 215 ? 9.452 -5.782 -12.941 1.00 86.75 215 TYR A C 1
ATOM 1780 O O . TYR A 1 215 ? 9.090 -5.389 -14.052 1.00 86.75 215 TYR A O 1
ATOM 1788 N N . SER A 1 216 ? 9.366 -7.068 -12.585 1.00 86.19 216 SER A N 1
ATOM 1789 C CA . SER A 1 216 ? 8.827 -8.115 -13.466 1.00 86.19 216 SER A CA 1
ATOM 1790 C C . SER A 1 216 ? 7.324 -7.959 -13.721 1.00 86.19 216 SER A C 1
ATOM 1792 O O . SER A 1 216 ? 6.862 -8.176 -14.838 1.00 86.19 216 SER A O 1
ATOM 1794 N N . LEU A 1 217 ? 6.552 -7.484 -12.734 1.00 85.38 217 LEU A N 1
ATOM 1795 C CA . LEU A 1 217 ? 5.111 -7.240 -12.886 1.00 85.38 217 LEU A CA 1
ATOM 1796 C C . LEU A 1 217 ? 4.758 -6.067 -13.809 1.00 85.38 217 LEU A C 1
ATOM 1798 O O . LEU A 1 217 ? 3.630 -6.020 -14.293 1.00 85.38 217 LEU A O 1
ATOM 1802 N N . LEU A 1 218 ? 5.680 -5.133 -14.056 1.00 83.75 218 LEU A N 1
ATOM 1803 C CA . LEU A 1 218 ? 5.441 -3.990 -14.948 1.00 83.75 218 LEU A CA 1
ATOM 1804 C C . LEU A 1 218 ? 5.503 -4.361 -16.440 1.00 83.75 218 LEU A C 1
ATOM 1806 O O . LEU A 1 218 ? 4.927 -3.647 -17.258 1.00 83.75 218 LEU A O 1
ATOM 1810 N N . LEU A 1 219 ? 6.209 -5.441 -16.801 1.00 80.12 219 LEU A N 1
ATOM 1811 C CA . LEU A 1 219 ? 6.390 -5.856 -18.197 1.00 80.12 219 LEU A CA 1
ATOM 1812 C C . LEU A 1 219 ? 5.101 -6.408 -18.840 1.00 80.12 219 LEU A C 1
ATOM 1814 O O . LEU A 1 219 ? 4.770 -5.971 -19.946 1.00 80.12 219 LEU A O 1
ATOM 1818 N N . PRO A 1 220 ? 4.326 -7.302 -18.191 1.00 77.62 220 PRO A N 1
ATOM 1819 C CA . PRO A 1 220 ? 2.976 -7.600 -18.642 1.00 77.62 220 PRO A CA 1
ATOM 1820 C C . PRO A 1 220 ? 2.085 -6.402 -18.289 1.00 77.62 220 PRO A C 1
ATOM 1822 O O . PRO A 1 220 ? 1.531 -6.344 -17.193 1.00 77.62 220 PRO A O 1
ATOM 1825 N N . CYS A 1 221 ? 2.025 -5.437 -19.214 1.00 73.44 221 CYS A N 1
ATOM 1826 C CA . CYS A 1 221 ? 1.381 -4.130 -19.064 1.00 73.44 221 CYS A CA 1
ATOM 1827 C C . CYS A 1 221 ? 0.096 -4.200 -18.211 1.00 73.44 221 CYS A C 1
ATOM 1829 O O . CYS A 1 221 ? -0.803 -4.988 -18.534 1.00 73.44 221 CYS A O 1
ATOM 1831 N N . PRO A 1 222 ? -0.006 -3.409 -17.126 1.00 76.69 222 PRO A N 1
ATOM 1832 C CA . PRO A 1 222 ? -1.184 -3.417 -16.276 1.00 76.69 222 PRO A CA 1
ATOM 1833 C C . PRO A 1 222 ? -2.402 -2.886 -17.036 1.00 76.69 222 PRO A C 1
ATOM 1835 O O . PRO A 1 222 ? -2.301 -2.000 -17.883 1.00 76.69 222 PRO A O 1
ATOM 1838 N N . SER A 1 223 ? -3.580 -3.406 -16.692 1.00 77.06 223 SER A N 1
ATOM 1839 C CA . SER A 1 223 ? -4.844 -2.861 -17.195 1.00 77.06 223 SER A CA 1
ATOM 1840 C C . SER A 1 223 ? -5.057 -1.430 -16.690 1.00 77.06 223 SER A C 1
ATOM 1842 O O . SER A 1 223 ? -4.677 -1.108 -15.563 1.00 77.06 223 SER A O 1
ATOM 1844 N N . ASP A 1 224 ? -5.741 -0.594 -17.480 1.00 72.19 224 ASP A N 1
ATOM 1845 C CA . ASP A 1 224 ? -5.995 0.818 -17.146 1.00 72.19 224 ASP A CA 1
ATOM 1846 C C . ASP A 1 224 ? -6.663 1.014 -15.770 1.00 72.19 224 ASP A C 1
ATOM 1848 O O . ASP A 1 224 ? -6.411 2.001 -15.082 1.00 72.19 224 ASP A O 1
ATOM 1852 N N . THR A 1 225 ? -7.460 0.043 -15.316 1.00 76.44 225 THR A N 1
ATOM 1853 C CA . THR A 1 225 ? -8.148 0.075 -14.014 1.00 76.44 225 THR A CA 1
ATOM 1854 C C . THR A 1 225 ? -7.228 -0.082 -12.804 1.00 76.44 225 THR A C 1
ATOM 1856 O O . THR A 1 225 ? -7.636 0.232 -11.689 1.00 76.44 225 THR A O 1
ATOM 1859 N N . ASP A 1 226 ? -6.020 -0.614 -12.991 1.00 81.81 226 ASP A N 1
ATOM 1860 C CA . ASP A 1 226 ? -5.102 -0.950 -11.897 1.00 81.81 226 ASP A CA 1
ATOM 1861 C C . ASP A 1 226 ? -3.985 0.096 -11.728 1.00 81.81 226 ASP A C 1
ATOM 1863 O O . ASP A 1 226 ? -3.142 -0.013 -10.835 1.00 81.81 226 ASP A O 1
ATOM 1867 N N . ILE A 1 227 ? -3.990 1.154 -12.541 1.00 83.12 227 ILE A N 1
ATOM 1868 C CA . ILE A 1 227 ? -2.930 2.170 -12.560 1.00 83.12 227 ILE A CA 1
ATOM 1869 C C . ILE A 1 227 ? -2.919 3.015 -11.292 1.00 83.12 227 ILE A C 1
ATOM 1871 O O . ILE A 1 227 ? -1.844 3.389 -10.826 1.00 83.12 227 ILE A O 1
ATOM 1875 N N . ASP A 1 228 ? -4.070 3.205 -10.645 1.00 85.69 228 ASP A N 1
ATOM 1876 C CA . ASP A 1 228 ? -4.149 3.790 -9.301 1.00 85.69 228 ASP A CA 1
ATOM 1877 C C . ASP A 1 228 ? -3.242 3.057 -8.297 1.00 85.69 228 ASP A C 1
ATOM 1879 O O . ASP A 1 228 ? -2.622 3.672 -7.422 1.00 85.69 228 ASP A O 1
ATOM 1883 N N . LEU A 1 229 ? -3.165 1.726 -8.410 1.00 85.06 229 LEU A N 1
ATOM 1884 C CA . LEU A 1 229 ? -2.340 0.880 -7.549 1.00 85.06 229 LEU A CA 1
ATOM 1885 C C . LEU A 1 229 ? -0.863 1.012 -7.916 1.00 85.06 229 LEU A C 1
ATOM 1887 O O . LEU A 1 229 ? -0.023 1.107 -7.024 1.00 85.06 229 LEU A O 1
ATOM 1891 N N . VAL A 1 230 ? -0.547 1.079 -9.210 1.00 87.06 230 VAL A N 1
ATOM 1892 C CA . VAL A 1 230 ? 0.824 1.285 -9.698 1.00 87.06 230 VAL A CA 1
ATOM 1893 C C . VAL A 1 230 ? 1.357 2.651 -9.262 1.00 87.06 230 VAL A C 1
ATOM 1895 O O . VAL A 1 230 ? 2.470 2.733 -8.752 1.00 87.06 230 VAL A O 1
ATOM 1898 N N . VAL A 1 231 ? 0.556 3.714 -9.361 1.00 87.19 231 VAL A N 1
ATOM 1899 C CA . VAL A 1 231 ? 0.910 5.060 -8.877 1.00 87.19 231 VAL A CA 1
ATOM 1900 C C . VAL A 1 231 ? 1.190 5.043 -7.371 1.00 87.19 231 VAL A C 1
ATOM 1902 O O . VAL A 1 231 ? 2.212 5.574 -6.930 1.00 87.19 231 VAL A O 1
ATOM 1905 N N . LYS A 1 232 ? 0.331 4.385 -6.576 1.00 85.75 232 LYS A N 1
ATOM 1906 C CA . LYS A 1 232 ? 0.556 4.176 -5.132 1.00 85.75 232 LYS A CA 1
ATOM 1907 C C . LYS A 1 232 ? 1.873 3.441 -4.865 1.00 85.75 232 LYS A C 1
ATOM 1909 O O . LYS A 1 232 ? 2.637 3.864 -4.001 1.00 85.75 232 LYS A O 1
ATOM 1914 N N . LEU A 1 233 ? 2.157 2.376 -5.615 1.00 86.81 233 LEU A N 1
ATOM 1915 C CA . LEU A 1 233 ? 3.396 1.607 -5.488 1.00 86.81 233 LEU A CA 1
ATOM 1916 C C . LEU A 1 233 ? 4.628 2.434 -5.848 1.00 86.81 233 LEU A C 1
ATOM 1918 O O . LEU A 1 233 ? 5.588 2.419 -5.090 1.00 86.81 233 LEU A O 1
ATOM 1922 N N . ILE A 1 234 ? 4.600 3.205 -6.938 1.00 87.44 234 ILE A N 1
ATOM 1923 C CA . ILE A 1 234 ? 5.713 4.086 -7.321 1.00 87.44 234 ILE A CA 1
ATOM 1924 C C . ILE A 1 234 ? 5.994 5.104 -6.211 1.00 87.44 234 ILE A C 1
ATOM 1926 O O . ILE A 1 234 ? 7.152 5.299 -5.839 1.00 87.44 234 ILE A O 1
ATOM 1930 N N . GLN A 1 235 ? 4.952 5.715 -5.638 1.00 85.31 235 GLN A N 1
ATOM 1931 C CA . GLN A 1 235 ? 5.110 6.639 -4.515 1.00 85.31 235 GLN A CA 1
ATOM 1932 C C . GLN A 1 235 ? 5.786 5.940 -3.320 1.00 85.31 235 GLN A C 1
ATOM 1934 O O . GLN A 1 235 ? 6.825 6.394 -2.847 1.00 85.31 235 GLN A O 1
ATOM 1939 N N . MET A 1 236 ? 5.247 4.802 -2.878 1.00 82.69 236 MET A N 1
ATOM 1940 C CA . MET A 1 236 ? 5.718 4.114 -1.671 1.00 82.69 236 MET A CA 1
ATOM 1941 C C . MET A 1 236 ? 7.087 3.439 -1.839 1.00 82.69 236 MET A C 1
ATOM 1943 O O . MET A 1 236 ? 7.888 3.424 -0.905 1.00 82.69 236 MET A O 1
ATOM 1947 N N . MET A 1 237 ? 7.357 2.852 -3.006 1.00 84.12 237 MET A N 1
ATOM 1948 C CA . MET A 1 237 ? 8.573 2.081 -3.277 1.00 84.12 237 MET A CA 1
ATOM 1949 C C . MET A 1 237 ? 9.721 2.962 -3.760 1.00 84.12 237 MET A C 1
ATOM 1951 O O . MET A 1 237 ? 10.856 2.744 -3.350 1.00 84.12 237 MET A O 1
ATOM 1955 N N . LEU A 1 238 ? 9.448 3.927 -4.645 1.00 82.62 238 LEU A N 1
ATOM 1956 C CA . LEU A 1 238 ? 10.492 4.671 -5.352 1.00 82.62 238 LEU A CA 1
ATOM 1957 C C . LEU A 1 238 ? 10.659 6.097 -4.823 1.00 82.62 238 LEU A C 1
ATOM 1959 O O . LEU A 1 238 ? 11.795 6.519 -4.624 1.00 82.62 238 LEU A O 1
ATOM 1963 N N . LEU A 1 239 ? 9.568 6.827 -4.555 1.00 81.56 239 LEU A N 1
ATOM 1964 C CA . LEU A 1 239 ? 9.657 8.212 -4.066 1.00 81.56 239 LEU A CA 1
ATOM 1965 C C . LEU A 1 239 ? 9.955 8.281 -2.565 1.00 81.56 239 LEU A C 1
ATOM 1967 O O . LEU A 1 239 ? 10.866 8.999 -2.167 1.00 81.56 239 LEU A O 1
ATOM 1971 N N . ASP A 1 240 ? 9.251 7.519 -1.725 1.00 79.75 240 ASP A N 1
ATOM 1972 C CA . ASP A 1 240 ? 9.440 7.581 -0.266 1.00 79.75 240 ASP A CA 1
ATOM 1973 C C . ASP A 1 240 ? 10.793 6.987 0.173 1.00 79.75 240 ASP A C 1
ATOM 1975 O O . ASP A 1 240 ? 11.420 7.471 1.119 1.00 79.75 240 ASP A O 1
ATOM 1979 N N . ARG A 1 241 ? 11.281 5.960 -0.538 1.00 75.50 241 ARG A N 1
ATOM 1980 C CA . ARG A 1 241 ? 12.531 5.238 -0.226 1.00 75.50 241 ARG A CA 1
ATOM 1981 C C . ARG A 1 241 ? 13.702 5.573 -1.151 1.00 75.50 241 ARG A C 1
ATOM 1983 O O . ARG A 1 241 ? 14.713 4.873 -1.112 1.00 75.50 241 ARG A O 1
ATOM 1990 N N . TYR A 1 242 ? 13.623 6.652 -1.933 1.00 74.25 242 TYR A N 1
ATOM 1991 C CA . TYR A 1 242 ? 14.622 6.980 -2.964 1.00 74.25 242 TYR A CA 1
ATOM 1992 C C . TYR A 1 242 ? 16.078 6.977 -2.462 1.00 74.25 242 TYR A C 1
ATOM 1994 O O . TYR A 1 242 ? 16.980 6.567 -3.184 1.00 74.25 242 TYR A O 1
ATOM 2002 N N . LYS A 1 243 ? 16.319 7.381 -1.204 1.00 74.62 243 LYS A N 1
ATOM 2003 C CA . LYS A 1 243 ? 17.662 7.426 -0.593 1.00 74.62 243 LYS A CA 1
ATOM 2004 C C . LYS A 1 243 ? 18.290 6.051 -0.362 1.00 74.62 243 LYS A C 1
ATOM 2006 O O . LYS A 1 243 ? 19.504 5.959 -0.236 1.00 74.62 243 LYS A O 1
ATOM 2011 N N . GLN A 1 244 ? 17.473 5.008 -0.242 1.00 76.50 244 GLN A N 1
ATOM 2012 C CA . GLN A 1 244 ? 17.922 3.634 -0.001 1.00 76.50 244 GLN A CA 1
ATOM 2013 C C . GLN A 1 244 ? 18.136 2.862 -1.312 1.00 76.50 244 GLN A C 1
ATOM 2015 O O . GLN A 1 244 ? 18.601 1.726 -1.287 1.00 76.50 244 GLN A O 1
ATOM 2020 N N . LEU A 1 245 ? 17.776 3.454 -2.454 1.00 79.94 245 LEU A N 1
ATOM 2021 C CA . LEU A 1 245 ? 17.861 2.824 -3.765 1.00 79.94 245 LEU A CA 1
ATOM 2022 C C . LEU A 1 245 ? 19.187 3.148 -4.454 1.00 79.94 245 LEU A C 1
ATOM 2024 O O . LEU A 1 245 ? 19.674 4.278 -4.415 1.00 79.94 245 LEU A O 1
ATOM 2028 N N . SER A 1 246 ? 19.753 2.151 -5.137 1.00 83.12 246 SER A N 1
ATOM 2029 C CA . SER A 1 246 ? 20.888 2.370 -6.030 1.00 83.12 246 SER A CA 1
ATOM 2030 C C . SER A 1 246 ? 20.439 3.140 -7.277 1.00 83.12 246 SER A C 1
ATOM 2032 O O . SER A 1 246 ? 19.306 3.002 -7.748 1.00 83.12 246 SER A O 1
ATOM 2034 N N . LYS A 1 247 ? 21.342 3.949 -7.844 1.00 81.44 247 LYS A N 1
ATOM 2035 C CA . LYS A 1 247 ? 21.068 4.749 -9.052 1.00 81.44 247 LYS A CA 1
ATOM 2036 C C . LYS A 1 247 ? 20.569 3.877 -10.214 1.00 81.44 247 LYS A C 1
ATOM 2038 O O . LYS A 1 247 ? 19.606 4.232 -10.885 1.00 81.44 247 LYS A O 1
ATOM 2043 N N . ASN A 1 248 ? 21.163 2.695 -10.385 1.00 82.19 248 ASN A N 1
ATOM 2044 C CA . ASN A 1 248 ? 20.830 1.752 -11.458 1.00 82.19 248 ASN A CA 1
ATOM 2045 C C . ASN A 1 248 ? 19.394 1.234 -11.355 1.00 82.19 248 ASN A C 1
ATOM 2047 O O . ASN A 1 248 ? 18.716 1.122 -12.377 1.00 82.19 248 ASN A O 1
ATOM 2051 N N . LYS A 1 249 ? 18.908 0.986 -10.129 1.00 84.50 249 LYS A N 1
ATOM 2052 C CA . LYS A 1 249 ? 17.517 0.585 -9.887 1.00 84.50 249 LYS A CA 1
ATOM 2053 C C . LYS A 1 249 ? 16.559 1.686 -10.334 1.00 84.50 249 LYS A C 1
ATOM 2055 O O . LYS A 1 249 ? 15.622 1.402 -11.071 1.00 84.50 249 LYS A O 1
ATOM 2060 N N . LEU A 1 250 ? 16.818 2.938 -9.950 1.00 83.94 250 LEU A N 1
ATOM 2061 C CA . LEU A 1 250 ? 15.986 4.078 -10.356 1.00 83.94 250 LEU A CA 1
ATOM 2062 C C . LEU A 1 250 ? 15.955 4.247 -11.881 1.00 83.94 250 LEU A C 1
ATOM 2064 O O . LEU A 1 250 ? 14.872 4.347 -12.453 1.00 83.94 250 LEU A O 1
ATOM 2068 N N . LEU A 1 251 ? 17.116 4.190 -12.540 1.00 83.38 251 LEU A N 1
ATOM 2069 C CA . LEU A 1 251 ? 17.228 4.240 -14.003 1.00 83.38 251 LEU A CA 1
ATOM 2070 C C . LEU A 1 251 ? 16.423 3.120 -14.680 1.00 83.38 251 LEU A C 1
ATOM 2072 O O . LEU A 1 251 ? 15.675 3.369 -15.626 1.00 83.38 251 LEU A O 1
ATOM 2076 N N . ALA A 1 252 ? 16.539 1.888 -14.175 1.00 85.88 252 ALA A N 1
ATOM 2077 C CA . ALA A 1 252 ? 15.827 0.738 -14.724 1.00 85.88 252 ALA A CA 1
ATOM 2078 C C . ALA A 1 252 ? 14.311 0.913 -14.593 1.00 85.88 252 ALA A C 1
ATOM 2080 O O . ALA A 1 252 ? 13.588 0.722 -15.571 1.00 85.88 252 ALA A O 1
ATOM 2081 N N . PHE A 1 253 ? 13.830 1.346 -13.422 1.00 87.88 253 PHE A N 1
ATOM 2082 C CA . PHE A 1 253 ? 12.410 1.623 -13.210 1.00 87.88 253 PHE A CA 1
ATOM 2083 C C . PHE A 1 253 ? 11.895 2.742 -14.110 1.00 87.88 253 PHE A C 1
ATOM 2085 O O . PHE A 1 253 ? 10.839 2.573 -14.706 1.00 87.88 253 PHE A O 1
ATOM 2092 N N . VAL A 1 254 ? 12.628 3.849 -14.267 1.00 87.12 254 VAL A N 1
ATOM 2093 C CA . VAL A 1 254 ? 12.226 4.932 -15.181 1.00 87.12 254 VAL A CA 1
ATOM 2094 C C . VAL A 1 254 ? 12.082 4.403 -16.605 1.00 87.12 254 VAL A C 1
ATOM 2096 O O . VAL A 1 254 ? 11.049 4.623 -17.238 1.00 87.12 254 VAL A O 1
ATOM 2099 N N . LYS A 1 255 ? 13.068 3.641 -17.091 1.00 86.38 255 LYS A N 1
ATOM 2100 C CA . LYS A 1 255 ? 13.029 3.066 -18.437 1.00 86.38 255 LYS A CA 1
ATOM 2101 C C . LYS A 1 255 ? 11.861 2.095 -18.617 1.00 86.38 255 LYS A C 1
ATOM 2103 O O . LYS A 1 255 ? 11.132 2.209 -19.598 1.00 86.38 255 LYS A O 1
ATOM 2108 N N . ARG A 1 256 ? 11.631 1.190 -17.661 1.00 86.69 256 ARG A N 1
ATOM 2109 C CA . ARG A 1 256 ? 10.523 0.224 -17.731 1.00 86.69 256 ARG A CA 1
ATOM 2110 C C . ARG A 1 256 ? 9.148 0.877 -17.575 1.00 86.69 256 ARG A C 1
ATOM 2112 O O . ARG A 1 256 ? 8.188 0.445 -18.200 1.00 86.69 256 ARG A O 1
ATOM 2119 N N . LEU A 1 257 ? 9.033 1.941 -16.783 1.00 87.06 257 LEU A N 1
ATOM 2120 C CA . LEU A 1 257 ? 7.797 2.719 -16.710 1.00 87.06 257 LEU A CA 1
ATOM 2121 C C . LEU A 1 257 ? 7.518 3.422 -18.040 1.00 87.06 257 LEU A C 1
ATOM 2123 O O . LEU A 1 257 ? 6.378 3.432 -18.485 1.00 87.06 257 LEU A O 1
ATOM 2127 N N . LEU A 1 258 ? 8.539 3.952 -18.714 1.00 86.38 258 LEU A N 1
ATOM 2128 C CA . LEU A 1 258 ? 8.377 4.554 -20.038 1.00 86.38 258 LEU A CA 1
ATOM 2129 C C . LEU A 1 258 ? 7.981 3.534 -21.109 1.00 86.38 258 LEU A C 1
ATOM 2131 O O . LEU A 1 258 ? 7.102 3.828 -21.919 1.00 86.38 258 LEU A O 1
ATOM 2135 N N . THR A 1 259 ? 8.562 2.330 -21.098 1.00 86.94 259 THR A N 1
ATOM 2136 C CA . THR A 1 259 ? 8.129 1.264 -22.015 1.00 86.94 259 THR A CA 1
ATOM 2137 C C . THR A 1 259 ? 6.700 0.817 -21.715 1.00 86.94 259 THR A C 1
ATOM 2139 O O . THR A 1 259 ? 5.924 0.603 -22.644 1.00 86.94 259 THR A O 1
ATOM 2142 N N . MET A 1 260 ? 6.310 0.739 -20.440 1.00 85.69 260 MET A N 1
ATOM 2143 C CA . MET A 1 260 ? 4.933 0.446 -20.033 1.00 85.69 260 MET A CA 1
ATOM 2144 C C . MET A 1 260 ? 3.957 1.518 -20.536 1.00 85.69 260 MET A C 1
ATOM 2146 O O . MET A 1 260 ? 2.906 1.179 -21.070 1.00 85.69 260 MET A O 1
ATOM 2150 N N . VAL A 1 261 ? 4.315 2.804 -20.443 1.00 85.50 261 VAL A N 1
ATOM 2151 C CA . VAL A 1 261 ? 3.467 3.921 -20.894 1.00 85.50 261 VAL A CA 1
ATOM 2152 C C . VAL A 1 261 ? 3.098 3.813 -22.379 1.00 85.50 261 VAL A C 1
ATOM 2154 O O . VAL A 1 261 ? 1.987 4.181 -22.747 1.00 85.50 261 VAL A O 1
ATOM 2157 N N . LEU A 1 262 ? 3.972 3.257 -23.225 1.00 83.75 262 LEU A N 1
ATOM 2158 C CA . LEU A 1 262 ? 3.669 3.038 -24.647 1.00 83.75 262 LEU A CA 1
ATOM 2159 C C . LEU A 1 262 ? 2.551 2.017 -24.899 1.00 83.75 262 LEU A C 1
ATOM 2161 O O . LEU A 1 262 ? 1.928 2.050 -25.957 1.00 83.75 262 LEU A O 1
ATOM 2165 N N . HIS A 1 263 ? 2.315 1.107 -23.958 1.00 83.56 263 HIS A N 1
ATOM 2166 C CA . HIS A 1 263 ? 1.328 0.036 -24.091 1.00 83.56 263 HIS A CA 1
ATOM 2167 C C . HIS A 1 263 ? -0.038 0.408 -23.499 1.00 83.56 263 HIS A C 1
ATOM 2169 O O . HIS A 1 263 ? -0.983 -0.374 -23.605 1.00 83.56 263 HIS A O 1
ATOM 2175 N N . LEU A 1 264 ? -0.153 1.579 -22.870 1.00 82.75 264 LEU A N 1
ATOM 2176 C CA . LEU A 1 264 ? -1.397 2.050 -22.271 1.00 82.75 264 LEU A CA 1
ATOM 2177 C C . LEU A 1 264 ? -2.314 2.666 -23.325 1.00 82.75 264 LEU A C 1
ATOM 2179 O O . LEU A 1 264 ? -1.880 3.449 -24.168 1.00 82.75 264 LEU A O 1
ATOM 2183 N N . GLN A 1 265 ? -3.599 2.321 -23.255 1.00 78.06 265 GLN A N 1
ATOM 2184 C CA . GLN A 1 265 ? -4.602 2.784 -24.214 1.00 78.06 265 GLN A CA 1
ATOM 2185 C C . GLN A 1 265 ? -5.233 4.114 -23.786 1.00 78.06 265 GLN A C 1
ATOM 2187 O O . GLN A 1 265 ? -5.550 4.951 -24.630 1.00 78.06 265 GLN A O 1
ATOM 2192 N N . SER A 1 266 ? -5.404 4.334 -22.480 1.00 82.00 266 SER A N 1
ATOM 2193 C CA . SER A 1 266 ? -6.009 5.555 -21.950 1.00 82.00 266 SER A CA 1
ATOM 2194 C C . SER A 1 266 ? -5.002 6.700 -21.788 1.00 82.00 266 SER A C 1
ATOM 2196 O O . SER A 1 266 ? -3.990 6.595 -21.096 1.00 82.00 266 SER A O 1
ATOM 2198 N N . SER A 1 267 ? -5.335 7.869 -22.340 1.00 78.81 267 SER A N 1
ATOM 2199 C CA . SER A 1 267 ? -4.558 9.108 -22.174 1.00 78.81 267 SER A CA 1
ATOM 2200 C C . SER A 1 267 ? -4.406 9.559 -20.712 1.00 78.81 267 SER A C 1
ATOM 2202 O O . SER A 1 267 ? -3.385 10.129 -20.307 1.00 78.81 267 SER A O 1
ATOM 2204 N N . LYS A 1 268 ? -5.424 9.274 -19.887 1.00 80.88 268 LYS A N 1
ATOM 2205 C CA . LYS A 1 268 ? -5.460 9.635 -18.460 1.00 80.88 268 LYS A CA 1
ATOM 2206 C C . LYS A 1 268 ? -4.406 8.843 -17.682 1.00 80.88 268 LYS A C 1
ATOM 2208 O O . LYS A 1 268 ? -3.619 9.414 -16.929 1.00 80.88 268 LYS A O 1
ATOM 2213 N N . SER A 1 269 ? -4.354 7.543 -17.951 1.00 80.81 269 SER A N 1
ATOM 2214 C CA . SER A 1 269 ? -3.369 6.593 -17.440 1.00 80.81 269 SER A CA 1
ATOM 2215 C C . SER A 1 269 ? -1.935 6.999 -17.771 1.00 80.81 269 SER A C 1
ATOM 2217 O O . SER A 1 269 ? -1.078 7.070 -16.888 1.00 80.81 269 SER A O 1
ATOM 2219 N N . VAL A 1 270 ? -1.699 7.342 -19.041 1.00 83.38 270 VAL A N 1
ATOM 2220 C CA . VAL A 1 270 ? -0.403 7.821 -19.540 1.00 83.38 270 VAL A CA 1
ATOM 2221 C C . VAL A 1 270 ? 0.033 9.074 -18.780 1.00 83.38 270 VAL A C 1
ATOM 2223 O O . VAL A 1 270 ? 1.148 9.128 -18.261 1.00 83.38 270 VAL A O 1
ATOM 2226 N N . SER A 1 271 ? -0.866 10.051 -18.639 1.00 81.12 271 SER A N 1
ATOM 2227 C CA . SER A 1 271 ? -0.576 11.310 -17.945 1.00 81.12 271 SER A CA 1
ATOM 2228 C C . SER A 1 271 ? -0.253 11.097 -16.460 1.00 81.12 271 SER A C 1
ATOM 2230 O O . SER A 1 271 ? 0.686 11.695 -15.934 1.00 81.12 271 SER A O 1
ATOM 2232 N N . ALA A 1 272 ? -0.988 10.217 -15.772 1.00 82.56 272 ALA A N 1
ATOM 2233 C CA . ALA A 1 272 ? -0.761 9.919 -14.358 1.00 82.56 272 ALA A CA 1
ATOM 2234 C C . ALA A 1 272 ? 0.640 9.337 -14.107 1.00 82.56 272 ALA A C 1
ATOM 2236 O O . ALA A 1 272 ? 1.339 9.760 -13.184 1.00 82.56 272 ALA A O 1
ATOM 2237 N N . ILE A 1 273 ? 1.087 8.413 -14.957 1.00 84.31 273 ILE A N 1
ATOM 2238 C CA . ILE A 1 273 ? 2.417 7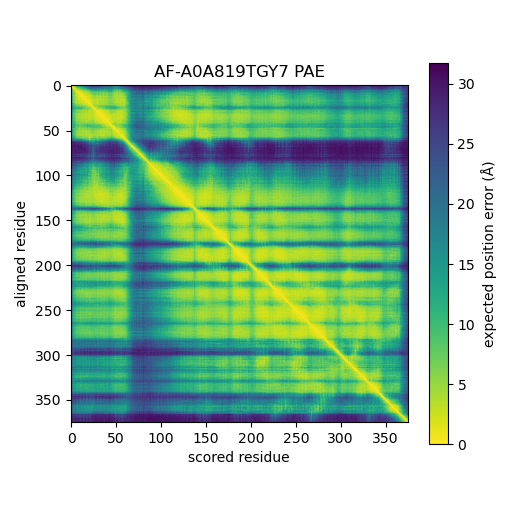.807 -14.835 1.00 84.31 273 ILE A CA 1
ATOM 2239 C C . ILE A 1 273 ? 3.517 8.792 -15.245 1.00 84.31 273 ILE A C 1
ATOM 2241 O O . ILE A 1 273 ? 4.551 8.845 -14.579 1.00 84.31 273 ILE A O 1
ATOM 2245 N N . LEU A 1 274 ? 3.300 9.627 -16.265 1.00 83.31 274 LEU A N 1
ATOM 2246 C CA . LEU A 1 274 ? 4.260 10.668 -16.653 1.00 83.31 274 LEU A CA 1
ATOM 2247 C C . LEU A 1 274 ? 4.507 11.683 -15.530 1.00 83.31 274 LEU A C 1
ATOM 2249 O O . LEU A 1 274 ? 5.653 12.075 -15.309 1.00 83.31 274 LEU A O 1
ATOM 2253 N N . VAL A 1 275 ? 3.476 12.053 -14.763 1.00 84.31 275 VAL A N 1
ATOM 2254 C CA . VAL A 1 275 ? 3.634 12.891 -13.559 1.00 84.31 275 VAL A CA 1
ATOM 2255 C C . VAL A 1 275 ? 4.537 12.210 -12.527 1.00 84.31 275 VAL A C 1
ATOM 2257 O O . VAL A 1 275 ? 5.406 12.863 -11.946 1.00 84.31 275 VAL A O 1
ATOM 2260 N N . MET A 1 276 ? 4.381 10.900 -12.326 1.00 83.31 276 MET A N 1
ATOM 2261 C CA . MET A 1 276 ? 5.225 10.133 -11.404 1.00 83.31 276 MET A CA 1
ATOM 2262 C C . MET A 1 276 ? 6.668 9.997 -11.909 1.00 83.31 276 MET A C 1
ATOM 2264 O O . MET A 1 276 ? 7.605 10.132 -11.125 1.00 83.31 276 MET A O 1
ATOM 2268 N N . ILE A 1 277 ? 6.872 9.796 -13.214 1.00 85.31 277 ILE A N 1
ATOM 2269 C CA . ILE A 1 277 ? 8.208 9.766 -13.831 1.00 85.31 277 ILE A CA 1
ATOM 2270 C C . ILE A 1 277 ? 8.892 11.129 -13.683 1.00 85.31 277 ILE A C 1
ATOM 2272 O O . ILE A 1 277 ? 10.045 11.195 -13.261 1.00 85.31 277 ILE A O 1
ATOM 2276 N N . LYS A 1 278 ? 8.173 12.229 -13.939 1.00 82.12 278 LYS A N 1
ATOM 2277 C CA . LYS A 1 278 ? 8.674 13.593 -13.716 1.00 82.12 278 LYS A CA 1
ATOM 2278 C C . LYS A 1 278 ? 9.109 13.800 -12.262 1.00 82.12 278 LYS A C 1
ATOM 2280 O O . LYS A 1 278 ? 10.161 14.390 -12.016 1.00 82.12 278 LYS A O 1
ATOM 2285 N N . ALA A 1 279 ? 8.341 13.284 -11.301 1.00 80.94 279 ALA A N 1
ATOM 2286 C CA . ALA A 1 279 ? 8.697 13.328 -9.884 1.00 80.94 279 ALA A CA 1
ATOM 2287 C C . ALA A 1 279 ? 10.006 12.574 -9.590 1.00 80.94 279 ALA A C 1
ATOM 2289 O O . ALA A 1 279 ? 10.883 13.110 -8.913 1.00 80.94 279 ALA A O 1
ATOM 2290 N N . LEU A 1 280 ? 10.177 11.368 -10.146 1.00 79.31 280 LEU A N 1
ATOM 2291 C CA . LEU A 1 280 ? 11.398 10.565 -9.985 1.00 79.31 280 LEU A CA 1
ATOM 2292 C C . LEU A 1 280 ? 12.641 11.269 -10.552 1.00 79.31 280 LEU A C 1
ATOM 2294 O O . LEU A 1 280 ? 13.681 11.319 -9.887 1.00 79.31 280 LEU A O 1
ATOM 2298 N N . LEU A 1 281 ? 12.516 11.861 -11.742 1.00 78.81 281 LEU A N 1
ATOM 2299 C CA . LEU A 1 281 ? 13.590 12.625 -12.389 1.00 78.81 281 LEU A CA 1
ATOM 2300 C C . LEU A 1 281 ? 13.952 13.895 -11.601 1.00 78.81 281 LEU A C 1
ATOM 2302 O O . LEU A 1 281 ? 15.123 14.245 -11.476 1.00 78.81 281 LEU A O 1
ATOM 2306 N N . THR A 1 282 ? 12.960 14.546 -10.988 1.00 78.81 282 THR A N 1
ATOM 2307 C CA . THR A 1 282 ? 13.179 15.735 -10.146 1.00 78.81 282 THR A CA 1
ATOM 2308 C C . THR A 1 282 ? 13.928 15.395 -8.851 1.00 78.81 282 THR A C 1
ATOM 2310 O O . THR A 1 282 ? 14.763 16.173 -8.397 1.00 78.81 282 THR A O 1
ATOM 2313 N N . ILE A 1 283 ? 13.651 14.236 -8.238 1.00 73.12 283 ILE A N 1
ATOM 2314 C CA . ILE A 1 283 ? 14.307 13.801 -6.990 1.00 73.12 283 ILE A CA 1
ATOM 2315 C C . ILE A 1 283 ? 15.774 13.432 -7.208 1.00 73.12 283 ILE A C 1
ATOM 2317 O O . ILE A 1 283 ? 16.604 13.630 -6.318 1.00 73.12 283 ILE A O 1
ATOM 2321 N N . SER A 1 284 ? 16.088 12.860 -8.368 1.00 70.12 284 SER A N 1
ATOM 2322 C CA . SER A 1 284 ? 17.406 12.306 -8.664 1.00 70.12 284 SER A CA 1
ATOM 2323 C C . SER A 1 284 ? 18.035 12.998 -9.880 1.00 70.12 284 SER A C 1
ATOM 2325 O O . SER A 1 284 ? 18.068 12.425 -10.966 1.00 70.12 284 SER A O 1
ATOM 2327 N N . PRO A 1 285 ? 18.594 14.215 -9.720 1.00 67.94 285 PRO A N 1
ATOM 2328 C CA . PRO A 1 285 ? 19.196 14.953 -10.836 1.00 67.94 285 PRO A CA 1
ATOM 2329 C C . PRO A 1 285 ? 20.340 14.176 -11.509 1.00 67.94 285 PRO A C 1
ATOM 2331 O O . PRO A 1 285 ? 20.493 14.237 -12.718 1.00 67.94 285 PRO A O 1
ATOM 2334 N N . LEU A 1 286 ? 21.060 13.339 -10.753 1.00 64.06 286 LEU A N 1
ATOM 2335 C CA . LEU A 1 286 ? 22.112 12.454 -11.272 1.00 64.06 286 LEU A CA 1
ATOM 2336 C C . LEU A 1 286 ? 21.591 11.367 -12.232 1.00 64.06 286 LEU A C 1
ATOM 2338 O O . LEU A 1 286 ? 22.314 10.930 -13.116 1.00 64.06 286 LEU A O 1
ATOM 2342 N N . VAL A 1 287 ? 20.360 10.888 -12.027 1.00 66.38 287 VAL A N 1
ATOM 2343 C CA . VAL A 1 287 ? 19.696 9.913 -12.915 1.00 66.38 287 VAL A CA 1
ATOM 2344 C C . VAL A 1 287 ? 19.245 10.624 -14.186 1.00 66.38 287 VAL A C 1
ATOM 2346 O O . VAL A 1 287 ? 19.379 10.087 -15.279 1.00 66.38 287 VAL A O 1
ATOM 2349 N N . THR A 1 288 ? 18.743 11.846 -14.028 1.00 65.38 288 THR A N 1
ATOM 2350 C CA . THR A 1 288 ? 18.355 12.730 -15.124 1.00 65.38 288 THR A CA 1
ATOM 2351 C C . THR A 1 288 ? 19.544 12.998 -16.045 1.00 65.38 288 THR A C 1
ATOM 2353 O O . THR A 1 288 ? 19.452 12.681 -17.223 1.00 65.38 288 THR A O 1
ATOM 2356 N N . GLU A 1 289 ? 20.675 13.47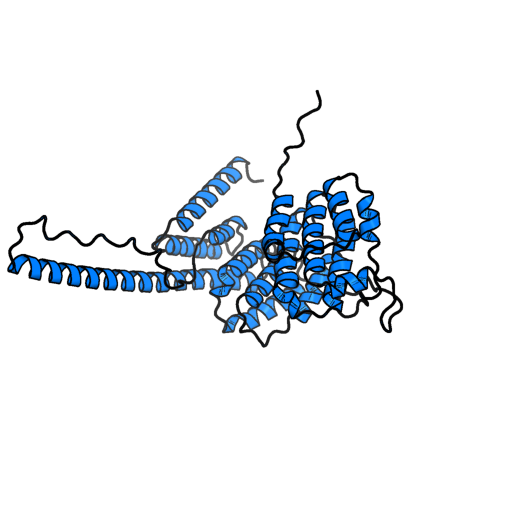4 -15.520 1.00 65.31 289 GLU A N 1
ATOM 2357 C CA . GLU A 1 289 ? 21.889 13.745 -16.309 1.00 65.31 289 GLU A CA 1
ATOM 2358 C C . GLU A 1 289 ? 22.332 12.521 -17.129 1.00 65.31 289 GLU A C 1
ATOM 2360 O O . GLU A 1 289 ? 22.450 12.613 -18.346 1.00 65.31 289 GLU A O 1
ATOM 2365 N N . GLN A 1 290 ? 22.431 11.340 -16.510 1.00 70.50 290 GLN A N 1
ATOM 2366 C CA . GLN A 1 290 ? 22.861 10.114 -17.201 1.00 70.50 290 GLN A CA 1
ATOM 2367 C C . GLN A 1 290 ? 21.889 9.597 -18.273 1.00 70.50 290 GLN A C 1
ATOM 2369 O O . GLN A 1 290 ? 22.314 8.900 -19.185 1.00 70.50 290 GLN A O 1
ATOM 2374 N N . LEU A 1 291 ? 20.589 9.887 -18.173 1.00 66.44 291 LEU A N 1
ATOM 2375 C CA . LEU A 1 291 ? 19.620 9.497 -19.208 1.00 66.44 291 LEU A CA 1
ATOM 2376 C C . LEU A 1 291 ? 19.624 10.448 -20.413 1.00 66.44 291 LEU A C 1
ATOM 2378 O O . LEU A 1 291 ? 19.171 10.057 -21.492 1.00 66.44 291 LEU A O 1
ATOM 2382 N N . TYR A 1 292 ? 20.069 11.693 -20.216 1.00 67.56 292 TYR A N 1
ATOM 2383 C CA . TYR A 1 292 ? 20.173 12.705 -21.270 1.00 67.56 292 TYR A CA 1
ATOM 2384 C C . TYR A 1 292 ? 21.543 12.697 -21.952 1.00 67.56 292 TYR A C 1
ATOM 2386 O O . TYR A 1 292 ? 21.621 12.922 -23.163 1.00 67.56 292 TYR A O 1
ATOM 2394 N N . ASP A 1 293 ? 22.595 12.377 -21.204 1.00 65.62 293 ASP A N 1
ATOM 2395 C CA . ASP A 1 293 ? 23.932 12.171 -21.735 1.00 65.62 293 ASP A CA 1
ATOM 2396 C C . ASP A 1 293 ? 23.972 10.792 -22.401 1.00 65.62 293 ASP A C 1
ATOM 2398 O O . ASP A 1 293 ? 24.057 9.761 -21.744 1.00 65.62 293 ASP A O 1
ATOM 2402 N N . ASN A 1 294 ? 23.888 10.753 -23.735 1.00 63.84 294 ASN A N 1
ATOM 2403 C CA . ASN A 1 294 ? 23.941 9.518 -24.538 1.00 63.84 294 ASN A CA 1
ATOM 2404 C C . ASN A 1 294 ? 25.324 8.817 -24.495 1.00 63.84 294 ASN A C 1
ATOM 2406 O O . ASN A 1 294 ? 25.708 8.129 -25.444 1.00 63.84 294 ASN A O 1
ATOM 2410 N N . GLU A 1 295 ? 26.099 9.020 -23.433 1.00 62.41 295 GLU A N 1
ATOM 2411 C CA . GLU A 1 295 ? 27.420 8.446 -23.240 1.00 62.41 295 GLU A CA 1
ATOM 2412 C C . GLU A 1 295 ? 27.318 7.102 -22.517 1.00 62.41 295 GLU A C 1
ATOM 2414 O O . GLU A 1 295 ? 26.808 6.991 -21.401 1.00 62.41 295 GLU A O 1
ATOM 2419 N N . PHE A 1 296 ? 27.838 6.056 -23.158 1.00 61.16 296 PHE A N 1
ATOM 2420 C CA . PHE A 1 296 ? 27.878 4.720 -22.576 1.00 61.16 296 PHE A CA 1
ATOM 2421 C C . PHE A 1 296 ? 28.785 4.711 -21.343 1.00 61.16 296 PHE A C 1
ATOM 2423 O O . PHE A 1 296 ? 30.006 4.827 -21.449 1.00 61.16 296 PHE A O 1
ATOM 2430 N N . SER A 1 297 ? 28.184 4.528 -20.172 1.00 58.69 297 SER A N 1
ATOM 2431 C CA . SER A 1 297 ? 28.892 4.415 -18.902 1.00 58.69 297 SER A CA 1
ATOM 2432 C C . SER A 1 297 ? 28.867 2.954 -18.441 1.00 58.69 297 SER A C 1
ATOM 2434 O O . SER A 1 297 ? 27.806 2.397 -18.177 1.00 58.69 297 SER A O 1
ATOM 2436 N N . GLY A 1 298 ? 30.034 2.305 -18.340 1.00 61.16 298 GLY A N 1
ATOM 2437 C CA . GLY A 1 298 ? 30.179 0.960 -17.751 1.00 61.16 298 GLY A CA 1
ATOM 2438 C C . GLY A 1 298 ? 30.517 -0.184 -18.723 1.00 61.16 298 GLY A C 1
ATOM 2439 O O . GLY A 1 298 ? 30.756 0.022 -19.909 1.00 61.16 298 GLY A O 1
ATOM 2440 N N . SER A 1 299 ? 30.581 -1.416 -18.197 1.00 56.16 299 SER A N 1
ATOM 2441 C CA . SER A 1 299 ? 31.125 -2.610 -18.879 1.00 56.16 299 SER A CA 1
ATOM 2442 C C . SER A 1 299 ? 30.114 -3.440 -19.693 1.00 56.16 299 SER A C 1
ATOM 2444 O O . SER A 1 299 ? 30.404 -4.580 -20.055 1.00 56.16 299 SER A O 1
ATOM 2446 N N . GLY A 1 300 ? 28.934 -2.898 -20.007 1.00 59.44 300 GLY A N 1
ATOM 2447 C CA . GLY A 1 300 ? 27.889 -3.587 -20.776 1.00 59.44 300 GLY A CA 1
ATOM 2448 C C . GLY A 1 300 ? 27.482 -2.806 -22.024 1.00 59.44 300 GLY A C 1
ATOM 2449 O O . GLY A 1 300 ? 27.258 -1.609 -21.953 1.00 59.44 300 GLY A O 1
ATOM 2450 N N . ILE A 1 301 ? 27.348 -3.466 -23.176 1.00 62.88 301 ILE A N 1
ATOM 2451 C CA . ILE A 1 301 ? 27.134 -2.775 -24.464 1.00 62.88 301 ILE A CA 1
ATOM 2452 C C . ILE A 1 301 ? 25.668 -2.333 -24.656 1.00 62.88 301 ILE A C 1
ATOM 2454 O O . ILE A 1 301 ? 25.401 -1.403 -25.413 1.00 62.88 301 ILE A O 1
ATOM 2458 N N . ARG A 1 302 ? 24.690 -3.000 -24.019 1.00 72.38 302 ARG A N 1
ATOM 2459 C CA . ARG A 1 302 ? 23.252 -2.780 -24.280 1.00 72.38 302 ARG A CA 1
ATOM 2460 C C . ARG A 1 302 ? 22.389 -2.898 -23.024 1.00 72.38 302 ARG A C 1
ATOM 2462 O O . ARG A 1 302 ? 22.704 -3.678 -22.125 1.00 72.38 302 ARG A O 1
ATOM 2469 N N . TYR A 1 303 ? 21.277 -2.161 -23.023 1.00 77.50 303 TYR A N 1
ATOM 2470 C CA . TYR A 1 303 ? 20.179 -2.333 -22.072 1.00 77.50 303 TYR A CA 1
ATOM 2471 C C . TYR A 1 303 ? 19.459 -3.661 -22.332 1.00 77.50 303 TYR A C 1
ATOM 2473 O O . T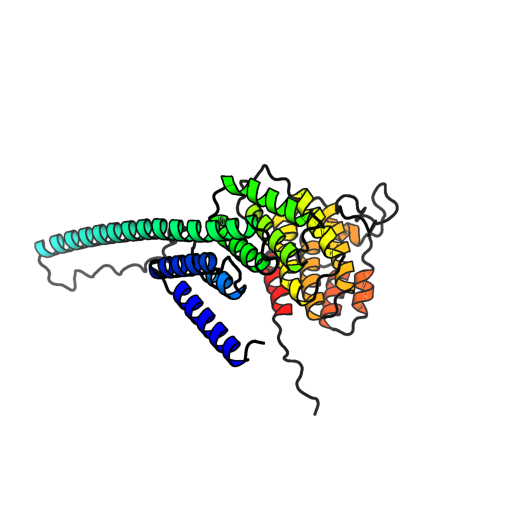YR A 1 303 ? 19.049 -3.944 -23.461 1.00 77.50 303 TYR A O 1
ATOM 2481 N N . LEU A 1 304 ? 19.312 -4.470 -21.284 1.00 80.75 304 LEU A N 1
ATOM 2482 C CA . LEU A 1 304 ? 18.636 -5.764 -21.340 1.00 80.75 304 LEU A CA 1
ATOM 2483 C C . LEU A 1 304 ? 17.200 -5.588 -20.844 1.00 80.75 304 LEU A C 1
ATOM 2485 O O . LEU A 1 304 ? 16.955 -5.468 -19.646 1.00 80.75 304 LEU A O 1
ATOM 2489 N N . TRP A 1 305 ? 16.256 -5.537 -21.782 1.00 74.31 305 TRP A N 1
ATOM 2490 C CA . TRP A 1 305 ? 14.844 -5.271 -21.495 1.00 74.31 305 TRP A CA 1
ATOM 2491 C C . TRP A 1 305 ? 14.113 -6.477 -20.887 1.00 74.31 305 TRP A C 1
ATOM 2493 O O . TRP A 1 305 ? 13.180 -6.267 -20.114 1.00 74.31 305 TRP A O 1
ATOM 2503 N N . ASP A 1 306 ? 14.574 -7.697 -21.180 1.00 77.25 306 ASP A N 1
ATOM 2504 C CA . ASP A 1 306 ? 13.987 -8.972 -20.736 1.00 77.25 306 ASP A CA 1
ATOM 2505 C C . ASP A 1 306 ? 14.300 -9.356 -19.284 1.00 77.25 306 ASP A C 1
ATOM 2507 O O . ASP A 1 306 ? 13.646 -10.227 -18.723 1.00 77.25 306 ASP A O 1
ATOM 2511 N N . LEU A 1 307 ? 15.317 -8.755 -18.660 1.00 82.62 307 LEU A N 1
ATOM 2512 C CA . LEU A 1 307 ? 15.732 -9.163 -17.317 1.00 82.62 307 LEU A CA 1
ATOM 2513 C C . LEU A 1 307 ? 14.734 -8.701 -16.249 1.00 82.62 307 LEU A C 1
ATOM 2515 O O . LEU A 1 307 ? 14.254 -7.569 -16.281 1.00 82.62 307 LEU A O 1
ATOM 2519 N N . ASP A 1 308 ? 14.478 -9.552 -15.259 1.00 79.50 308 ASP A N 1
ATOM 2520 C CA . ASP A 1 308 ? 13.570 -9.260 -14.140 1.00 79.50 308 ASP A CA 1
ATOM 2521 C C . ASP A 1 308 ? 14.242 -8.538 -12.966 1.00 79.50 308 ASP A C 1
ATOM 2523 O O . ASP A 1 308 ? 13.562 -7.981 -12.103 1.00 79.50 308 ASP A O 1
ATOM 2527 N N . ASP A 1 309 ? 15.575 -8.479 -12.951 1.00 81.06 309 ASP A N 1
ATOM 2528 C CA . ASP A 1 309 ? 16.324 -7.801 -11.899 1.00 81.06 309 ASP A CA 1
ATOM 2529 C C . ASP A 1 309 ? 16.728 -6.378 -12.316 1.00 81.06 309 ASP A C 1
ATOM 2531 O O . ASP A 1 309 ? 17.598 -6.205 -13.180 1.00 81.06 309 ASP A O 1
ATOM 2535 N N . PRO A 1 310 ? 16.194 -5.326 -11.662 1.00 79.62 310 PRO A N 1
ATOM 2536 C CA . PRO A 1 310 ? 16.450 -3.937 -12.050 1.00 79.62 310 PRO A CA 1
ATOM 2537 C C . PRO A 1 310 ? 17.913 -3.502 -11.857 1.00 79.62 310 PRO A C 1
ATOM 2539 O O . PRO A 1 310 ? 18.340 -2.502 -12.426 1.00 79.62 310 PRO A O 1
ATOM 2542 N N . GLU A 1 311 ? 18.701 -4.230 -11.062 1.00 80.12 311 GLU A N 1
ATOM 2543 C CA . GLU A 1 311 ? 20.106 -3.899 -10.784 1.00 80.12 311 GLU A CA 1
ATOM 2544 C C . GLU A 1 311 ? 21.059 -4.319 -11.914 1.00 80.12 311 GLU A C 1
ATOM 2546 O O . GLU A 1 311 ? 22.081 -3.666 -12.123 1.00 80.12 311 GLU A O 1
ATOM 2551 N N . TYR A 1 312 ? 20.693 -5.352 -12.680 1.00 79.81 312 TYR A N 1
ATOM 2552 C CA . TYR A 1 312 ? 21.541 -5.969 -13.709 1.00 79.81 312 TYR A CA 1
ATOM 2553 C C . TYR A 1 312 ? 21.098 -5.653 -15.146 1.00 79.81 312 TYR A C 1
ATOM 2555 O O . TYR A 1 312 ? 21.693 -6.139 -16.104 1.00 79.81 312 TYR A O 1
ATOM 2563 N N . CYS A 1 313 ? 20.086 -4.799 -15.326 1.00 73.94 313 CYS A N 1
ATOM 2564 C CA . CYS A 1 313 ? 19.559 -4.444 -16.649 1.00 73.94 313 CYS A CA 1
ATOM 2565 C C . CYS A 1 313 ? 20.466 -3.513 -17.479 1.00 73.94 313 CYS A C 1
ATOM 2567 O O . CYS A 1 313 ? 20.127 -3.214 -18.623 1.00 73.94 313 CYS A O 1
ATOM 2569 N N . ASN A 1 314 ? 21.590 -3.025 -16.932 1.00 77.44 314 ASN A N 1
ATOM 2570 C CA . ASN A 1 314 ? 22.458 -2.012 -17.561 1.00 77.44 314 ASN A CA 1
ATOM 2571 C C . ASN A 1 314 ? 21.679 -0.768 -18.029 1.00 77.44 314 ASN A C 1
ATOM 2573 O O . ASN A 1 314 ? 21.857 -0.263 -19.136 1.00 77.44 314 ASN A O 1
ATOM 2577 N N . SER A 1 315 ? 20.790 -0.273 -17.167 1.00 70.44 315 SER A N 1
ATOM 2578 C CA . SER A 1 315 ? 19.916 0.880 -17.419 1.00 70.44 315 SER A CA 1
ATOM 2579 C C . SER A 1 315 ? 20.658 2.201 -17.642 1.00 70.44 315 SER A C 1
ATOM 2581 O O . SER A 1 315 ? 20.087 3.113 -18.225 1.00 70.44 315 SER A O 1
ATOM 2583 N N . GLN A 1 316 ? 21.931 2.282 -17.244 1.00 72.56 316 GLN A N 1
ATOM 2584 C CA . GLN A 1 316 ? 22.822 3.420 -17.507 1.00 72.56 316 GLN A CA 1
ATOM 2585 C C . GLN A 1 316 ? 23.040 3.676 -19.004 1.00 72.56 316 GLN A C 1
ATOM 2587 O O . GLN A 1 316 ? 23.293 4.803 -19.396 1.00 72.56 316 GLN A O 1
ATOM 2592 N N . ASN A 1 317 ? 22.907 2.642 -19.838 1.00 73.69 317 ASN A N 1
ATOM 2593 C CA . ASN A 1 317 ? 23.137 2.727 -21.281 1.00 73.69 317 ASN A CA 1
ATOM 2594 C C . ASN A 1 317 ? 21.827 2.829 -22.077 1.00 73.69 317 ASN A C 1
ATOM 2596 O O . ASN A 1 317 ? 21.809 2.605 -23.288 1.00 73.69 317 ASN A O 1
ATOM 2600 N N . ALA A 1 318 ? 20.711 3.100 -21.394 1.00 74.88 318 ALA A N 1
ATOM 2601 C CA . ALA A 1 318 ? 19.400 3.245 -22.004 1.00 74.88 318 ALA A CA 1
ATOM 2602 C C . ALA A 1 318 ? 19.084 4.722 -22.265 1.00 74.88 318 ALA A C 1
ATOM 2604 O O . ALA A 1 318 ? 19.156 5.551 -21.368 1.00 74.88 318 ALA A O 1
ATOM 2605 N N . THR A 1 319 ? 18.644 5.028 -23.481 1.00 75.25 319 THR A N 1
ATOM 2606 C CA . THR A 1 319 ? 18.212 6.372 -23.889 1.00 75.25 319 THR A CA 1
ATOM 2607 C C . THR A 1 319 ? 16.685 6.478 -23.906 1.00 75.25 319 THR A C 1
ATOM 2609 O O . THR A 1 319 ? 15.982 5.472 -24.023 1.00 75.25 319 THR A O 1
ATOM 2612 N N . LEU A 1 320 ? 16.132 7.689 -23.809 1.00 78.69 320 LEU A N 1
ATOM 2613 C CA . LEU A 1 320 ? 14.689 7.936 -23.633 1.00 78.69 320 LEU A CA 1
ATOM 2614 C C . LEU A 1 320 ? 13.900 8.067 -24.956 1.00 78.69 320 LEU A C 1
ATOM 2616 O O . LEU A 1 320 ? 13.159 9.032 -25.160 1.00 78.69 320 LEU A O 1
ATOM 2620 N N . TYR A 1 321 ? 14.032 7.106 -25.878 1.00 79.38 321 TYR A N 1
ATOM 2621 C CA . TYR A 1 321 ? 13.323 7.150 -27.171 1.00 79.38 321 TYR A CA 1
ATOM 2622 C C . TYR A 1 321 ? 11.788 7.099 -27.047 1.00 79.38 321 TYR A C 1
ATOM 2624 O O . TYR A 1 321 ? 11.083 7.621 -27.913 1.00 79.38 321 TYR A O 1
ATOM 2632 N N . GLU A 1 322 ? 11.250 6.525 -25.969 1.00 83.06 322 GLU A N 1
ATOM 2633 C CA . GLU A 1 322 ? 9.807 6.415 -25.723 1.00 83.06 322 GLU A CA 1
ATOM 2634 C C . GLU A 1 322 ? 9.130 7.786 -25.644 1.00 83.06 322 GLU A C 1
ATOM 2636 O O . GLU A 1 322 ? 8.032 7.963 -26.169 1.00 83.06 322 GLU A O 1
ATOM 2641 N N . LEU A 1 323 ? 9.800 8.784 -25.058 1.00 79.50 323 LEU A N 1
ATOM 2642 C CA . LEU A 1 323 ? 9.269 10.147 -24.947 1.00 79.50 323 LEU A CA 1
ATOM 2643 C C . LEU A 1 323 ? 9.087 10.805 -26.321 1.00 79.50 323 LEU A C 1
ATOM 2645 O O . LEU A 1 323 ? 8.133 11.554 -26.534 1.00 79.50 323 LEU A O 1
ATOM 2649 N N . ILE A 1 324 ? 9.971 10.496 -27.273 1.00 81.81 324 ILE A N 1
ATOM 2650 C CA . ILE A 1 324 ? 9.886 11.005 -28.648 1.00 81.81 324 ILE A CA 1
ATOM 2651 C C . ILE A 1 324 ? 8.677 10.396 -29.364 1.00 81.81 324 ILE A C 1
ATOM 2653 O O . ILE A 1 324 ? 7.998 11.083 -30.129 1.00 81.81 324 ILE A O 1
ATOM 2657 N N . LEU A 1 325 ? 8.382 9.119 -29.105 1.00 81.81 325 LEU A N 1
ATOM 2658 C CA . LEU A 1 325 ? 7.203 8.459 -29.656 1.00 81.81 325 LEU A CA 1
ATOM 2659 C C . LEU A 1 325 ? 5.913 9.012 -29.032 1.00 81.81 325 LEU A C 1
ATOM 2661 O O . LEU A 1 325 ? 4.987 9.347 -29.767 1.00 81.81 325 LEU A O 1
ATOM 2665 N N . LEU A 1 326 ? 5.888 9.212 -27.709 1.00 79.62 326 LEU A N 1
ATOM 2666 C CA . LEU A 1 326 ? 4.751 9.799 -26.984 1.00 79.62 326 LEU A CA 1
ATOM 2667 C C . LEU A 1 326 ? 4.449 11.244 -27.398 1.00 79.62 326 LEU A C 1
ATOM 2669 O O . LEU A 1 326 ? 3.299 11.677 -27.353 1.00 79.62 326 LEU A O 1
ATOM 2673 N N . LYS A 1 327 ? 5.450 11.986 -27.885 1.00 78.50 327 LYS A N 1
ATOM 2674 C CA . LYS A 1 327 ? 5.245 13.325 -28.454 1.00 78.50 327 LYS A CA 1
ATOM 2675 C C . LYS A 1 327 ? 4.346 13.317 -29.700 1.00 78.50 327 LYS A C 1
ATOM 2677 O O . LYS A 1 327 ? 3.746 14.341 -30.024 1.00 78.50 327 LYS A O 1
ATOM 2682 N N . LYS A 1 328 ? 4.239 12.189 -30.408 1.00 77.62 328 LYS A N 1
ATOM 2683 C CA . LYS A 1 328 ? 3.388 12.068 -31.603 1.00 77.62 328 LYS A CA 1
ATOM 2684 C C . LYS A 1 328 ? 1.913 11.816 -31.272 1.00 77.62 328 LYS A C 1
ATOM 2686 O O . LYS A 1 328 ? 1.086 11.875 -32.178 1.00 77.62 328 LYS A O 1
ATOM 2691 N N . THR A 1 329 ? 1.577 11.557 -30.009 1.00 77.12 329 THR A N 1
ATOM 2692 C CA . THR A 1 329 ? 0.203 11.286 -29.575 1.00 77.12 329 THR A CA 1
ATOM 2693 C C . THR A 1 329 ? -0.682 12.532 -29.703 1.00 77.12 329 THR A C 1
ATOM 2695 O O . THR A 1 329 ? -0.236 13.666 -29.509 1.00 77.12 329 THR A O 1
ATOM 2698 N N . SER A 1 330 ? -1.962 12.332 -30.033 1.00 65.19 330 SER A N 1
ATOM 2699 C CA . SER A 1 330 ? -2.937 13.405 -30.279 1.00 65.19 330 SER A CA 1
ATOM 2700 C C . SER A 1 330 ? -3.189 14.301 -29.061 1.00 65.19 330 SER A C 1
ATOM 2702 O O . SER A 1 330 ? -3.486 15.490 -29.218 1.00 65.19 330 SER A O 1
ATOM 2704 N N . ASP A 1 331 ? -3.011 13.789 -27.846 1.00 78.62 331 ASP A N 1
ATOM 2705 C CA . ASP A 1 331 ? -3.356 14.507 -26.621 1.00 78.62 331 ASP A CA 1
ATOM 2706 C C . ASP A 1 331 ? -2.386 15.642 -26.299 1.00 78.62 331 ASP A C 1
ATOM 2708 O O . ASP A 1 331 ? -1.164 15.483 -26.279 1.00 78.62 331 ASP A O 1
ATOM 2712 N N . LYS A 1 332 ? -2.945 16.828 -26.037 1.00 79.31 332 LYS A N 1
ATOM 2713 C CA . LYS A 1 332 ? -2.166 18.038 -25.732 1.00 79.31 332 LYS A CA 1
ATOM 2714 C C . LYS A 1 332 ? -1.455 17.937 -24.380 1.00 79.31 332 LYS A C 1
ATOM 2716 O O . LYS A 1 332 ? -0.315 18.372 -24.267 1.00 79.31 332 LYS A O 1
ATOM 2721 N N . HIS A 1 333 ? -2.108 17.330 -23.386 1.00 77.00 333 HIS A N 1
ATOM 2722 C CA . HIS A 1 333 ? -1.592 17.237 -22.015 1.00 77.00 333 HIS A CA 1
ATOM 2723 C C . HIS A 1 333 ? -0.368 16.325 -21.920 1.00 77.00 333 HIS A C 1
ATOM 2725 O O . HIS A 1 333 ? 0.658 16.717 -21.373 1.00 77.00 333 HIS A O 1
ATOM 2731 N N . VAL A 1 334 ? -0.450 15.150 -22.550 1.00 79.81 334 VAL A N 1
ATOM 2732 C CA . VAL A 1 334 ? 0.664 14.198 -22.666 1.00 79.81 334 VAL A CA 1
ATOM 2733 C C . VAL A 1 334 ? 1.844 14.847 -23.389 1.00 79.81 334 VAL A C 1
ATOM 2735 O O . VAL A 1 334 ? 2.971 14.783 -22.906 1.00 79.81 334 VAL A O 1
ATOM 2738 N N . ARG A 1 335 ? 1.593 15.551 -24.502 1.00 78.81 335 ARG A N 1
ATOM 2739 C CA . ARG A 1 335 ? 2.646 16.259 -25.246 1.00 78.81 335 ARG A CA 1
ATOM 2740 C C . ARG A 1 335 ? 3.338 17.332 -24.416 1.00 78.81 335 ARG A C 1
ATOM 2742 O O . ARG A 1 335 ? 4.564 17.361 -24.400 1.00 78.81 335 ARG A O 1
ATOM 2749 N N . GLN A 1 336 ? 2.579 18.167 -23.709 1.00 80.56 336 GLN A N 1
ATOM 2750 C CA . GLN A 1 336 ? 3.148 19.201 -22.848 1.00 80.56 336 GLN A CA 1
ATOM 2751 C C . GLN A 1 336 ? 4.009 18.586 -21.735 1.00 80.56 336 GLN A C 1
ATOM 2753 O O . GLN A 1 336 ? 5.128 19.036 -21.507 1.00 80.56 336 GLN A O 1
ATOM 2758 N N . GLN A 1 337 ? 3.541 17.510 -21.094 1.00 77.38 337 GLN A N 1
ATOM 2759 C CA . GLN A 1 337 ? 4.316 16.796 -20.075 1.00 77.38 337 GLN A CA 1
ATOM 2760 C C . GLN A 1 337 ? 5.597 16.172 -20.645 1.00 77.38 337 GLN A C 1
ATOM 2762 O O . GLN A 1 337 ? 6.653 16.268 -20.022 1.00 77.38 337 GLN A O 1
ATOM 2767 N N . CYS A 1 338 ? 5.540 15.571 -21.836 1.00 78.62 338 CYS A N 1
ATOM 2768 C CA . CYS A 1 338 ? 6.725 15.041 -22.509 1.00 78.62 338 CYS A CA 1
ATOM 2769 C C . CYS A 1 338 ? 7.724 16.150 -22.867 1.00 78.62 338 CYS A C 1
ATOM 2771 O O . CYS A 1 338 ? 8.923 15.960 -22.684 1.00 78.62 338 CYS A O 1
ATOM 2773 N N . GLU A 1 339 ? 7.259 17.308 -23.341 1.00 78.50 339 GLU A N 1
ATOM 2774 C CA . GLU A 1 339 ? 8.125 18.458 -23.628 1.00 78.50 339 GLU A CA 1
ATOM 2775 C C . GLU A 1 339 ? 8.762 19.031 -22.360 1.00 78.50 339 GLU A C 1
ATOM 2777 O O . GLU A 1 339 ? 9.948 19.348 -22.363 1.00 78.50 339 GLU A O 1
ATOM 2782 N N . GLU A 1 340 ? 8.022 19.107 -21.255 1.00 78.19 340 GLU A N 1
ATOM 2783 C CA . GLU A 1 340 ? 8.568 19.513 -19.957 1.00 78.19 340 GLU A CA 1
ATOM 2784 C C . GLU A 1 340 ? 9.653 18.556 -19.456 1.00 78.19 340 GLU A C 1
ATOM 2786 O O . GLU A 1 340 ? 10.675 19.016 -18.947 1.00 78.19 340 GLU A O 1
ATOM 2791 N N . ILE A 1 341 ? 9.449 17.244 -19.616 1.00 78.50 341 ILE A N 1
ATOM 2792 C CA . ILE A 1 341 ? 10.450 16.238 -19.253 1.00 78.50 341 ILE A CA 1
ATOM 2793 C C . ILE A 1 341 ? 11.692 16.405 -20.137 1.00 78.50 341 ILE A C 1
ATOM 2795 O O . ILE A 1 341 ? 12.782 16.564 -19.593 1.00 78.50 341 ILE A O 1
ATOM 2799 N N . LEU A 1 342 ? 11.527 16.458 -21.466 1.00 76.44 342 LEU A N 1
ATOM 2800 C CA . LEU A 1 342 ? 12.621 16.587 -22.442 1.00 76.44 342 LEU A CA 1
ATOM 2801 C C . LEU A 1 342 ? 13.430 17.882 -22.289 1.00 76.44 342 LEU A C 1
ATOM 2803 O O . LEU A 1 342 ? 14.628 17.889 -22.550 1.00 76.44 342 LEU A O 1
ATOM 2807 N N . ASN A 1 343 ? 12.794 18.973 -21.859 1.00 74.50 343 ASN A N 1
ATOM 2808 C CA . ASN A 1 343 ? 13.470 20.250 -21.631 1.00 74.50 343 ASN A CA 1
ATOM 2809 C C . ASN A 1 343 ? 14.358 20.249 -20.372 1.00 74.50 343 ASN A C 1
ATOM 2811 O O . ASN A 1 343 ? 15.077 21.223 -20.146 1.00 74.50 343 ASN A O 1
ATOM 2815 N N . GLY A 1 344 ? 14.295 19.208 -19.531 1.00 64.94 344 GLY A N 1
ATOM 2816 C CA . GLY A 1 344 ? 15.212 18.985 -18.404 1.00 64.94 344 GLY A CA 1
ATOM 2817 C C . GLY A 1 344 ? 15.123 19.998 -17.253 1.00 64.94 344 GLY A C 1
ATOM 2818 O O . GLY A 1 344 ? 15.874 19.904 -16.285 1.00 64.94 344 GLY A O 1
ATOM 2819 N N . LYS A 1 345 ? 14.212 20.977 -17.315 1.00 57.91 345 LYS A N 1
ATOM 2820 C CA . LYS A 1 345 ? 14.050 22.016 -16.287 1.00 57.91 345 LYS A CA 1
ATOM 2821 C C . LYS A 1 345 ? 13.068 21.557 -15.214 1.00 57.91 345 LYS A C 1
ATOM 2823 O O . LYS A 1 345 ? 11.889 21.907 -15.242 1.00 57.91 345 LYS A O 1
ATOM 2828 N N . PHE A 1 346 ? 13.558 20.785 -14.251 1.00 62.81 346 PHE A N 1
ATOM 2829 C CA . PHE A 1 346 ? 12.761 20.360 -13.103 1.00 62.81 346 PHE A CA 1
ATOM 2830 C C . PHE A 1 346 ? 12.886 21.384 -11.966 1.00 62.81 346 PHE A C 1
ATOM 2832 O O . PHE A 1 346 ? 13.945 21.529 -11.362 1.00 62.81 346 PHE A O 1
ATOM 2839 N N . GLN A 1 347 ? 11.807 22.117 -11.671 1.00 55.03 347 GLN A N 1
ATOM 2840 C CA . GLN A 1 347 ? 11.731 22.917 -10.444 1.00 55.03 347 GLN A CA 1
ATOM 2841 C C . GLN A 1 347 ? 11.628 21.957 -9.253 1.00 55.03 347 GLN A C 1
ATOM 2843 O O . GLN A 1 347 ? 10.681 21.176 -9.151 1.00 55.03 347 GLN A O 1
ATOM 2848 N N . SER A 1 348 ? 12.629 21.977 -8.375 1.00 52.03 348 SER A N 1
ATOM 2849 C CA . SER A 1 348 ? 12.752 21.076 -7.227 1.00 52.03 348 SER A CA 1
ATOM 2850 C C . SER A 1 348 ? 11.864 21.513 -6.059 1.00 52.03 348 SER A C 1
ATOM 2852 O O . SER A 1 348 ? 12.349 21.784 -4.958 1.00 52.03 348 SER A O 1
ATOM 2854 N N . ASP A 1 349 ? 10.556 21.592 -6.277 1.00 50.12 349 ASP A N 1
ATOM 2855 C CA . ASP A 1 349 ? 9.621 21.888 -5.199 1.00 50.12 349 ASP A CA 1
ATOM 2856 C C . ASP A 1 349 ? 9.309 20.606 -4.420 1.00 50.12 349 ASP A C 1
ATOM 2858 O O . ASP A 1 349 ? 8.567 19.723 -4.854 1.00 50.12 349 ASP A O 1
ATOM 2862 N N . THR A 1 350 ? 9.857 20.509 -3.209 1.00 51.38 350 THR A N 1
ATOM 2863 C CA . THR A 1 350 ? 9.636 19.377 -2.286 1.00 51.38 350 THR A CA 1
ATOM 2864 C C . THR A 1 350 ? 8.154 19.142 -1.954 1.00 51.38 350 THR A C 1
ATOM 2866 O O . THR A 1 350 ? 7.749 18.015 -1.660 1.00 51.38 350 THR A O 1
ATOM 2869 N N . HIS A 1 351 ? 7.323 20.185 -2.045 1.00 49.47 351 HIS A N 1
ATOM 2870 C CA . HIS A 1 351 ? 5.873 20.104 -1.867 1.00 49.47 351 HIS A CA 1
ATOM 2871 C C . HIS A 1 351 ? 5.161 19.458 -3.071 1.00 49.47 351 HIS A C 1
ATOM 2873 O O . HIS A 1 351 ? 4.169 18.742 -2.901 1.00 49.47 351 HIS A O 1
ATOM 2879 N N . VAL A 1 352 ? 5.686 19.653 -4.286 1.00 53.25 352 VAL A N 1
ATOM 2880 C CA . VAL A 1 352 ? 5.162 19.019 -5.505 1.00 53.25 352 VAL A CA 1
ATOM 2881 C C . VAL A 1 352 ? 5.378 17.509 -5.425 1.00 53.25 352 VAL A C 1
ATOM 2883 O O . VAL A 1 352 ? 4.441 16.758 -5.655 1.00 53.25 352 VAL A O 1
ATOM 2886 N N . LEU A 1 353 ? 6.538 17.061 -4.937 1.00 54.62 353 LEU A N 1
ATOM 2887 C CA . LEU A 1 353 ? 6.860 15.636 -4.761 1.00 54.62 353 LEU A CA 1
ATOM 2888 C C . LEU A 1 353 ? 5.922 14.899 -3.790 1.00 54.62 353 LEU A C 1
ATOM 2890 O O . LEU A 1 353 ? 5.526 13.762 -4.045 1.00 54.62 353 LEU A O 1
ATOM 2894 N N . ARG A 1 354 ? 5.511 15.548 -2.692 1.00 52.88 354 ARG A N 1
ATOM 2895 C CA . ARG A 1 354 ? 4.531 14.972 -1.749 1.00 52.88 354 ARG A CA 1
ATOM 2896 C C . ARG A 1 354 ? 3.106 14.952 -2.303 1.00 52.88 354 ARG A C 1
ATOM 2898 O O . ARG A 1 354 ? 2.320 14.099 -1.906 1.00 52.88 354 ARG A O 1
ATOM 2905 N N . SER A 1 355 ? 2.781 15.868 -3.214 1.00 59.12 355 SER A N 1
ATOM 2906 C CA . SER A 1 355 ? 1.473 15.944 -3.877 1.00 59.12 355 SER A CA 1
ATOM 2907 C C . SER A 1 355 ?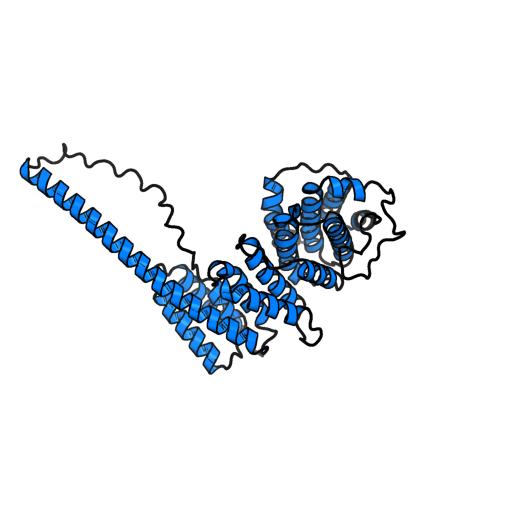 1.423 15.194 -5.214 1.00 59.12 355 SER A C 1
ATOM 2909 O O . SER A 1 355 ? 0.345 15.078 -5.786 1.00 59.12 355 SER A O 1
ATOM 2911 N N . CYS A 1 356 ? 2.530 14.611 -5.693 1.00 58.66 356 CYS A N 1
ATOM 2912 C CA . CYS A 1 356 ? 2.594 13.884 -6.967 1.00 58.66 356 CYS A CA 1
ATOM 2913 C C . CYS A 1 356 ? 1.565 12.759 -7.073 1.00 58.66 356 CYS A C 1
ATOM 2915 O O . CYS A 1 356 ? 0.857 12.699 -8.072 1.00 58.66 356 CYS A O 1
ATOM 2917 N N . GLN A 1 357 ? 1.404 11.933 -6.038 1.00 59.69 357 GLN A N 1
ATOM 2918 C CA . GLN A 1 357 ? 0.351 10.918 -6.012 1.00 59.69 357 GLN A CA 1
ATOM 2919 C C . GLN A 1 357 ? -1.051 11.530 -6.073 1.00 59.69 357 GLN A C 1
ATOM 2921 O O . GLN A 1 357 ? -1.900 11.016 -6.790 1.00 59.69 357 GLN A O 1
ATOM 2926 N N . GLN A 1 358 ? -1.318 12.614 -5.341 1.00 61.41 358 GLN A N 1
ATOM 2927 C CA . GLN A 1 358 ? -2.632 13.267 -5.378 1.00 61.41 358 GLN A CA 1
ATOM 2928 C C . GLN A 1 358 ? -2.909 13.866 -6.758 1.00 61.41 358 GLN A C 1
ATOM 2930 O O . GLN A 1 358 ? -4.014 13.727 -7.268 1.00 61.41 358 GLN A O 1
ATOM 2935 N N . ASN A 1 359 ? -1.893 14.443 -7.396 1.00 61.31 359 ASN A N 1
ATOM 2936 C CA . ASN A 1 359 ? -1.980 14.994 -8.743 1.00 61.31 359 ASN A CA 1
ATOM 2937 C C . ASN A 1 359 ? -2.174 13.886 -9.790 1.00 61.31 359 ASN A C 1
ATOM 2939 O O . ASN A 1 359 ? -3.024 14.016 -10.663 1.00 61.31 359 ASN A O 1
ATOM 2943 N N . ALA A 1 360 ? -1.442 12.775 -9.685 1.00 60.34 360 ALA A N 1
ATOM 2944 C CA . ALA A 1 360 ? -1.585 11.617 -10.566 1.00 60.34 360 ALA A CA 1
ATOM 2945 C C . ALA A 1 360 ? -2.966 10.953 -10.423 1.00 60.34 360 ALA A C 1
ATOM 2947 O O . ALA A 1 360 ? -3.612 10.658 -11.426 1.00 60.34 360 ALA A O 1
ATOM 2948 N N . LEU A 1 361 ? -3.460 10.793 -9.191 1.00 63.50 361 LEU A N 1
ATOM 2949 C CA . LEU A 1 361 ? -4.812 10.291 -8.929 1.00 63.50 361 LEU A CA 1
ATOM 2950 C C . LEU A 1 361 ? -5.892 11.283 -9.384 1.00 63.50 361 LEU A C 1
ATOM 2952 O O . LEU A 1 361 ? -6.938 10.857 -9.861 1.00 63.50 361 LEU A O 1
ATOM 2956 N N . ALA A 1 362 ? -5.643 12.594 -9.309 1.00 61.00 362 ALA A N 1
ATOM 2957 C CA . ALA A 1 362 ? -6.567 13.600 -9.827 1.00 61.00 362 ALA A CA 1
ATOM 2958 C C . ALA A 1 362 ? -6.755 13.475 -11.347 1.00 61.00 362 ALA A C 1
ATOM 2960 O O . ALA A 1 362 ? -7.883 13.576 -11.822 1.00 61.00 362 ALA A O 1
ATOM 2961 N N . TYR A 1 363 ? -5.697 13.170 -12.111 1.00 58.62 363 TYR A N 1
ATOM 2962 C CA . TYR A 1 363 ? -5.827 12.888 -13.548 1.00 58.62 363 TYR A CA 1
ATOM 2963 C C . TYR A 1 363 ? -6.714 11.667 -13.826 1.00 58.62 363 TYR A C 1
ATOM 2965 O O . TYR A 1 363 ? -7.512 11.689 -14.763 1.00 58.62 363 TYR A O 1
ATOM 2973 N N . LEU A 1 364 ? -6.644 10.636 -12.983 1.00 58.78 364 LEU A N 1
ATOM 2974 C CA . LEU A 1 364 ? -7.486 9.440 -13.098 1.00 58.78 364 LEU A CA 1
ATOM 2975 C C . LEU A 1 364 ? -8.944 9.708 -12.680 1.00 58.78 364 LEU A C 1
ATOM 2977 O O . LEU A 1 364 ? -9.864 9.13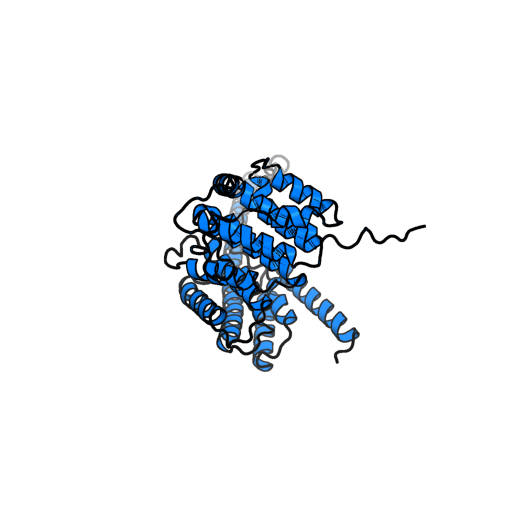6 -13.259 1.00 58.78 364 LEU A O 1
ATOM 2981 N N . GLN A 1 365 ? -9.168 10.640 -11.750 1.00 58.09 365 GLN A N 1
ATOM 2982 C CA . GLN A 1 365 ? -10.493 11.045 -11.265 1.00 58.09 365 GLN A CA 1
ATOM 2983 C C . GLN A 1 365 ? -11.187 12.112 -12.121 1.00 58.09 365 GLN A C 1
ATOM 2985 O O . GLN A 1 365 ? -12.359 12.400 -11.875 1.00 58.09 365 GLN A O 1
ATOM 2990 N N . THR A 1 366 ? -10.520 12.699 -13.125 1.00 53.28 366 THR A N 1
ATOM 2991 C CA . THR A 1 366 ? -11.191 13.595 -14.083 1.00 53.28 366 THR A CA 1
ATOM 2992 C C . THR A 1 366 ? -12.196 12.819 -14.943 1.00 53.28 366 THR A C 1
ATOM 2994 O O . THR A 1 366 ? -11.895 12.294 -16.021 1.00 53.28 366 THR A O 1
ATOM 2997 N N . ALA A 1 367 ? -13.417 12.717 -14.424 1.00 41.03 367 ALA A N 1
ATOM 2998 C CA . ALA A 1 367 ? -14.594 12.280 -15.148 1.00 41.03 367 ALA A CA 1
ATOM 2999 C C . ALA A 1 367 ? -1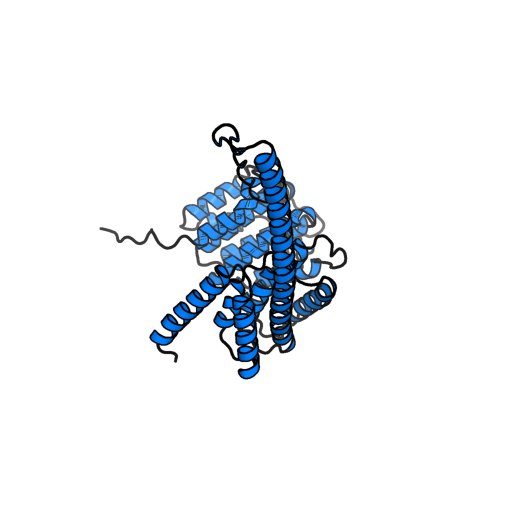4.980 13.339 -16.197 1.00 41.03 367 ALA A C 1
ATOM 3001 O O . ALA A 1 367 ? -15.082 14.528 -15.906 1.00 41.03 367 ALA A O 1
ATOM 3002 N N . ASP A 1 368 ? -15.105 12.864 -17.431 1.00 41.91 368 ASP A N 1
ATOM 3003 C CA . ASP A 1 368 ? -15.837 13.373 -18.592 1.00 41.91 368 ASP A CA 1
ATOM 3004 C C . ASP A 1 368 ? -16.553 14.732 -18.458 1.00 41.91 368 ASP A C 1
ATOM 3006 O O . ASP A 1 368 ? -17.760 14.793 -18.266 1.00 41.91 368 ASP A O 1
ATOM 3010 N N . ASN A 1 369 ? -15.830 15.833 -18.688 1.00 31.11 369 ASN A N 1
ATOM 3011 C CA . ASN A 1 369 ? -16.442 17.137 -19.002 1.00 31.11 369 ASN A CA 1
ATOM 3012 C C . ASN A 1 369 ? -16.224 17.584 -20.461 1.00 31.11 369 ASN A C 1
ATOM 3014 O O . ASN A 1 369 ? -16.632 18.681 -20.827 1.00 31.11 369 ASN A O 1
ATOM 3018 N N . ASN A 1 370 ? -15.631 16.740 -21.316 1.00 32.00 370 ASN A N 1
ATOM 3019 C CA . ASN A 1 370 ? -15.347 17.077 -22.721 1.00 32.00 370 ASN A CA 1
ATOM 3020 C C . ASN A 1 370 ? -16.137 16.244 -23.749 1.00 32.00 370 ASN A C 1
ATOM 3022 O O . ASN A 1 370 ? -15.737 16.165 -24.906 1.00 32.00 370 ASN A O 1
ATOM 3026 N N . GLN A 1 371 ? -17.276 15.662 -23.364 1.00 32.47 371 GLN A N 1
ATOM 3027 C CA . GLN A 1 371 ? -18.301 15.231 -24.323 1.00 32.47 371 GLN A CA 1
ATOM 3028 C C . GLN A 1 371 ? -19.551 16.102 -24.158 1.00 32.47 371 GLN A C 1
ATOM 3030 O O . GLN A 1 371 ? -20.566 15.677 -23.617 1.00 32.47 371 GLN A O 1
ATOM 3035 N N . LEU A 1 372 ? -19.467 17.351 -24.618 1.00 28.39 372 LEU A N 1
ATOM 3036 C CA . LEU A 1 372 ? -20.641 18.112 -25.044 1.00 28.39 372 LEU A CA 1
ATOM 3037 C C . LEU A 1 372 ? -20.633 18.103 -26.582 1.00 28.39 372 LEU A C 1
ATOM 3039 O O . LEU A 1 372 ? -19.591 18.405 -27.164 1.00 28.39 372 LEU A O 1
ATOM 3043 N N . PRO A 1 373 ? -21.737 17.696 -27.234 1.00 32.19 373 PRO A N 1
ATOM 3044 C CA . PRO A 1 373 ? -21.781 17.499 -28.676 1.00 32.19 373 PRO A CA 1
ATOM 3045 C C . PRO A 1 373 ? -21.631 18.827 -29.416 1.00 32.19 373 PRO A C 1
ATOM 3047 O O . PRO A 1 373 ? -22.206 19.843 -29.018 1.00 32.19 373 PRO A O 1
ATOM 3050 N N . GLU A 1 374 ? -20.865 18.777 -30.505 1.00 35.19 374 GLU A N 1
ATOM 3051 C CA . GLU A 1 374 ? -20.799 19.814 -31.530 1.00 35.19 374 GLU A CA 1
ATOM 3052 C C . GLU A 1 374 ? -22.217 20.260 -31.921 1.00 35.19 374 GLU A C 1
ATOM 3054 O O . GLU A 1 374 ? -23.099 19.434 -32.181 1.00 35.19 374 GLU A O 1
ATOM 3059 N N . LYS A 1 375 ? -22.431 21.576 -31.941 1.00 31.62 375 LYS A N 1
ATOM 3060 C CA . LYS A 1 375 ? -23.532 22.216 -32.657 1.00 31.62 375 LYS A CA 1
ATOM 3061 C C . LYS A 1 375 ? -22.963 23.102 -33.742 1.00 31.62 375 LYS A C 1
ATOM 3063 O O . LYS A 1 375 ? -21.974 23.808 -33.434 1.00 31.62 375 LYS A O 1
#

Secondary structure (DSSP, 8-state):
---HHHHHHHHHHHHHHHHHHHH-SSSHHHHHHHHHHHHHHHHTTT---HHHHHGGGG-----------------PPP-TTTS---HHHHHHHHHHHHHHHHHHHHHHHHHHHHHHHHHHHHHHHHHHHHHHHHHHT--TTTHHHHHHHHHHSGGGS-GGGHHHHHHHHHHHHH-GGG---HHHHHHHHHHHHHHHHH-TT-TT--THHHHHHHHHHHSS---GGGHHHHHHHHIIIIITTGGGS-HHHHHHHHHHHHHHHTT---HHHHHHHHHHHHHHHHH-HHHHHHHHS----SS-SS--SS-S-TTTS-GGG---HHHHHHTTSS-HHHHHHHHHHHT------HHHHHHHHHHHHHHHH----S-PPP-

InterPro domains:
  IPR005612 CCAAT-binding factor [PF03914] (187-335)
  IPR016903 Nucleolar complex-associated protein 3 [PTHR14428] (8-363)

Radius of gyration: 26.81 Å; Cα contacts (8 Å, |Δi|>4): 321; chains: 1; bounding box: 64×62×85 Å

Nearest PDB structures (foldseek):
  8fkx-assembly1_SU  TM=7.685E-01  e=9.682E-15  Homo sapiens
  8fkv-assembly1_SU  TM=6.937E-01  e=3.509E-13  Homo sapiens
  8ia0-assembly1_CT  TM=7.516E-01  e=2.019E-10  Thermochaetoides thermophila DSM 1495
  7sqc-assembly1_D2  TM=3.343E-01  e=3.754E+00  Chlamydomonas reinhardtii
  7sqc-assembly1_N0  TM=3.290E-01  e=3.912E+00  Chlamydomonas reinhardtii

Mean predicted aligned error: 12.55 Å

Sequence (375 aa):
MAMPFDLAVREECCSCIASLLHDDRAGELSLEVVRFVTRLLKTRSYAVEPCVLNV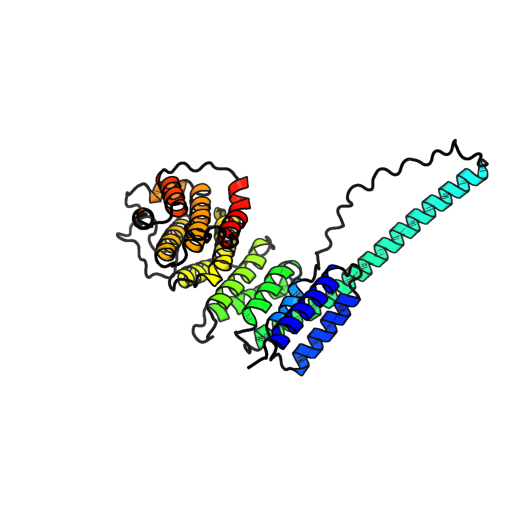FLSLNIREISPIEEKKIEKATKPDYRAQKLSRRDRRQHKEKQELNKLLENKTLANRQEHRIKINRQIVELIFLNYFRLLKRRLNLRLMPSVCEGLAKFANLINIEYMDDLIACYYDELSSEKTGLNQRAKFHCLITVFSILNRQQVLIHIDPQRFYALFYSLLLPCPSDTDIDLVVKLIQMMLLDRYKQLSKNKLLAFVKRLLTMVLHLQSSKSVSAILVMIKALLTISPLVTEQLYDNEFSGSGIRYLWDLDDPEYCNSQNATLYELILLKKTSDKHVRQQCEEILNGKFQSDTHVLRSCQQNALAYLQTADNNQLPEK

pLDDT: mean 74.24, std 13.77, range [28.39, 88.81]

Foldseek 3Di:
DDDPVVVVVLVVVLVVLLVVLLPDPQLPVVLVLLVVLLVVCVVVVNPDALSSLCSLVSHPPDPCPPPPPPPPPPPDDPPVVVDPDDPVVVVVVVVVVVVVVVVVVVVVVVSVVSSVVSSLSSVVSLVVSLVVCLVVLPDLRNLLSSLVSLLSCLVVDDPVCLVVLLVSLLCCLPDPPSPRDLLSNLSSLSNNLSNCLVCVPPPPDDCQSVLLSLQVSPQVQDALVSLLSVLSNLLSPCLSCVVVDDLLLLLLVLQSLLVSLVVYDDPLSSLLSLLSSLLSCLVCVVSLVLQLPQDQDDDDDDQQSPHSRSNPRSSSNDHNVSLVVQCPDPDPSSVVSSVVSVVSDRDNDPVSSVCSSVVSVVSVVPPDPPPDDDD

Solvent-accessible surface area (backbone atoms only — not comparable to full-atom values): 21791 Å² total; per-residue (Å²): 136,82,56,77,67,58,54,54,54,48,51,51,50,50,48,53,52,24,50,53,36,56,69,49,85,71,42,61,68,48,42,52,51,51,53,51,51,53,48,51,41,59,77,50,72,64,77,67,65,49,69,71,55,47,42,62,66,40,53,74,81,66,78,77,63,80,72,79,68,74,72,74,70,79,75,73,74,79,66,70,81,81,51,94,64,53,80,66,54,56,51,52,51,48,53,51,50,53,50,49,51,53,50,50,54,51,54,51,51,53,52,50,54,52,37,52,55,48,52,50,53,44,51,54,54,51,50,54,50,46,53,53,50,60,75,57,70,76,46,72,78,41,45,38,44,46,25,52,45,47,33,73,47,34,85,79,52,62,71,87,54,47,64,62,48,49,51,52,51,49,54,57,69,69,40,85,86,65,77,65,51,69,66,33,52,49,27,48,51,45,24,52,48,42,40,55,71,71,42,88,75,63,83,84,67,78,62,64,66,57,52,25,54,53,53,45,57,45,69,65,61,73,56,80,88,48,44,71,54,51,50,52,40,46,44,60,62,48,63,75,40,44,90,82,53,56,70,44,36,55,38,26,49,52,54,50,50,45,58,33,45,74,74,53,86,51,69,43,59,39,41,23,51,50,48,48,50,50,43,54,40,49,76,35,56,72,57,41,50,45,43,71,45,90,58,80,63,76,100,65,96,59,52,45,82,86,58,43,44,42,75,76,20,44,30,55,52,41,69,69,63,56,51,63,58,51,51,71,48,90,52,65,67,51,27,52,52,41,50,50,57,74,67,66,72,63,80,78,51,72,67,54,60,75,40,36,60,59,54,23,50,46,45,64,64,63,71,84,82,83,82,71,81,91,128